Protein AF-0000000074738059 (afdb_homodimer)

pLDDT: mean 91.31, std 8.71, range [57.09, 98.69]

Nearest PDB structures (foldseek):
  7k3u-assembly2_B  TM=8.429E-01  e=7.412E-34  Lactococcus lactis
  6xmr-assembly1_B  TM=8.117E-01  e=9.527E-35  Lactococcus lactis
  2zsg-assembly1_A  TM=8.619E-01  e=1.724E-31  Thermotoga maritima
  1wn1-assembly1_A  TM=8.885E-01  e=2.101E-30  Pyrococcus horikoshii OT3
  4rgz-assembly2_e  TM=8.943E-01  e=1.265E-29  Thermococcus sibiricus MM 739

InterPro domains:
  IPR000587 Creatinase, N-terminal [PF01321] (1-129)
  IPR000994 Peptidase M24 [PF00557] (138-352)
  IPR029149 Creatinase/Aminopeptidase P/Spt16, N-terminal [G3DSA:3.40.350.10] (1-129)
  IPR029149 Creatinase/Aminopeptidase P/Spt16, N-terminal [SSF53092] (1-127)
  IPR036005 Creatinase/aminopeptidase-like [G3DSA:3.90.230.10] (130-367)
  IPR036005 Creatinase/aminopeptidase-like [SSF55920] (129-366)
  IPR050659 Peptidase M24B family [PTHR46112] (1-365)

Radius of gyration: 25.58 Å; Cα contacts (8 Å, |Δi|>4): 1813; chains: 2; bounding box: 56×72×61 Å

Solvent-accessible surface area (backbone atoms only — not comparable to full-atom values): 36799 Å² total; per-residue (Å²): 80,68,92,74,72,41,55,39,34,46,41,59,48,48,49,58,37,25,72,76,39,44,32,83,62,81,55,46,56,59,94,73,48,54,47,37,35,38,43,37,62,88,52,80,46,35,38,37,29,39,53,67,46,40,67,59,45,60,71,48,25,79,58,81,46,68,44,66,17,42,97,67,76,83,44,30,62,66,57,52,48,42,65,75,59,47,93,74,52,79,49,40,25,26,38,58,70,64,38,50,23,57,58,49,50,50,48,52,69,76,39,68,88,46,48,75,41,68,41,48,68,62,53,40,60,64,61,34,52,47,49,73,67,56,48,52,46,43,37,52,26,16,51,21,44,32,39,18,48,51,32,35,47,74,51,36,28,67,65,38,38,39,40,58,26,49,52,39,20,36,53,37,21,18,54,48,37,40,70,78,50,46,69,48,78,74,39,40,76,47,50,33,66,49,40,36,79,51,28,30,26,48,40,61,45,42,45,37,70,75,33,45,26,20,68,43,59,44,45,80,48,24,40,34,38,43,38,33,46,79,27,26,53,37,98,59,28,32,40,33,40,31,44,43,34,17,23,69,43,73,49,70,66,50,45,54,42,30,50,47,13,46,52,14,26,50,41,21,58,71,56,41,27,50,72,38,39,26,23,56,29,22,46,41,18,50,51,44,27,49,76,71,75,45,71,62,91,65,68,34,27,33,13,40,34,58,41,86,74,36,60,59,42,23,24,82,84,32,74,53,63,37,44,56,34,26,33,32,20,42,35,14,54,35,77,40,83,80,61,37,53,9,48,32,32,35,19,34,34,29,30,88,83,20,62,44,73,39,38,67,71,89,90,62,94,39,59,29,81,82,82,68,92,74,72,40,54,38,35,48,42,59,48,50,48,57,39,26,72,76,39,44,31,83,65,79,56,47,56,57,95,75,47,54,47,37,35,39,42,37,64,86,51,80,47,35,37,37,30,40,52,68,45,41,67,58,43,60,71,47,24,80,58,80,47,68,44,66,17,40,97,69,77,83,44,30,63,65,56,53,48,42,64,74,59,47,92,74,51,77,50,41,24,27,39,58,70,64,38,50,24,56,59,48,51,48,49,53,69,75,41,67,87,46,49,77,41,69,41,49,68,63,54,40,59,64,62,35,52,48,50,72,68,55,48,51,47,44,37,52,27,16,53,21,44,32,41,18,51,51,31,35,48,72,51,36,30,66,66,38,39,40,40,58,26,52,51,39,20,38,51,36,21,18,53,50,36,40,72,78,50,46,69,50,78,74,38,39,76,46,49,33,61,53,44,50,76,48,33,26,28,47,40,62,45,42,44,38,69,78,33,49,28,19,67,43,58,43,43,79,48,23,41,35,38,43,36,34,48,82,29,29,52,39,97,60,28,34,42,32,39,31,46,44,34,17,24,68,43,71,50,70,67,52,46,53,43,31,50,47,12,46,51,14,27,48,41,21,58,71,55,41,28,48,72,38,39,26,22,54,28,24,48,41,19,50,50,44,26,50,76,71,74,44,70,63,91,65,66,34,27,33,12,42,34,58,40,85,75,36,59,60,43,22,24,81,84,32,74,52,62,38,44,54,34,26,34,32,21,41,36,14,55,36,76,39,82,79,58,37,51,10,48,33,32,34,19,34,35,30,30,88,83,20,62,44,71,39,38,67,72,90,90,63,94,40,58,28,82,82

Secondary structure (DSSP, 8-state):
-GGGT--EEEE--HHHHHHHH----SSTTGGG---EEEEESSS--EEEEEHHHHHHHHHH---SEEEEE-SSSS--HHHHHHHHH-S--SEEEE-TTT--HHHHHHHHHHSTT-EEEE-HHHHHHHHHS--HHHHHHHHHHHHHHHHHHHHHHHH--TT-BHHHHHHHHHHHHHHHHHTT--SSGGGGG---------EEEEGGGGGSTT----SPBP-TT-EEEEE-TTT-EETTEE---EEEEESS---HHHHHHHHHHHHHHHHHHHH--TT-BHHHHHHHHHHHHHHTT---SS-SEEE-SSSSSEEEEESTT--PBP-TT-EEEEEEEEEETTTEEEEEEEEEEE-SSSEEESS----S-EE---/-GGGT--EEEE--HHHHHHHH----SSTTGGG---EEEEESSS--EEEEEHHHHHHHHHH---SEEEEE-SSSS--HHHHHHHHH-S--SEEEE-TTT--HHHHHHHHHHSTT-EEEE-HHHHHHHHHS--HHHHHHHHHHHHHHHHHHHHHHHH--TT-BHHHHHHHHHHHHHHHHHTT--SSGGGGG------S--EEEEGGGGGSTT-B--SPBP-TT-EEEEE-TTT-EETTEE---EEEEESS---HHHHHHHHHHHHHHHHHHHH--TT-BHHHHHHHHHHHHHHTT---SS-SEEE-SSSSSEEEEESTT--PBP-TT-EEEEEEEEEETTTEEEEEEEEEEE-SSSEEESS----S-EE---

Organism: NCBI:txid2562239

Sequence (740 aa):
MKDNGVQKAVFTDESSIAYLAGFWGYLGIEFGRPTLLVVDADDEPVVITPLMESEMVAEMTWVTDVRVWEDIGQRTWGRALAGALGDKPTRIWIERGTIPASVRNYLDDTYPGVALKDISPLLGKLRMIKTPFEIGVMKEAGQIAGAMMTAAHESLREGAREYESALAVIEAGSRKAAGFLTDEGWDRFVSPMIHNLQILQSGAETSMVHRRAGVRTYRKFDPVYFCFCNMAQFKQYKLGFDRMFHIGEVTDQARHVQEAAIAAQQAAIAAIRPGVLAREIAAAANEVYRERGYQTGYRTGRSIGVAYLEAPELKEGDNTVLKAGMTFAVDGGISVDGVTAGRIGDSVVVTENGCDYITDYPREILLSKHMKDNGVQKAVFTDESSIAYLAGFWGYLGIEFGRPTLLVVDADDEPVVITPLMESEMVAEMTWVTDVRVWEDIGQRTWGRALAGALGDKPTRIWIERGTIPASVRNYLDDTYPGVALKDISPLLGKLRMIKTPFEIGVMKEAGQIAGAMMTAAHESLREGAREYESALAVIEAGSRKAAGFLTDEGWDRFVSPMIHNLQILQSGAETSMVHRRAGVRTYRKFDPVYFCFCNMAQFKQYKLGFDRMFHIGEVTDQARHVQEAAIAAQQAAIAAIRPGVLAREIAAAANEVYRERGYQTGYRTGRSIGVAYLEAPELKEGDNTVLKAGMTFAVDGGISVDGVTAGRIGDSVVVTENGCDYITDYPREILLSKH

Structure (mmCIF, N/CA/C/O backbone):
data_AF-0000000074738059-model_v1
#
loop_
_entity.id
_entity.type
_entity.pdbx_description
1 polymer 'Peptidase M24'
#
loop_
_atom_site.group_PDB
_atom_site.id
_atom_site.type_symbol
_atom_site.label_atom_id
_atom_site.label_alt_id
_atom_site.label_comp_id
_atom_site.label_asym_id
_atom_site.label_entity_id
_atom_site.label_seq_id
_atom_site.pdbx_PDB_ins_code
_atom_site.Cartn_x
_atom_site.Cartn_y
_atom_site.Cartn_z
_atom_site.occupancy
_atom_site.B_iso_or_equiv
_atom_site.auth_seq_id
_atom_site.auth_comp_id
_atom_site.auth_asym_id
_atom_site.auth_atom_id
_atom_site.pdbx_PDB_model_num
ATOM 1 N N . MET A 1 1 ? -25.547 14.367 -9.617 1 91.94 1 MET A N 1
ATOM 2 C CA . MET A 1 1 ? -25.156 14.07 -10.992 1 91.94 1 MET A CA 1
ATOM 3 C C . MET A 1 1 ? -26.109 14.734 -11.977 1 91.94 1 MET A C 1
ATOM 5 O O . MET A 1 1 ? -25.688 15.484 -12.859 1 91.94 1 MET A O 1
ATOM 9 N N . LYS A 1 2 ? -27.375 14.594 -11.727 1 92.06 2 LYS A N 1
ATOM 10 C CA . LYS A 1 2 ? -28.375 15.203 -12.609 1 92.06 2 LYS A CA 1
ATOM 11 C C . LYS A 1 2 ? -28.281 16.734 -12.57 1 92.06 2 LYS A C 1
ATOM 13 O O . LYS A 1 2 ? -28.203 17.375 -13.617 1 92.06 2 LYS A O 1
ATOM 18 N N . ASP A 1 3 ? -28.141 17.219 -11.375 1 92.75 3 ASP A N 1
ATOM 19 C CA . ASP A 1 3 ? -28.047 18.672 -11.195 1 92.75 3 ASP A CA 1
ATOM 20 C C . ASP A 1 3 ? -26.812 19.234 -11.883 1 92.75 3 ASP A C 1
ATOM 22 O O . ASP A 1 3 ? -26.797 20.391 -12.281 1 92.75 3 ASP A O 1
ATOM 26 N N . ASN A 1 4 ? -25.812 18.391 -12.164 1 92.38 4 ASN A N 1
ATOM 27 C CA . ASN A 1 4 ? -24.547 18.875 -12.719 1 92.38 4 ASN A CA 1
ATOM 28 C C . ASN A 1 4 ? -24.344 18.359 -14.148 1 92.38 4 ASN A C 1
ATOM 30 O O . ASN A 1 4 ? -23.25 18.469 -14.695 1 92.38 4 ASN A O 1
ATOM 34 N N . GLY A 1 5 ? -25.344 17.719 -14.703 1 91.62 5 GLY A N 1
ATOM 35 C CA . GLY A 1 5 ? -25.281 17.219 -16.062 1 91.62 5 GLY A CA 1
ATOM 36 C C . GLY A 1 5 ? -24.375 16.016 -16.219 1 91.62 5 GLY A C 1
ATOM 37 O O . GLY A 1 5 ? -23.797 15.781 -17.281 1 91.62 5 GLY A O 1
ATOM 38 N N . VAL A 1 6 ? -24.125 15.305 -15.125 1 92.94 6 VAL A N 1
ATOM 39 C CA . VAL A 1 6 ? -23.312 14.094 -15.148 1 92.94 6 VAL A CA 1
ATOM 40 C C . VAL A 1 6 ? -24.203 12.891 -15.477 1 92.94 6 VAL A C 1
ATOM 42 O O . VAL A 1 6 ? -25.125 12.562 -14.727 1 92.94 6 VAL A O 1
ATOM 45 N N . GLN A 1 7 ? -23.906 12.273 -16.578 1 93.94 7 GLN A N 1
ATOM 46 C CA . GLN A 1 7 ? -24.719 11.125 -16.953 1 93.94 7 GLN A CA 1
ATOM 47 C C . GLN A 1 7 ? -24.078 9.82 -16.5 1 93.94 7 GLN A C 1
ATOM 49 O O . GLN A 1 7 ? -24.75 8.984 -15.883 1 93.94 7 GLN A O 1
ATOM 54 N N . LYS A 1 8 ? -22.797 9.578 -16.844 1 95.56 8 LYS A N 1
ATOM 55 C CA . LYS A 1 8 ? -22.109 8.352 -16.469 1 95.56 8 LYS A CA 1
ATOM 56 C C . LYS A 1 8 ? -20.75 8.664 -15.852 1 95.56 8 LYS A C 1
ATOM 58 O O . LYS A 1 8 ? -19.984 9.469 -16.375 1 95.56 8 LYS A O 1
ATOM 63 N N . ALA A 1 9 ? -20.531 8.008 -14.719 1 97.94 9 ALA A N 1
ATOM 64 C CA . ALA A 1 9 ? -19.266 8.148 -14.016 1 97.94 9 ALA A CA 1
ATOM 65 C C . ALA A 1 9 ? -18.641 6.785 -13.742 1 97.94 9 ALA A C 1
ATOM 67 O O . ALA A 1 9 ? -19.344 5.836 -13.383 1 97.94 9 ALA A O 1
ATOM 68 N N . VAL A 1 10 ? -17.359 6.688 -14 1 97.75 10 VAL A N 1
ATOM 69 C CA . VAL A 1 10 ? -16.594 5.477 -13.711 1 97.75 10 VAL A CA 1
ATOM 70 C C . VAL A 1 10 ? -15.656 5.73 -12.539 1 97.75 10 VAL A C 1
ATOM 72 O O . VAL A 1 10 ? -14.828 6.641 -12.586 1 97.75 10 VAL A O 1
ATOM 75 N N . PHE A 1 11 ? -15.812 4.961 -11.508 1 95.38 11 PHE A N 1
ATOM 76 C CA . PHE A 1 11 ? -14.938 5.039 -10.336 1 95.38 11 PHE A CA 1
ATOM 77 C C . PHE A 1 11 ? -14.008 3.836 -10.273 1 95.38 11 PHE A C 1
ATOM 79 O O . PHE A 1 11 ? -14.445 2.697 -10.453 1 95.38 11 PHE A O 1
ATOM 86 N N . THR A 1 12 ? -12.742 4.176 -10 1 92.44 12 THR A N 1
ATOM 87 C CA . THR A 1 12 ? -11.734 3.123 -9.93 1 92.44 12 THR A CA 1
ATOM 88 C C . THR A 1 12 ? -11.023 3.146 -8.578 1 92.44 12 THR A C 1
ATOM 90 O O . THR A 1 12 ? -10.367 2.178 -8.203 1 92.44 12 THR A O 1
ATOM 93 N N . ASP A 1 13 ? -11.117 4.246 -7.879 1 89.62 13 ASP A N 1
ATOM 94 C CA . ASP A 1 13 ? -10.445 4.395 -6.586 1 89.62 13 ASP A CA 1
ATOM 95 C C . ASP A 1 13 ? -11.141 3.557 -5.512 1 89.62 13 ASP A C 1
ATOM 97 O O . ASP A 1 13 ? -12.359 3.613 -5.367 1 89.62 13 ASP A O 1
ATOM 101 N N . GLU A 1 14 ? -10.328 2.826 -4.785 1 86 14 GLU A N 1
ATOM 102 C CA . GLU A 1 14 ? -10.867 1.914 -3.781 1 86 14 GLU A CA 1
ATOM 103 C C . GLU A 1 14 ? -11.68 2.668 -2.729 1 86 14 GLU A C 1
ATOM 105 O O . GLU A 1 14 ? -12.719 2.188 -2.279 1 86 14 GLU A O 1
ATOM 110 N N . SER A 1 15 ? -11.188 3.818 -2.324 1 87.12 15 SER A N 1
ATOM 111 C CA . SER A 1 15 ? -11.891 4.594 -1.31 1 87.12 15 SER A CA 1
ATOM 112 C C . SER A 1 15 ? -13.227 5.113 -1.84 1 87.12 15 SER A C 1
ATOM 114 O O . SER A 1 15 ? -14.219 5.148 -1.109 1 87.12 15 SER A O 1
ATOM 116 N N . SER A 1 16 ? -13.234 5.508 -3.125 1 91.75 16 SER A N 1
ATOM 117 C CA . SER A 1 16 ? -14.477 5.984 -3.734 1 91.75 16 SER A CA 1
ATOM 118 C C . SER A 1 16 ? -15.492 4.855 -3.867 1 91.75 16 SER A C 1
ATOM 120 O O . SER A 1 16 ? -16.672 5.051 -3.588 1 91.75 16 SER A O 1
ATOM 122 N N . ILE A 1 17 ? -15 3.713 -4.25 1 92.06 17 ILE A N 1
ATOM 123 C CA . ILE A 1 17 ? -15.883 2.564 -4.414 1 92.06 17 ILE A CA 1
ATOM 124 C C . ILE A 1 17 ? -16.438 2.137 -3.055 1 92.06 17 ILE A C 1
ATOM 126 O O . ILE A 1 17 ? -17.625 1.835 -2.926 1 92.06 17 ILE A O 1
ATOM 130 N N . ALA A 1 18 ? -15.578 2.158 -2.066 1 89.5 18 ALA A N 1
ATOM 131 C CA . ALA A 1 18 ? -16.031 1.828 -0.717 1 89.5 18 ALA A CA 1
ATOM 132 C C . ALA A 1 18 ? -17.094 2.812 -0.234 1 89.5 18 ALA A C 1
ATOM 134 O O . ALA A 1 18 ? -18.109 2.41 0.336 1 89.5 18 ALA A O 1
ATOM 135 N N . TYR A 1 19 ? -16.875 4.074 -0.508 1 91.94 19 TYR A N 1
ATOM 136 C CA . TYR A 1 19 ? -17.766 5.141 -0.067 1 91.94 19 TYR A CA 1
ATOM 137 C C . TYR A 1 19 ? -19.109 5.043 -0.762 1 91.94 19 TYR A C 1
ATOM 139 O O . TYR A 1 19 ? -20.156 5.16 -0.118 1 91.94 19 TYR A O 1
ATOM 147 N N . LEU A 1 20 ? -19.125 4.73 -2.039 1 93.88 20 LEU A N 1
ATOM 148 C CA . LEU A 1 20 ? -20.328 4.812 -2.838 1 93.88 20 LEU A CA 1
ATOM 149 C C . LEU A 1 20 ? -21.062 3.471 -2.857 1 93.88 20 LEU A C 1
ATOM 151 O O . LEU A 1 20 ? -22.297 3.43 -2.922 1 93.88 20 LEU A O 1
ATOM 155 N N . ALA A 1 21 ? -20.219 2.377 -2.787 1 93.12 21 ALA A N 1
ATOM 156 C CA . ALA A 1 21 ? -20.828 1.089 -3.104 1 93.12 21 ALA A CA 1
ATOM 157 C C . ALA A 1 21 ? -20.594 0.08 -1.981 1 93.12 21 ALA A C 1
ATOM 159 O O . ALA A 1 21 ? -21.109 -1.044 -2.033 1 93.12 21 ALA A O 1
ATOM 160 N N . GLY A 1 22 ? -19.797 0.385 -0.954 1 86.88 22 GLY A N 1
ATOM 161 C CA . GLY A 1 22 ? -19.641 -0.461 0.219 1 86.88 22 GLY A CA 1
ATOM 162 C C . GLY A 1 22 ? -18.672 -1.602 0.01 1 86.88 22 GLY A C 1
ATOM 163 O O . GLY A 1 22 ? -18.688 -2.594 0.741 1 86.88 22 GLY A O 1
ATOM 164 N N . PHE A 1 23 ? -17.875 -1.557 -0.986 1 80.69 23 PHE A N 1
ATOM 165 C CA . PHE A 1 23 ? -16.875 -2.604 -1.191 1 80.69 23 PHE A CA 1
ATOM 166 C C . PHE A 1 23 ? -15.484 -2.102 -0.834 1 80.69 23 PHE A C 1
ATOM 168 O O . PHE A 1 23 ? -15 -1.131 -1.418 1 80.69 23 PHE A O 1
ATOM 175 N N . TRP A 1 24 ? -15.07 -2.762 0.226 1 73.12 24 TRP A N 1
ATOM 176 C CA . TRP A 1 24 ? -13.695 -2.49 0.617 1 73.12 24 TRP A CA 1
ATOM 177 C C . TRP A 1 24 ? -12.742 -3.521 0.015 1 73.12 24 TRP A C 1
ATOM 179 O O . TRP A 1 24 ? -12.742 -4.684 0.425 1 73.12 24 TRP A O 1
ATOM 189 N N . GLY A 1 25 ? -12.328 -3.277 -1.238 1 63.56 25 GLY A N 1
ATOM 190 C CA . GLY A 1 25 ? -11.422 -4.211 -1.886 1 63.56 25 GLY A CA 1
ATOM 191 C C . GLY A 1 25 ? -9.961 -3.904 -1.618 1 63.56 25 GLY A C 1
ATOM 192 O O . GLY A 1 25 ? -9.609 -2.771 -1.279 1 63.56 25 GLY A O 1
ATOM 193 N N . TYR A 1 26 ? -9.133 -5 -1.396 1 59.72 26 TYR A N 1
ATOM 194 C CA . TYR A 1 26 ? -7.719 -4.836 -1.093 1 59.72 26 TYR A CA 1
ATOM 195 C C . TYR A 1 26 ? -6.879 -4.906 -2.363 1 59.72 26 TYR A C 1
ATOM 197 O O . TYR A 1 26 ? -5.707 -4.52 -2.361 1 59.72 26 TYR A O 1
ATOM 205 N N . LEU A 1 27 ? -7.305 -5.57 -3.422 1 57.81 27 LEU A N 1
ATOM 206 C CA . LEU A 1 27 ? -6.371 -5.777 -4.523 1 57.81 27 LEU A CA 1
ATOM 207 C C . LEU A 1 27 ? -6.422 -4.613 -5.504 1 57.81 27 LEU A C 1
ATOM 209 O O . LEU A 1 27 ? -5.438 -4.328 -6.191 1 57.81 27 LEU A O 1
ATOM 213 N N . GLY A 1 28 ? -7.324 -3.637 -5.215 1 57.09 28 GLY A N 1
ATOM 214 C CA . GLY A 1 28 ? -7.406 -2.57 -6.195 1 57.09 28 GLY A CA 1
ATOM 215 C C . GLY A 1 28 ? -6.996 -3.01 -7.59 1 57.09 28 GLY A C 1
ATOM 216 O O . GLY A 1 28 ? -7.434 -4.059 -8.07 1 57.09 28 GLY A O 1
ATOM 217 N N . ILE A 1 29 ? -6.168 -2.203 -8.359 1 60.25 29 ILE A N 1
ATOM 218 C CA . ILE A 1 29 ? -5.668 -2.412 -9.711 1 60.25 29 ILE A CA 1
ATOM 219 C C . ILE A 1 29 ? -4.328 -3.145 -9.656 1 60.25 29 ILE A C 1
ATOM 221 O O . ILE A 1 29 ? -3.744 -3.463 -10.695 1 60.25 29 ILE A O 1
ATOM 225 N N . GLU A 1 30 ? -4.105 -3.557 -8.312 1 60.5 30 GLU A N 1
ATOM 226 C CA . GLU A 1 30 ? -2.838 -4.266 -8.188 1 60.5 30 GLU A CA 1
ATOM 227 C C . GLU A 1 30 ? -2.859 -5.578 -8.961 1 60.5 30 GLU A C 1
ATOM 229 O O . GLU A 1 30 ? -3.898 -6.238 -9.047 1 60.5 30 GLU A O 1
ATOM 234 N N . PHE A 1 31 ? -2.039 -5.848 -9.812 1 61.53 31 PHE A N 1
ATOM 235 C CA . PHE A 1 31 ? -1.848 -7.031 -10.641 1 61.53 31 PHE A CA 1
ATOM 236 C C . PHE A 1 31 ? -2.637 -6.918 -11.938 1 61.53 31 PHE A C 1
ATOM 238 O O . PHE A 1 31 ? -2.906 -7.926 -12.602 1 61.53 31 PHE A O 1
ATOM 245 N N . GLY A 1 32 ? -3.275 -5.73 -12.078 1 69.62 32 GLY A N 1
ATOM 246 C CA . GLY A 1 32 ? -3.996 -5.5 -13.32 1 69.62 32 GLY A CA 1
ATOM 247 C C . GLY A 1 32 ? -5.441 -5.953 -13.266 1 69.62 32 GLY A C 1
ATOM 248 O O . GLY A 1 32 ? -6.066 -6.188 -14.305 1 69.62 32 GLY A O 1
ATOM 249 N N . ARG A 1 33 ? -5.91 -6.145 -12.133 1 78.38 33 ARG A N 1
ATOM 250 C CA . ARG A 1 33 ? -7.273 -6.629 -11.953 1 78.38 33 ARG A CA 1
ATOM 251 C C . ARG A 1 33 ? -8.164 -5.562 -11.32 1 78.38 33 ARG A C 1
ATOM 253 O O . ARG A 1 33 ? -8.336 -5.535 -10.102 1 78.38 33 ARG A O 1
ATOM 260 N N . PRO A 1 34 ? -8.766 -4.793 -12.18 1 85.62 34 PRO A N 1
ATOM 261 C CA . PRO A 1 34 ? -9.539 -3.678 -11.625 1 85.62 34 PRO A CA 1
ATOM 262 C C . PRO A 1 34 ? -10.922 -4.102 -11.133 1 85.62 34 PRO A C 1
ATOM 264 O O . PRO A 1 34 ? -11.547 -4.988 -11.727 1 85.62 34 PRO A O 1
ATOM 267 N N . THR A 1 35 ? -11.297 -3.6 -10.086 1 90.62 35 THR A N 1
ATOM 268 C CA . THR A 1 35 ? -12.703 -3.463 -9.734 1 90.62 35 THR A CA 1
ATOM 269 C C . THR A 1 35 ? -13.195 -2.043 -10.008 1 90.62 35 THR A C 1
ATOM 271 O O . THR A 1 35 ? -12.539 -1.071 -9.625 1 90.62 35 THR A O 1
ATOM 274 N N . LEU A 1 36 ? -14.281 -1.94 -10.75 1 94.75 36 LEU A N 1
ATOM 275 C CA . LEU A 1 36 ? -14.82 -0.647 -11.164 1 94.75 36 LEU A CA 1
ATOM 276 C C . LEU A 1 36 ? -16.25 -0.471 -10.68 1 94.75 36 LEU A C 1
ATOM 278 O O . LEU A 1 36 ? -16.969 -1.453 -10.484 1 94.75 36 LEU A O 1
ATOM 282 N N . LEU A 1 37 ? -16.625 0.731 -10.484 1 96.31 37 LEU A N 1
ATOM 283 C CA . LEU A 1 37 ? -18.016 1.128 -10.234 1 96.31 37 LEU A CA 1
ATOM 284 C C . LEU A 1 37 ? -18.5 2.113 -11.297 1 96.31 37 LEU A C 1
ATOM 286 O O . LEU A 1 37 ? -17.844 3.133 -11.547 1 96.31 37 LEU A O 1
ATOM 290 N N . VAL A 1 38 ? -19.5 1.75 -11.961 1 97.88 38 VAL A N 1
ATOM 291 C CA . VAL A 1 38 ? -20.141 2.658 -12.906 1 97.88 38 VAL A CA 1
ATOM 292 C C . VAL A 1 38 ? -21.453 3.17 -12.328 1 97.88 38 VAL A C 1
ATOM 294 O O . VAL A 1 38 ? -22.328 2.379 -11.992 1 97.88 38 VAL A O 1
ATOM 297 N N . VAL A 1 39 ? -21.531 4.473 -12.195 1 97.5 39 VAL A N 1
ATOM 298 C CA . VAL A 1 39 ? -22.75 5.105 -11.719 1 97.5 39 VAL A CA 1
ATOM 299 C C . VAL A 1 39 ? -23.422 5.855 -12.867 1 97.5 39 VAL A C 1
ATOM 301 O O . VAL A 1 39 ? -22.781 6.641 -13.562 1 97.5 39 VAL A O 1
ATOM 304 N N . ASP A 1 40 ? -24.625 5.527 -13.047 1 94.75 40 ASP A N 1
ATOM 305 C CA . ASP A 1 40 ? -25.469 6.164 -14.047 1 94.75 40 ASP A CA 1
ATOM 306 C C . ASP A 1 40 ? -26.547 7.027 -13.391 1 94.75 40 ASP A C 1
ATOM 308 O O . ASP A 1 40 ? -27.172 6.609 -12.414 1 94.75 40 ASP A O 1
ATOM 312 N N . ALA A 1 41 ? -26.766 8.281 -13.953 1 94 41 ALA A N 1
ATOM 313 C CA . ALA A 1 41 ? -27.719 9.219 -13.359 1 94 41 ALA A CA 1
ATOM 314 C C . ALA A 1 41 ? -29.141 8.672 -13.422 1 94 41 ALA A C 1
ATOM 316 O O . ALA A 1 41 ? -30 9.039 -12.602 1 94 41 ALA A O 1
ATOM 317 N N . ASP A 1 42 ? -29.406 7.805 -14.375 1 93.25 42 ASP A N 1
ATOM 318 C CA . ASP A 1 42 ? -30.781 7.406 -14.641 1 93.25 42 ASP A CA 1
ATOM 319 C C . ASP A 1 42 ? -31 5.926 -14.328 1 93.25 42 ASP A C 1
ATOM 321 O O . ASP A 1 42 ? -32.125 5.434 -14.359 1 93.25 42 ASP A O 1
ATOM 325 N N . ASP A 1 43 ? -29.938 5.176 -14.023 1 93.69 43 ASP A N 1
ATOM 326 C CA . ASP A 1 43 ? -30.047 3.734 -13.828 1 93.69 43 ASP A CA 1
ATOM 327 C C . ASP A 1 43 ? -29.328 3.297 -12.555 1 93.69 43 ASP A C 1
ATOM 329 O O . ASP A 1 43 ? -28.594 4.082 -11.953 1 93.69 43 ASP A O 1
ATOM 333 N N . GLU A 1 44 ? -29.484 2.01 -12.195 1 95.5 44 GLU A N 1
ATOM 334 C CA . GLU A 1 44 ? -28.781 1.427 -11.055 1 95.5 44 GLU A CA 1
ATOM 335 C C . GLU A 1 44 ? -27.281 1.314 -11.328 1 95.5 44 GLU A C 1
ATOM 337 O O . GLU A 1 44 ? -26.875 1.079 -12.461 1 95.5 44 GLU A O 1
ATOM 342 N N . PRO A 1 45 ? -26.484 1.518 -10.281 1 97.19 45 PRO A N 1
ATOM 343 C CA . PRO A 1 45 ? -25.031 1.378 -10.477 1 97.19 45 PRO A CA 1
ATOM 344 C C . PRO A 1 45 ? -24.625 -0.06 -10.781 1 97.19 45 PRO A C 1
ATOM 346 O O . PRO A 1 45 ? -25.375 -0.997 -10.5 1 97.19 45 PRO A O 1
ATOM 349 N N . VAL A 1 46 ? -23.469 -0.158 -11.391 1 97.5 46 VAL A N 1
ATOM 350 C CA . VAL A 1 46 ? -22.891 -1.45 -11.758 1 97.5 46 VAL A CA 1
ATOM 351 C C . VAL A 1 46 ? -21.5 -1.591 -11.148 1 97.5 46 VAL A C 1
ATOM 353 O O . VAL A 1 46 ? -20.688 -0.669 -11.234 1 97.5 46 VAL A O 1
ATOM 356 N N . VAL A 1 47 ? -21.266 -2.74 -10.531 1 96 47 VAL A N 1
ATOM 357 C CA . VAL A 1 47 ? -19.922 -3.084 -10.117 1 96 47 VAL A CA 1
ATOM 358 C C . VAL A 1 47 ? -19.328 -4.113 -11.078 1 96 47 VAL A C 1
ATOM 360 O O . VAL A 1 47 ? -19.984 -5.098 -11.422 1 96 47 VAL A O 1
ATOM 363 N N . ILE A 1 48 ? -18.141 -3.84 -11.562 1 95.12 48 ILE A N 1
ATOM 364 C CA . ILE A 1 48 ? -17.391 -4.75 -12.422 1 95.12 48 ILE A CA 1
ATOM 365 C C . ILE A 1 48 ? -16.172 -5.273 -11.664 1 95.12 48 ILE A C 1
ATOM 367 O O . ILE A 1 48 ? -15.312 -4.492 -11.234 1 95.12 48 ILE A O 1
ATOM 371 N N . THR A 1 49 ? -16.062 -6.586 -11.492 1 91.69 49 THR A N 1
ATOM 372 C CA . THR A 1 49 ? -14.992 -7.133 -10.672 1 91.69 49 THR A CA 1
ATOM 373 C C . THR A 1 49 ? -14.539 -8.492 -11.203 1 91.69 49 THR A C 1
ATOM 375 O O . THR A 1 49 ? -15.281 -9.156 -11.922 1 91.69 49 THR A O 1
ATOM 378 N N . PRO A 1 50 ? -13.266 -8.836 -10.922 1 86.38 50 PRO A N 1
ATOM 379 C CA . PRO A 1 50 ? -12.82 -10.172 -11.336 1 86.38 50 PRO A CA 1
ATOM 380 C C . PRO A 1 50 ? -13.68 -11.289 -10.75 1 86.38 50 PRO A C 1
ATOM 382 O O . PRO A 1 50 ? -14.117 -11.188 -9.602 1 86.38 50 PRO A O 1
ATOM 385 N N . LEU A 1 51 ? -13.812 -12.328 -11.5 1 82.12 51 LEU A N 1
ATOM 386 C CA . LEU A 1 51 ? -14.57 -13.492 -11.055 1 82.12 51 LEU A CA 1
ATOM 387 C C . LEU A 1 51 ? -14.086 -13.977 -9.695 1 82.12 51 LEU A C 1
ATOM 389 O O . LEU A 1 51 ? -14.898 -14.297 -8.82 1 82.12 51 LEU A O 1
ATOM 393 N N . MET A 1 52 ? -12.844 -13.914 -9.492 1 76.56 52 MET A N 1
ATOM 394 C CA . MET A 1 52 ? -12.242 -14.445 -8.273 1 76.56 52 MET A CA 1
ATOM 395 C C . MET A 1 52 ? -12.633 -13.602 -7.062 1 76.56 52 MET A C 1
ATOM 397 O O . MET A 1 52 ? -12.562 -14.07 -5.926 1 76.56 52 MET A O 1
ATOM 401 N N . GLU A 1 53 ? -13.117 -12.344 -7.285 1 80.44 53 GLU A N 1
ATOM 402 C CA . GLU A 1 53 ? -13.492 -11.445 -6.203 1 80.44 53 GLU A CA 1
ATOM 403 C C . GLU A 1 53 ? -15.008 -11.344 -6.066 1 80.44 53 GLU A C 1
ATOM 405 O O . GLU A 1 53 ? -15.516 -10.703 -5.141 1 80.44 53 GLU A O 1
ATOM 410 N N . SER A 1 54 ? -15.648 -11.953 -6.93 1 84 54 SER A N 1
ATOM 411 C CA . SER A 1 54 ? -17.062 -11.664 -7.109 1 84 54 SER A CA 1
ATOM 412 C C . SER A 1 54 ? -17.875 -12.062 -5.879 1 84 54 SER A C 1
ATOM 414 O O . SER A 1 54 ? -18.828 -11.367 -5.508 1 84 54 SER A O 1
ATOM 416 N N . GLU A 1 55 ? -17.516 -13.141 -5.258 1 81.31 55 GLU A N 1
ATOM 417 C CA . GLU A 1 55 ? -18.25 -13.562 -4.066 1 81.31 55 GLU A CA 1
ATOM 418 C C . GLU A 1 55 ? -18.094 -12.547 -2.936 1 81.31 55 GLU A C 1
ATOM 420 O O . GLU A 1 55 ? -19.078 -12.164 -2.297 1 81.31 55 GLU A O 1
ATOM 425 N N . MET A 1 56 ? -16.938 -12.148 -2.734 1 82.75 56 MET A N 1
ATOM 426 C CA . MET A 1 56 ? -16.656 -11.164 -1.688 1 82.75 56 MET A CA 1
ATOM 427 C C . MET A 1 56 ? -17.359 -9.844 -1.981 1 82.75 56 MET A C 1
ATOM 429 O O . MET A 1 56 ? -17.984 -9.258 -1.095 1 82.75 56 MET A O 1
ATOM 433 N N . VAL A 1 57 ? -17.266 -9.391 -3.203 1 86.94 57 VAL A N 1
ATOM 434 C CA . VAL A 1 57 ? -17.875 -8.133 -3.615 1 86.94 57 VAL A CA 1
ATOM 435 C C . VAL A 1 57 ? -19.391 -8.203 -3.404 1 86.94 57 VAL A C 1
ATOM 437 O O . VAL A 1 57 ? -19.984 -7.289 -2.836 1 86.94 57 VAL A O 1
ATOM 440 N N . ALA A 1 58 ? -19.922 -9.305 -3.777 1 87.56 58 ALA A N 1
ATOM 441 C CA . ALA A 1 58 ? -21.375 -9.461 -3.691 1 87.56 58 ALA A CA 1
ATOM 442 C C . ALA A 1 58 ? -21.844 -9.445 -2.24 1 87.56 58 ALA A C 1
ATOM 444 O O . ALA A 1 58 ? -22.953 -8.984 -1.942 1 87.56 58 ALA A O 1
ATOM 445 N N . GLU A 1 59 ? -21.031 -9.859 -1.397 1 85.88 59 GLU A N 1
ATOM 446 C CA . GLU A 1 59 ? -21.406 -9.906 0.013 1 85.88 59 GLU A CA 1
ATOM 447 C C . GLU A 1 59 ? -21.266 -8.539 0.672 1 85.88 59 GLU A C 1
ATOM 449 O O . GLU A 1 59 ? -21.922 -8.266 1.681 1 85.88 59 GLU A O 1
ATOM 454 N N . MET A 1 60 ? -20.516 -7.75 0.117 1 87.62 60 MET A N 1
ATOM 455 C CA . MET A 1 60 ? -20.203 -6.484 0.779 1 87.62 60 MET A CA 1
ATOM 456 C C . MET A 1 60 ? -21.016 -5.344 0.183 1 87.62 60 MET A C 1
ATOM 458 O O . MET A 1 60 ? -21.5 -4.473 0.911 1 87.62 60 MET A O 1
ATOM 462 N N . THR A 1 61 ? -21.203 -5.352 -1.093 1 92.19 61 THR A N 1
ATOM 463 C CA . THR A 1 61 ? -21.797 -4.203 -1.774 1 92.19 61 THR A CA 1
ATOM 464 C C . THR A 1 61 ? -23.312 -4.258 -1.713 1 92.19 61 THR A C 1
ATOM 466 O O . THR A 1 61 ? -23.906 -5.34 -1.651 1 92.19 61 THR A O 1
ATOM 469 N N . TRP A 1 62 ? -23.938 -3.092 -1.667 1 94.06 62 TRP A N 1
ATOM 470 C CA . TRP A 1 62 ? -25.391 -3.006 -1.777 1 94.06 62 TRP A CA 1
ATOM 471 C C . TRP A 1 62 ? -25.828 -3.002 -3.238 1 94.06 62 TRP A C 1
ATOM 473 O O . TRP A 1 62 ? -27.016 -3.152 -3.539 1 94.06 62 TRP A O 1
ATOM 483 N N . VAL A 1 63 ? -24.828 -2.826 -4.137 1 96.19 63 VAL A N 1
ATOM 484 C CA . VAL A 1 63 ? -25.125 -2.787 -5.562 1 96.19 63 VAL A CA 1
ATOM 485 C C . VAL A 1 63 ? -25.578 -4.168 -6.035 1 96.19 63 VAL A C 1
ATOM 487 O O . VAL A 1 63 ? -24.906 -5.168 -5.781 1 96.19 63 VAL A O 1
ATOM 490 N N . THR A 1 64 ? -26.656 -4.227 -6.77 1 95.75 64 THR A N 1
ATOM 491 C CA . THR A 1 64 ? -27.266 -5.496 -7.156 1 95.75 64 THR A CA 1
ATOM 492 C C . THR A 1 64 ? -26.672 -6 -8.469 1 95.75 64 THR A C 1
ATOM 494 O O . THR A 1 64 ? -26.562 -7.207 -8.688 1 95.75 64 THR A O 1
ATOM 497 N N . ASP A 1 65 ? -26.281 -5.137 -9.328 1 96.81 65 ASP A N 1
ATOM 498 C CA . ASP A 1 65 ? -25.719 -5.527 -10.617 1 96.81 65 ASP A CA 1
ATOM 499 C C . ASP A 1 65 ? -24.203 -5.664 -10.523 1 96.81 65 ASP A C 1
ATOM 501 O O . ASP A 1 65 ? -23.469 -4.691 -10.727 1 96.81 65 ASP A O 1
ATOM 505 N N . VAL A 1 66 ? -23.781 -6.855 -10.273 1 95.25 66 VAL A N 1
ATOM 506 C CA . VAL A 1 66 ? -22.359 -7.176 -10.227 1 95.25 66 VAL A CA 1
ATOM 507 C C . VAL A 1 66 ? -21.984 -7.98 -11.469 1 95.25 66 VAL A C 1
ATOM 509 O O . VAL A 1 66 ? -22.438 -9.109 -11.648 1 95.25 66 VAL A O 1
ATOM 512 N N . ARG A 1 67 ? -21.156 -7.375 -12.266 1 95.56 67 ARG A N 1
ATOM 513 C CA . ARG A 1 67 ? -20.672 -8.016 -13.484 1 95.56 67 ARG A CA 1
ATOM 514 C C . ARG A 1 67 ? -19.25 -8.531 -13.312 1 95.56 67 ARG A C 1
ATOM 516 O O . ARG A 1 67 ? -18.375 -7.816 -12.812 1 95.56 67 ARG A O 1
ATOM 523 N N . VAL A 1 68 ? -19.062 -9.734 -13.781 1 91.94 68 VAL A N 1
ATOM 524 C CA . VAL A 1 68 ? -17.781 -10.391 -13.531 1 91.94 68 VAL A CA 1
ATOM 525 C C . VAL A 1 68 ? -16.984 -10.453 -14.828 1 91.94 68 VAL A C 1
ATOM 527 O O . VAL A 1 68 ? -17.547 -10.422 -15.922 1 91.94 68 VAL A O 1
ATOM 530 N N . TRP A 1 69 ? -15.688 -10.406 -14.609 1 90 69 TRP A N 1
ATOM 531 C CA . TRP A 1 69 ? -14.773 -10.602 -15.734 1 90 69 TRP A CA 1
ATOM 532 C C . TRP A 1 69 ? -13.656 -11.57 -15.367 1 90 69 TRP A C 1
ATOM 534 O O . TRP A 1 69 ? -13.531 -11.984 -14.211 1 90 69 TRP A O 1
ATOM 544 N N . GLU A 1 70 ? -12.977 -12.086 -16.375 1 81.19 70 GLU A N 1
ATOM 545 C CA . GLU A 1 70 ? -11.93 -13.086 -16.188 1 81.19 70 GLU A CA 1
ATOM 546 C C . GLU A 1 70 ? -10.641 -12.688 -16.906 1 81.19 70 GLU A C 1
ATOM 548 O O . GLU A 1 70 ? -10.672 -11.93 -17.875 1 81.19 70 GLU A O 1
ATOM 553 N N . ASP A 1 71 ? -9.523 -13.148 -16.312 1 72.06 71 ASP A N 1
ATOM 554 C CA . ASP A 1 71 ? -8.211 -12.852 -16.875 1 72.06 71 ASP A CA 1
ATOM 555 C C . ASP A 1 71 ? -8.07 -13.453 -18.281 1 72.06 71 ASP A C 1
ATOM 557 O O . ASP A 1 71 ? -7.363 -12.906 -19.125 1 72.06 71 ASP A O 1
ATOM 561 N N . ILE A 1 72 ? -8.648 -14.602 -18.406 1 67.06 72 ILE A N 1
ATOM 562 C CA . ILE A 1 72 ? -8.516 -15.32 -19.672 1 67.06 72 ILE A CA 1
ATOM 563 C C . ILE A 1 72 ? -9.875 -15.43 -20.359 1 67.06 72 ILE A C 1
ATOM 565 O O . ILE A 1 72 ? -10.906 -15.547 -19.688 1 67.06 72 ILE A O 1
ATOM 569 N N . GLY A 1 73 ? -9.891 -15.281 -21.609 1 72.94 73 GLY A N 1
ATOM 570 C CA . GLY A 1 73 ? -11.117 -15.5 -22.359 1 72.94 73 GLY A CA 1
ATOM 571 C C . GLY A 1 73 ? -11.758 -14.219 -22.859 1 72.94 73 GLY A C 1
ATOM 572 O O . GLY A 1 73 ? -11.07 -13.211 -23.062 1 72.94 73 GLY A O 1
ATOM 573 N N . GLN A 1 74 ? -13.008 -14.352 -23.109 1 79.19 74 GLN A N 1
ATOM 574 C CA . GLN A 1 74 ? -13.719 -13.266 -23.766 1 79.19 74 GLN A CA 1
ATOM 575 C C . GLN A 1 74 ? -14.336 -12.312 -22.75 1 79.19 74 GLN A C 1
ATOM 577 O O . GLN A 1 74 ? -14.703 -11.188 -23.109 1 79.19 74 GLN A O 1
ATOM 582 N N . ARG A 1 75 ? -14.492 -12.719 -21.594 1 86.38 75 ARG A N 1
ATOM 583 C CA . ARG A 1 75 ? -15.094 -11.875 -20.578 1 86.38 75 ARG A CA 1
ATOM 584 C C . ARG A 1 75 ? -14.055 -10.977 -19.906 1 86.38 75 ARG A C 1
ATOM 586 O O . ARG A 1 75 ? -13.695 -11.195 -18.75 1 86.38 75 ARG A O 1
ATOM 593 N N . THR A 1 76 ? -13.695 -9.898 -20.578 1 90.88 76 THR A N 1
ATOM 594 C CA . THR A 1 76 ? -12.695 -8.969 -20.062 1 90.88 76 THR A CA 1
ATOM 595 C C . THR A 1 76 ? -13.359 -7.82 -19.312 1 90.88 76 THR A C 1
ATOM 597 O O . THR A 1 76 ? -14.547 -7.551 -19.5 1 90.88 76 THR A O 1
ATOM 600 N N . TRP A 1 77 ? -12.602 -7.172 -18.453 1 92.56 77 TRP A N 1
ATOM 601 C CA . TRP A 1 77 ? -13.164 -6.031 -17.734 1 92.56 77 TRP A CA 1
ATOM 602 C C . TRP A 1 77 ? -13.516 -4.902 -18.688 1 92.56 77 TRP A C 1
ATOM 604 O O . TRP A 1 77 ? -14.469 -4.152 -18.453 1 92.56 77 TRP A O 1
ATOM 614 N N . GLY A 1 78 ? -12.742 -4.809 -19.812 1 93.62 78 GLY A N 1
ATOM 615 C CA . GLY A 1 78 ? -13.039 -3.809 -20.828 1 93.62 78 GLY A CA 1
ATOM 616 C C . GLY A 1 78 ? -14.414 -3.984 -21.453 1 93.62 78 GLY A C 1
ATOM 617 O O . GLY A 1 78 ? -15.156 -3.016 -21.609 1 93.62 78 GLY A O 1
ATOM 618 N N . ARG A 1 79 ? -14.703 -5.164 -21.797 1 94.44 79 ARG A N 1
ATOM 619 C CA . ARG A 1 79 ? -16 -5.449 -22.391 1 94.44 79 ARG A CA 1
ATOM 620 C C . ARG A 1 79 ? -17.125 -5.168 -21.406 1 94.44 79 ARG A C 1
ATOM 622 O O . ARG A 1 79 ? -18.172 -4.629 -21.781 1 94.44 79 ARG A O 1
ATOM 629 N N . ALA A 1 80 ? -16.875 -5.621 -20.156 1 95.62 80 ALA A N 1
ATOM 630 C CA . ALA A 1 80 ? -17.875 -5.344 -19.125 1 95.62 80 ALA A CA 1
ATOM 631 C C . ALA A 1 80 ? -18.094 -3.842 -18.969 1 95.62 80 ALA A C 1
ATOM 633 O O . ALA A 1 80 ? -19.234 -3.381 -18.859 1 95.62 80 ALA A O 1
ATOM 634 N N . LEU A 1 81 ? -17.047 -3.092 -18.953 1 96.5 81 LEU A N 1
ATOM 635 C CA . LEU A 1 81 ? -17.125 -1.643 -18.812 1 96.5 81 LEU A CA 1
ATOM 636 C C . LEU A 1 81 ? -17.844 -1.012 -20 1 96.5 81 LEU A C 1
ATOM 638 O O . LEU A 1 81 ? -18.703 -0.148 -19.812 1 96.5 81 LEU A O 1
ATOM 642 N N . ALA A 1 82 ? -17.484 -1.472 -21.172 1 96 82 ALA A N 1
ATOM 643 C CA . ALA A 1 82 ? -18.141 -0.963 -22.375 1 96 82 ALA A CA 1
ATOM 644 C C . ALA A 1 82 ? -19.641 -1.24 -22.328 1 96 82 ALA A C 1
ATOM 646 O O . ALA A 1 82 ? -20.453 -0.417 -22.781 1 96 82 ALA A O 1
ATOM 647 N N . GLY A 1 83 ? -19.953 -2.41 -21.828 1 95.38 83 GLY A N 1
ATOM 648 C CA . GLY A 1 83 ? -21.359 -2.75 -21.688 1 95.38 83 GLY A CA 1
ATOM 649 C C . GLY A 1 83 ? -22.109 -1.809 -20.75 1 95.38 83 GLY A C 1
ATOM 650 O O . GLY A 1 83 ? -23.266 -1.483 -20.984 1 95.38 83 GLY A O 1
ATOM 651 N N . ALA A 1 84 ? -21.5 -1.376 -19.734 1 96.06 84 ALA A N 1
ATOM 652 C CA . ALA A 1 84 ? -22.109 -0.477 -18.75 1 96.06 84 ALA A CA 1
ATOM 653 C C . ALA A 1 84 ? -22.156 0.954 -19.281 1 96.06 84 ALA A C 1
ATOM 655 O O . ALA A 1 84 ? -23.094 1.697 -18.984 1 96.06 84 ALA A O 1
ATOM 656 N N . LEU A 1 85 ? -21.156 1.358 -20.031 1 96.19 85 LEU A N 1
ATOM 657 C CA . LEU A 1 85 ? -21.031 2.729 -20.516 1 96.19 85 LEU A CA 1
ATOM 658 C C . LEU A 1 85 ? -21.875 2.936 -21.781 1 96.19 85 LEU A C 1
ATOM 660 O O . LEU A 1 85 ? -22.312 4.051 -22.062 1 96.19 85 LEU A O 1
ATOM 664 N N . GLY A 1 86 ? -22.047 1.887 -22.562 1 94.06 86 GLY A N 1
ATOM 665 C CA . GLY A 1 86 ? -22.703 2 -23.844 1 94.06 86 GLY A CA 1
ATOM 666 C C . GLY A 1 86 ? -21.75 2.332 -24.984 1 94.06 86 GLY A C 1
ATOM 667 O O . GLY A 1 86 ? -20.594 2.666 -24.75 1 94.06 86 GLY A O 1
ATOM 668 N N . ASP A 1 87 ? -22.266 2.426 -26.188 1 91.19 87 ASP A N 1
ATOM 669 C CA . ASP A 1 87 ? -21.438 2.514 -27.391 1 91.19 87 ASP A CA 1
ATOM 670 C C . ASP A 1 87 ? -21.016 3.957 -27.672 1 91.19 87 ASP A C 1
ATOM 672 O O . ASP A 1 87 ? -19.938 4.207 -28.188 1 91.19 87 ASP A O 1
ATOM 676 N N . LYS A 1 88 ? -21.922 4.816 -27.312 1 91.81 88 LYS A N 1
ATOM 677 C CA . LYS A 1 88 ? -21.641 6.195 -27.688 1 91.81 88 LYS A CA 1
ATOM 678 C C . LYS A 1 88 ? -21.969 7.156 -26.547 1 91.81 88 LYS A C 1
ATOM 680 O O . LYS A 1 88 ? -22.828 8.031 -26.688 1 91.81 88 LYS A O 1
ATOM 685 N N . PRO A 1 89 ? -21.172 6.98 -25.484 1 93.25 89 PRO A N 1
ATOM 686 C CA . PRO A 1 89 ? -21.391 7.977 -24.438 1 93.25 89 PRO A CA 1
ATOM 687 C C . PRO A 1 89 ? -20.969 9.383 -24.859 1 93.25 89 PRO A C 1
ATOM 689 O O . PRO A 1 89 ? -19.984 9.539 -25.594 1 93.25 89 PRO A O 1
ATOM 692 N N . THR A 1 90 ? -21.719 10.391 -24.547 1 91.44 90 THR A N 1
ATOM 693 C CA . THR A 1 90 ? -21.391 11.766 -24.891 1 91.44 90 THR A CA 1
ATOM 694 C C . THR A 1 90 ? -20.203 12.266 -24.062 1 91.44 90 TH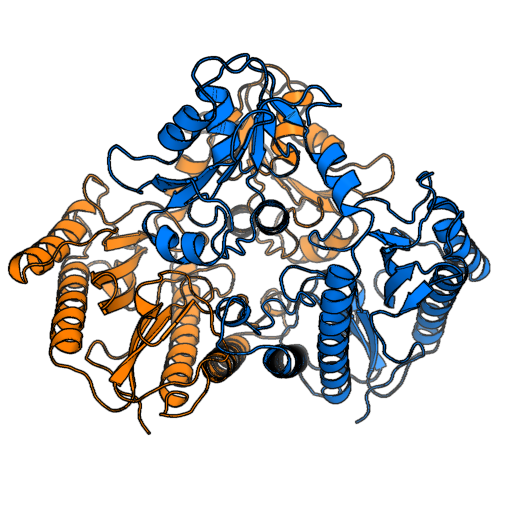R A C 1
ATOM 696 O O . THR A 1 90 ? -19.344 12.992 -24.578 1 91.44 90 THR A O 1
ATOM 699 N N . ARG A 1 91 ? -20.219 11.859 -22.797 1 95.12 91 ARG A N 1
ATOM 700 C CA . ARG A 1 91 ? -19.156 12.172 -21.844 1 95.12 91 ARG A CA 1
ATOM 701 C C . ARG A 1 91 ? -19 11.062 -20.812 1 95.12 91 ARG A C 1
ATOM 703 O O . ARG A 1 91 ? -19.969 10.344 -20.516 1 95.12 91 ARG A O 1
ATOM 710 N N . ILE A 1 92 ? -17.828 10.891 -20.422 1 96.88 92 ILE A N 1
ATOM 711 C CA . ILE A 1 92 ? -17.547 9.953 -19.344 1 96.88 92 ILE A CA 1
ATOM 712 C C . ILE A 1 92 ? -16.859 10.688 -18.188 1 96.88 92 ILE A C 1
ATOM 714 O O . ILE A 1 92 ? -15.844 11.359 -18.406 1 96.88 92 ILE A O 1
ATOM 718 N N . TRP A 1 93 ? -17.453 10.625 -17.047 1 97.81 93 TRP A N 1
ATOM 719 C CA . TRP A 1 93 ? -16.844 11.258 -15.867 1 97.81 93 TRP A CA 1
ATOM 720 C C . TRP A 1 93 ? -15.969 10.258 -15.109 1 97.81 93 TRP A C 1
ATOM 722 O O . TRP A 1 93 ? -16.359 9.102 -14.922 1 97.81 93 TRP A O 1
ATOM 732 N N . ILE A 1 94 ? -14.766 10.641 -14.797 1 97.5 94 ILE A N 1
ATOM 733 C CA . ILE A 1 94 ? -13.789 9.805 -14.102 1 97.5 94 ILE A CA 1
ATOM 734 C C . ILE A 1 94 ? -13.133 10.609 -12.984 1 97.5 94 ILE A C 1
ATOM 736 O O . ILE A 1 94 ? -13.32 11.828 -12.891 1 97.5 94 ILE A O 1
ATOM 740 N N . GLU A 1 95 ? -12.492 9.922 -12.109 1 94.94 95 GLU A N 1
ATOM 741 C CA . GLU A 1 95 ? -11.562 10.602 -11.211 1 94.94 95 GLU A CA 1
ATOM 742 C C . GLU A 1 95 ? -10.211 10.836 -11.875 1 94.94 95 GLU A C 1
ATOM 744 O O . GLU A 1 95 ? -9.281 10.039 -11.711 1 94.94 95 GLU A O 1
ATOM 749 N N . ARG A 1 96 ? -10.141 11.891 -12.5 1 94 96 ARG A N 1
ATOM 750 C CA . ARG A 1 96 ? -9.062 12.18 -13.438 1 94 96 ARG A CA 1
ATOM 751 C C . ARG A 1 96 ? -7.699 12.102 -12.75 1 94 96 ARG A C 1
ATOM 753 O O . ARG A 1 96 ? -6.719 11.672 -13.352 1 94 96 ARG A O 1
ATOM 760 N N . GLY A 1 97 ? -7.617 12.461 -11.516 1 90.06 97 GLY A N 1
ATOM 761 C CA . GLY A 1 97 ? -6.355 12.531 -10.797 1 90.06 97 GLY A CA 1
ATOM 762 C C . GLY A 1 97 ? -5.879 11.188 -10.281 1 90.06 97 GLY A C 1
ATOM 763 O O . GLY A 1 97 ? -4.719 11.039 -9.898 1 90.06 97 GLY A O 1
ATOM 764 N N . THR A 1 98 ? -6.75 10.172 -10.375 1 89.12 98 THR A N 1
ATOM 765 C CA . THR A 1 98 ? -6.383 8.914 -9.734 1 89.12 98 THR A CA 1
ATOM 766 C C . THR A 1 98 ? -6.684 7.73 -10.656 1 89.12 98 THR A C 1
ATOM 768 O O . THR A 1 98 ? -6.371 6.586 -10.32 1 89.12 98 THR A O 1
ATOM 771 N N . ILE A 1 99 ? -7.234 7.953 -11.797 1 92.88 99 ILE A N 1
ATOM 772 C CA . ILE A 1 99 ? -7.598 6.855 -12.688 1 92.88 99 ILE A CA 1
ATOM 773 C C . ILE A 1 99 ? -6.355 6.047 -13.047 1 92.88 99 ILE A C 1
ATOM 775 O O . ILE A 1 99 ? -5.324 6.617 -13.414 1 92.88 99 ILE A O 1
ATOM 779 N N . PRO A 1 100 ? -6.449 4.73 -12.828 1 92 100 PRO A N 1
ATOM 780 C CA . PRO A 1 100 ? -5.305 3.906 -13.227 1 92 100 PRO A CA 1
ATOM 781 C C . PRO A 1 100 ? -4.996 4.004 -14.719 1 92 100 PRO A C 1
ATOM 783 O O . PRO A 1 100 ? -5.91 4.129 -15.531 1 92 100 PRO A O 1
ATOM 786 N N . ALA A 1 101 ? -3.738 3.893 -15.039 1 92.19 101 ALA A N 1
ATOM 787 C CA . ALA A 1 101 ? -3.279 4.004 -16.422 1 92.19 101 ALA A CA 1
ATOM 788 C C . ALA A 1 101 ? -4.023 3.025 -17.328 1 92.19 101 ALA A C 1
ATOM 790 O O . ALA A 1 101 ? -4.445 3.385 -18.422 1 92.19 101 ALA A O 1
ATOM 791 N N . SER A 1 102 ? -4.203 1.817 -16.844 1 91.25 102 SER A N 1
ATOM 792 C CA . SER A 1 102 ? -4.824 0.782 -17.656 1 91.25 102 SER A CA 1
ATOM 793 C C . SER A 1 102 ? -6.258 1.157 -18.031 1 91.25 102 SER A C 1
ATOM 795 O O . SER A 1 102 ? -6.672 0.988 -19.172 1 91.25 102 SER A O 1
ATOM 797 N N . VAL A 1 103 ? -6.945 1.691 -17.109 1 93.94 103 VAL A N 1
ATOM 798 C CA . VAL A 1 103 ? -8.336 2.068 -17.344 1 93.94 103 VAL A CA 1
ATOM 799 C C . VAL A 1 103 ? -8.383 3.311 -18.234 1 93.94 103 VAL A C 1
ATOM 801 O O . VAL A 1 103 ? -9.18 3.379 -19.172 1 93.94 103 VAL A O 1
ATOM 804 N N . ARG A 1 104 ? -7.531 4.223 -17.969 1 94.69 104 ARG A N 1
ATOM 805 C CA . ARG A 1 104 ? -7.449 5.422 -18.781 1 94.69 104 ARG A CA 1
ATOM 806 C C . ARG A 1 104 ? -7.133 5.074 -20.234 1 94.69 104 ARG A C 1
ATOM 808 O O . ARG A 1 104 ? -7.77 5.586 -21.156 1 94.69 104 ARG A O 1
ATOM 815 N N . ASN A 1 105 ? -6.109 4.27 -20.406 1 93.56 105 ASN A N 1
ATOM 816 C CA . ASN A 1 105 ? -5.75 3.828 -21.75 1 93.56 105 ASN A CA 1
ATOM 817 C C . ASN A 1 105 ? -6.93 3.164 -22.453 1 93.56 105 ASN A C 1
ATOM 819 O O . ASN A 1 105 ? -7.195 3.445 -23.625 1 93.56 105 ASN A O 1
ATOM 823 N N . TYR A 1 106 ? -7.598 2.326 -21.781 1 94.56 106 TYR A N 1
ATOM 824 C CA . TYR A 1 106 ? -8.75 1.632 -22.344 1 94.56 106 TYR A CA 1
ATOM 825 C C . TYR A 1 106 ? -9.812 2.623 -22.797 1 94.56 106 TYR A C 1
ATOM 827 O O . TYR A 1 106 ? -10.328 2.516 -23.922 1 94.56 106 TYR A O 1
ATOM 835 N N . LEU A 1 107 ? -10.148 3.58 -21.953 1 95.88 107 LEU A N 1
ATOM 836 C CA . LEU A 1 107 ? -11.164 4.57 -22.297 1 95.88 107 LEU A CA 1
ATOM 837 C C . LEU A 1 107 ? -10.742 5.402 -23.5 1 95.88 107 LEU A C 1
ATOM 839 O O . LEU A 1 107 ? -11.547 5.656 -24.391 1 95.88 107 LEU A O 1
ATOM 843 N N . ASP A 1 108 ? -9.508 5.809 -23.516 1 92.94 108 ASP A N 1
ATOM 844 C CA . ASP A 1 108 ? -9 6.602 -24.625 1 92.94 108 ASP A CA 1
ATOM 845 C C . ASP A 1 108 ? -9.078 5.816 -25.938 1 92.94 108 ASP A C 1
ATOM 847 O O . ASP A 1 108 ? -9.43 6.371 -26.984 1 92.94 108 ASP A O 1
ATOM 851 N N . ASP A 1 109 ? -8.75 4.566 -25.859 1 94.38 109 ASP A N 1
ATOM 852 C CA . ASP A 1 109 ? -8.688 3.725 -27.047 1 94.38 109 ASP A CA 1
ATOM 853 C C . ASP A 1 109 ? -10.094 3.352 -27.531 1 94.38 109 ASP A C 1
ATOM 855 O O . ASP A 1 109 ? -10.344 3.299 -28.734 1 94.38 109 ASP A O 1
ATOM 859 N N . THR A 1 110 ? -10.984 3.059 -26.672 1 95.81 110 THR A N 1
ATOM 860 C CA . THR A 1 110 ? -12.305 2.539 -26.984 1 95.81 110 THR A CA 1
ATOM 861 C C . THR A 1 110 ? -13.25 3.674 -27.375 1 95.81 110 THR A C 1
ATOM 863 O O . THR A 1 110 ? -14.148 3.49 -28.203 1 95.81 110 THR A O 1
ATOM 866 N N . TYR A 1 111 ? -13.062 4.836 -26.766 1 95.94 111 TYR A N 1
ATOM 867 C CA . TYR A 1 111 ? -13.938 5.977 -27 1 95.94 111 TYR A CA 1
ATOM 868 C C . TYR A 1 111 ? -13.141 7.195 -27.438 1 95.94 111 TYR A C 1
ATOM 870 O O . TYR A 1 111 ? -13.188 8.25 -26.797 1 95.94 111 TYR A O 1
ATOM 878 N N . PRO A 1 112 ? -12.539 6.988 -28.594 1 92.06 112 PRO A N 1
ATOM 879 C CA . PRO A 1 112 ? -11.758 8.133 -29.078 1 92.06 112 PRO A CA 1
ATOM 880 C C . PRO A 1 112 ? -12.609 9.383 -29.281 1 92.06 112 PRO A C 1
ATOM 882 O O . PRO A 1 112 ? -13.688 9.305 -29.875 1 92.06 112 PRO A O 1
ATOM 885 N N . GLY A 1 113 ? -12.219 10.469 -28.719 1 90.19 113 GLY A N 1
ATOM 886 C CA . GLY A 1 113 ? -12.898 11.734 -28.938 1 90.19 113 GLY A CA 1
ATOM 887 C C . GLY A 1 113 ? -13.914 12.055 -27.859 1 90.19 113 GLY A C 1
ATOM 888 O O . GLY A 1 113 ? -14.422 13.18 -27.781 1 90.19 113 GLY A O 1
ATOM 889 N N . VAL A 1 114 ? -14.305 11.047 -27.125 1 94 114 VAL A N 1
ATOM 890 C CA . VAL A 1 114 ? -15.227 11.297 -26.016 1 94 114 VAL A CA 1
ATOM 891 C C . VAL A 1 114 ? -14.492 12.008 -24.891 1 94 114 VAL A C 1
ATOM 893 O O . VAL A 1 114 ? -13.406 11.594 -24.484 1 94 114 VAL A O 1
ATOM 896 N N . ALA A 1 115 ? -15.141 13.047 -24.406 1 93 115 ALA A N 1
ATOM 897 C CA . ALA A 1 115 ? -14.523 13.828 -23.328 1 93 115 ALA A CA 1
ATOM 898 C C . ALA A 1 115 ? -14.539 13.062 -22.016 1 93 115 ALA A C 1
ATOM 900 O O . ALA A 1 115 ? -15.586 12.547 -21.609 1 93 115 ALA A O 1
ATOM 901 N N . LEU A 1 116 ? -13.383 12.977 -21.391 1 95.06 116 LEU A N 1
ATOM 902 C CA . LEU A 1 116 ? -13.273 12.5 -20.016 1 95.06 116 LEU A CA 1
ATOM 903 C C . LEU A 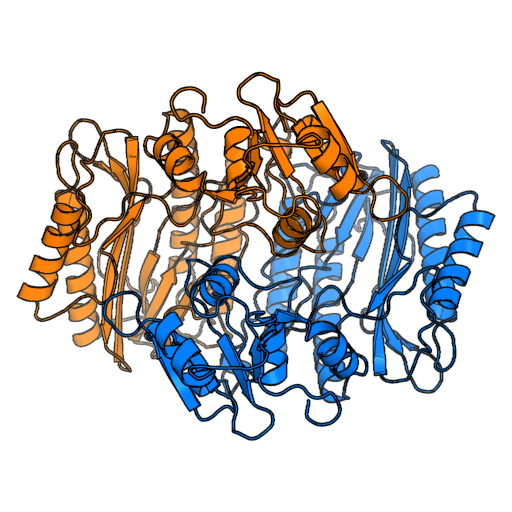1 116 ? -13.266 13.664 -19.031 1 95.06 116 LEU A C 1
ATOM 905 O O . LEU A 1 116 ? -12.312 14.438 -18.984 1 95.06 116 LEU A O 1
ATOM 909 N N . LYS A 1 117 ? -14.367 13.828 -18.297 1 96.38 117 LYS A N 1
ATOM 910 C CA . LYS A 1 117 ? -14.531 14.93 -17.344 1 96.38 117 LYS A CA 1
ATOM 911 C C . LYS A 1 117 ? -14.211 14.484 -15.922 1 96.38 117 LYS A C 1
ATOM 913 O O . LYS A 1 117 ? -14.289 13.289 -15.609 1 96.38 117 LYS A O 1
ATOM 918 N N . ASP A 1 118 ? -13.836 15.398 -15.164 1 96.25 118 ASP A N 1
ATOM 919 C CA . ASP A 1 118 ? -13.422 15.078 -13.797 1 96.25 118 ASP A CA 1
ATOM 920 C C . ASP A 1 118 ? -14.609 15.109 -12.844 1 96.25 118 ASP A C 1
ATOM 922 O O . ASP A 1 118 ? -15.297 16.125 -12.727 1 96.25 118 ASP A O 1
ATOM 926 N N . ILE A 1 119 ? -14.828 14.008 -12.164 1 96.56 119 ILE A N 1
ATOM 927 C CA . ILE A 1 119 ? -15.945 13.883 -11.242 1 96.56 119 ILE A CA 1
ATOM 928 C C . ILE A 1 119 ? -15.492 14.227 -9.828 1 96.56 119 ILE A C 1
ATOM 930 O O . ILE A 1 119 ? -16.312 14.398 -8.922 1 96.56 119 ILE A O 1
ATOM 934 N N . SER A 1 120 ? -14.203 14.391 -9.602 1 93.69 120 SER A N 1
ATOM 935 C CA . SER A 1 120 ? -13.594 14.461 -8.281 1 93.69 120 SER A CA 1
ATOM 936 C C . SER A 1 120 ? -14.148 15.633 -7.48 1 93.69 120 SER A C 1
ATOM 938 O O . SER A 1 120 ? -14.422 15.5 -6.285 1 93.69 120 SER A O 1
ATOM 940 N N . PRO A 1 121 ? -14.352 16.844 -8.062 1 92.56 121 PRO A N 1
ATOM 941 C CA . PRO A 1 121 ? -14.891 17.953 -7.27 1 92.56 121 PRO A CA 1
ATOM 942 C C . PRO A 1 121 ? -16.281 17.641 -6.699 1 92.56 121 PRO A C 1
ATOM 944 O O . PRO A 1 121 ? -16.578 18.016 -5.559 1 92.56 121 PRO A O 1
ATOM 947 N N . LEU A 1 122 ? -17.094 17 -7.461 1 94.19 122 LEU A N 1
ATOM 948 C CA . LEU A 1 122 ? -18.438 16.656 -6.996 1 94.19 122 LEU A CA 1
ATOM 949 C C . LEU A 1 122 ? -18.375 15.656 -5.852 1 94.19 122 LEU A C 1
ATOM 951 O O . LEU A 1 122 ? -19.062 15.805 -4.848 1 94.19 122 LEU A O 1
ATOM 955 N N . LEU A 1 123 ? -17.562 14.648 -6.023 1 93.88 123 LEU A N 1
ATOM 956 C CA . LEU A 1 123 ? -17.375 13.656 -4.969 1 93.88 123 LEU A CA 1
ATOM 957 C C . LEU A 1 123 ? -16.812 14.297 -3.709 1 93.88 123 LEU A C 1
ATOM 959 O O . LEU A 1 123 ? -17.219 13.961 -2.596 1 93.88 123 LEU A O 1
ATOM 963 N N . GLY A 1 124 ? -15.836 15.18 -3.898 1 92.62 124 GLY A N 1
ATOM 964 C CA . GLY A 1 124 ? -15.266 15.898 -2.773 1 92.62 124 GLY A CA 1
ATOM 965 C C . GLY A 1 124 ? -16.297 16.672 -1.967 1 92.62 124 GLY A C 1
ATOM 966 O O . GLY A 1 124 ? -16.25 16.672 -0.735 1 92.62 124 GLY A O 1
ATOM 967 N N . LYS A 1 125 ? -17.219 17.312 -2.627 1 92.25 125 LYS A N 1
ATOM 968 C CA . LYS A 1 125 ? -18.281 18.031 -1.949 1 92.25 125 LYS A CA 1
ATOM 969 C C . LYS A 1 125 ? -19.172 17.094 -1.132 1 92.25 125 LYS A C 1
ATOM 971 O O . LYS A 1 125 ? -19.578 17.438 -0.016 1 92.25 125 LYS A O 1
ATOM 976 N N . LEU A 1 126 ? -19.406 15.977 -1.674 1 92.44 126 LEU A N 1
ATOM 977 C CA . LEU A 1 126 ? -20.234 14.984 -0.996 1 92.44 126 LEU A CA 1
ATOM 978 C C . LEU A 1 126 ? -19.562 14.492 0.279 1 92.44 126 LEU A C 1
ATOM 980 O O . LEU A 1 126 ? -20.219 14.25 1.288 1 92.44 126 LEU A O 1
ATOM 984 N N . ARG A 1 127 ? -18.234 14.406 0.248 1 94 127 ARG A N 1
ATOM 985 C CA . ARG A 1 127 ? -17.484 13.805 1.338 1 94 127 ARG A CA 1
ATOM 986 C C . ARG A 1 127 ? -17.078 14.852 2.375 1 94 127 ARG A C 1
ATOM 988 O O . ARG A 1 127 ? -16.562 14.508 3.439 1 94 127 ARG A O 1
ATOM 995 N N . MET A 1 128 ? -17.406 16.094 2.096 1 95.75 128 MET A N 1
ATOM 996 C CA . MET A 1 128 ? -16.875 17.188 2.9 1 95.75 128 MET A CA 1
ATOM 997 C C . MET A 1 128 ? -17.469 17.172 4.305 1 95.75 128 MET A C 1
ATOM 999 O O . MET A 1 128 ? -16.766 17.422 5.285 1 95.75 128 MET A O 1
ATOM 1003 N N . ILE A 1 129 ? -18.75 16.906 4.395 1 96.94 129 ILE A N 1
ATOM 1004 C CA . ILE A 1 129 ? -19.438 16.844 5.68 1 96.94 129 ILE A CA 1
ATOM 1005 C C . ILE A 1 129 ? -19.672 15.391 6.066 1 96.94 129 ILE A C 1
ATOM 1007 O O . ILE A 1 129 ? -20.422 14.68 5.395 1 96.94 129 ILE A O 1
ATOM 1011 N N . LYS A 1 130 ? -19.031 14.992 7.16 1 96.88 130 LYS A N 1
ATOM 1012 C CA . LYS A 1 130 ? -19.172 13.617 7.613 1 96.88 130 LYS A CA 1
ATOM 1013 C C . LYS A 1 130 ? -20.484 13.414 8.375 1 96.88 130 LYS A C 1
ATOM 1015 O O . LYS A 1 130 ? -20.906 14.289 9.125 1 96.88 130 LYS A O 1
ATOM 1020 N N . THR A 1 131 ? -21.094 12.234 8.211 1 96.19 131 THR A N 1
ATOM 1021 C CA . THR A 1 131 ? -22.25 11.844 9 1 96.19 131 THR A CA 1
ATOM 1022 C C . THR A 1 131 ? -21.844 11.414 10.406 1 96.19 131 THR A C 1
ATOM 1024 O O . THR A 1 131 ? -20.672 11.148 10.656 1 96.19 131 THR A O 1
ATOM 1027 N N . PRO A 1 132 ? -22.844 11.32 11.281 1 97.06 132 PRO A N 1
ATOM 1028 C CA . PRO A 1 132 ? -22.547 10.82 12.617 1 97.06 132 PRO A CA 1
ATOM 1029 C C . PRO A 1 132 ? -21.938 9.414 12.602 1 97.06 132 PRO A C 1
ATOM 1031 O O . PRO A 1 132 ? -21.078 9.094 13.422 1 97.06 132 PRO A O 1
ATOM 1034 N N . PHE A 1 133 ? -22.391 8.617 11.695 1 94.5 133 PHE A N 1
ATOM 1035 C CA . PHE A 1 133 ? -21.828 7.273 11.562 1 94.5 133 PHE A CA 1
ATOM 1036 C C . PHE A 1 133 ? -20.359 7.336 11.219 1 94.5 133 PHE A C 1
ATOM 1038 O O . PHE A 1 133 ? -19.531 6.652 11.836 1 94.5 133 PHE A O 1
ATOM 1045 N N . GLU A 1 134 ? -20 8.133 10.234 1 95.69 134 GLU A N 1
ATOM 1046 C CA . GLU A 1 134 ? -18.609 8.297 9.828 1 95.69 134 GLU A CA 1
ATOM 1047 C C . GLU A 1 134 ? -17.75 8.781 11 1 95.69 134 GLU A C 1
ATOM 1049 O O . GLU A 1 134 ? -16.656 8.266 11.234 1 95.69 134 GLU A O 1
ATOM 1054 N N . ILE A 1 135 ? -18.266 9.727 11.695 1 97.44 135 ILE A N 1
ATOM 1055 C CA . ILE A 1 135 ? -17.547 10.297 12.828 1 97.44 135 ILE A CA 1
ATOM 1056 C C . ILE A 1 135 ? -17.312 9.227 13.891 1 97.44 135 ILE A C 1
ATOM 1058 O O . ILE A 1 135 ? -16.25 9.172 14.508 1 97.44 135 ILE A O 1
ATOM 1062 N N . GLY A 1 136 ? -18.359 8.438 14.125 1 97.19 136 GLY A N 1
ATOM 1063 C CA . GLY A 1 136 ? -18.203 7.328 15.055 1 97.19 136 GLY A CA 1
ATOM 1064 C C . GLY A 1 136 ? -17.062 6.391 14.68 1 97.19 136 GLY A C 1
ATOM 1065 O O . GLY A 1 136 ? -16.25 6.012 15.531 1 97.19 136 GLY A O 1
ATOM 1066 N N . VAL A 1 137 ? -16.969 6.004 13.438 1 95.12 137 VAL A N 1
ATOM 1067 C CA . VAL A 1 137 ? -15.906 5.137 12.938 1 95.12 137 VAL A CA 1
ATOM 1068 C C . VAL A 1 137 ? -14.555 5.832 13.102 1 95.12 137 VAL A C 1
ATOM 1070 O O . VAL A 1 137 ? -13.578 5.211 13.508 1 95.12 137 VAL A O 1
ATOM 1073 N N . MET A 1 138 ? -14.539 7.09 12.805 1 96.25 138 MET A N 1
ATOM 1074 C CA . MET A 1 138 ? -13.305 7.859 12.922 1 96.25 138 MET A CA 1
ATOM 1075 C C . MET A 1 138 ? -12.852 7.93 14.375 1 96.25 138 MET A C 1
ATOM 1077 O O . MET A 1 138 ? -11.648 7.895 14.656 1 96.25 138 MET A O 1
ATOM 1081 N N . LYS A 1 139 ? -13.773 8.031 15.289 1 97.38 139 LYS A N 1
ATOM 1082 C CA . LYS A 1 139 ? -13.43 8.039 16.703 1 97.38 139 LYS A CA 1
ATOM 1083 C C . LYS A 1 139 ? -12.852 6.695 17.141 1 97.38 139 LYS A C 1
ATOM 1085 O O . LYS A 1 139 ? -11.938 6.641 17.953 1 97.38 139 LYS A O 1
ATOM 1090 N N . GLU A 1 140 ? -13.406 5.602 16.609 1 96.69 140 GLU A N 1
ATOM 1091 C CA . GLU A 1 140 ? -12.789 4.301 16.844 1 96.69 140 GLU A CA 1
ATOM 1092 C C . GLU A 1 140 ? -11.352 4.277 16.312 1 96.69 140 GLU A C 1
ATOM 1094 O O . GLU A 1 140 ? -10.445 3.822 17.016 1 96.69 140 GLU A O 1
ATOM 1099 N N . ALA A 1 141 ? -11.164 4.805 15.094 1 95.44 141 ALA A N 1
ATOM 1100 C CA . ALA A 1 141 ? -9.82 4.902 14.516 1 95.44 141 ALA A CA 1
ATOM 1101 C C . ALA A 1 141 ? -8.898 5.715 15.422 1 95.44 141 ALA A C 1
ATOM 1103 O O . ALA A 1 141 ? -7.715 5.398 15.555 1 95.44 141 ALA A O 1
ATOM 1104 N N . GLY A 1 142 ? -9.445 6.75 15.984 1 96.69 142 GLY A N 1
ATOM 1105 C CA . GLY A 1 142 ? -8.68 7.559 16.922 1 96.69 142 GLY A CA 1
ATOM 1106 C C . GLY A 1 142 ? -8.211 6.777 18.141 1 96.69 142 GLY A C 1
ATOM 1107 O O . GLY A 1 142 ? -7.078 6.953 18.594 1 96.69 142 GLY A O 1
ATOM 1108 N N . GLN A 1 143 ? -9.109 5.98 18.688 1 97.5 143 GLN A N 1
ATOM 1109 C CA . GLN A 1 143 ? -8.742 5.145 19.828 1 97.5 143 GLN A CA 1
ATOM 1110 C C . GLN A 1 143 ? -7.66 4.141 19.438 1 97.5 143 GLN A C 1
ATOM 1112 O O . GLN A 1 143 ? -6.746 3.873 20.219 1 97.5 143 GLN A O 1
ATOM 1117 N N . ILE A 1 144 ? -7.75 3.582 18.266 1 96 144 ILE A N 1
ATOM 1118 C CA . ILE A 1 144 ? -6.734 2.676 17.734 1 96 144 ILE A CA 1
ATOM 1119 C C . ILE A 1 144 ? -5.395 3.402 17.641 1 96 144 ILE A C 1
ATOM 1121 O O . ILE A 1 144 ? -4.375 2.904 18.125 1 96 144 ILE A O 1
ATOM 1125 N N . ALA A 1 145 ? -5.41 4.586 17.094 1 95.75 145 ALA A N 1
ATOM 1126 C CA . ALA A 1 145 ? -4.203 5.398 16.984 1 95.75 145 ALA A CA 1
ATOM 1127 C C . ALA A 1 145 ? -3.619 5.719 18.359 1 95.75 145 ALA A C 1
ATOM 1129 O O . ALA A 1 145 ? -2.398 5.762 18.516 1 95.75 145 ALA A O 1
ATOM 1130 N N . GLY A 1 146 ? -4.5 5.996 19.281 1 96.56 146 GLY A N 1
ATOM 1131 C CA . GLY A 1 146 ? -4.039 6.223 20.641 1 96.56 146 GLY A CA 1
ATOM 1132 C C . GLY A 1 146 ? -3.301 5.031 21.234 1 96.56 146 GLY A C 1
ATOM 1133 O O . GLY A 1 146 ? -2.264 5.195 21.875 1 96.56 146 GLY A O 1
ATOM 1134 N N . ALA A 1 147 ? -3.861 3.885 21.016 1 97 147 ALA A N 1
ATOM 1135 C CA . ALA A 1 147 ? -3.197 2.666 21.469 1 97 147 ALA A CA 1
ATOM 1136 C C . ALA A 1 147 ? -1.841 2.496 20.797 1 97 147 ALA A C 1
ATOM 1138 O O . ALA A 1 147 ? -0.868 2.088 21.438 1 97 147 ALA A O 1
ATOM 1139 N N . MET A 1 148 ? -1.796 2.791 19.531 1 95.56 148 MET A N 1
ATOM 1140 C CA . MET A 1 148 ? -0.542 2.75 18.781 1 95.56 148 MET A CA 1
ATOM 1141 C C . MET A 1 148 ? 0.485 3.699 19.391 1 95.56 148 MET A C 1
ATOM 1143 O O . MET A 1 148 ? 1.633 3.314 19.625 1 95.56 148 MET A O 1
ATOM 1147 N N . MET A 1 149 ? 0.06 4.898 19.672 1 96.44 149 MET A N 1
ATOM 1148 C CA . MET A 1 149 ? 0.971 5.918 20.188 1 96.44 149 MET A CA 1
ATOM 1149 C C . MET A 1 149 ? 1.479 5.543 21.578 1 96.44 149 MET A C 1
ATOM 1151 O O . MET A 1 149 ? 2.652 5.754 21.891 1 96.44 149 MET A O 1
ATOM 1155 N N . THR A 1 150 ? 0.588 5.039 22.375 1 97.56 150 THR A N 1
ATOM 1156 C CA . THR A 1 150 ? 0.984 4.57 23.703 1 97.56 150 THR A CA 1
ATOM 1157 C C . THR A 1 150 ? 2.059 3.492 23.594 1 97.56 150 THR A C 1
ATOM 1159 O O . THR A 1 150 ? 3.072 3.545 24.297 1 97.56 150 THR A O 1
ATOM 1162 N N . ALA A 1 151 ? 1.854 2.551 22.719 1 96.81 151 ALA A N 1
ATOM 1163 C CA . ALA A 1 151 ? 2.832 1.486 22.516 1 96.81 151 ALA A CA 1
ATOM 1164 C C . ALA A 1 151 ? 4.156 2.051 22 1 96.81 151 ALA A C 1
ATOM 1166 O O . ALA A 1 151 ? 5.227 1.594 22.406 1 96.81 151 ALA A O 1
ATOM 1167 N N . ALA A 1 152 ? 4.051 2.967 21.078 1 96.19 152 ALA A N 1
ATOM 1168 C CA . ALA A 1 152 ? 5.254 3.648 20.609 1 96.19 152 ALA A CA 1
ATOM 1169 C C . ALA A 1 152 ? 6.039 4.25 21.766 1 96.19 152 ALA A C 1
ATOM 1171 O O . ALA A 1 152 ? 7.234 3.982 21.922 1 96.19 152 ALA A O 1
ATOM 1172 N N . HIS A 1 153 ? 5.375 4.992 22.562 1 97.56 153 HIS A N 1
ATOM 1173 C CA . HIS A 1 153 ? 5.984 5.676 23.703 1 97.56 153 HIS A CA 1
ATOM 1174 C C . HIS A 1 153 ? 6.629 4.68 24.656 1 97.56 153 HIS A C 1
ATOM 1176 O O . HIS A 1 153 ? 7.762 4.883 25.109 1 97.56 153 HIS A O 1
ATOM 1182 N N . GLU A 1 154 ? 5.945 3.627 24.969 1 97.81 154 GLU A N 1
ATOM 1183 C CA . GLU A 1 154 ? 6.398 2.629 25.938 1 97.81 154 GLU A CA 1
ATOM 1184 C C . GLU A 1 154 ? 7.594 1.847 25.391 1 97.81 154 GLU A C 1
ATOM 1186 O O . GLU A 1 154 ? 8.359 1.269 26.172 1 97.81 154 GLU A O 1
ATOM 1191 N N . SER A 1 155 ? 7.723 1.814 24.094 1 97 155 SER A N 1
ATOM 1192 C CA . SER A 1 155 ? 8.797 1.046 23.469 1 97 155 SER A CA 1
ATOM 1193 C C . SER A 1 155 ? 10.109 1.824 23.484 1 97 155 SER A C 1
ATOM 1195 O O . SER A 1 155 ? 11.172 1.257 23.219 1 97 155 SER A O 1
ATOM 1197 N N . LEU A 1 156 ? 10.094 3.098 23.734 1 97.56 156 LEU A N 1
ATOM 1198 C CA . LEU A 1 156 ? 11.25 3.973 23.594 1 97.56 156 LEU A CA 1
ATOM 1199 C C . LEU A 1 156 ? 12.18 3.848 24.797 1 97.56 156 LEU A C 1
ATOM 1201 O O . LEU A 1 156 ? 11.766 4.086 25.938 1 97.56 156 LEU A O 1
ATOM 1205 N N . ARG A 1 157 ? 13.391 3.537 24.562 1 97.19 157 ARG A N 1
ATOM 1206 C CA . ARG A 1 157 ? 14.477 3.529 25.531 1 97.19 157 ARG A CA 1
ATOM 1207 C C . ARG A 1 157 ? 15.836 3.527 24.828 1 97.19 157 ARG A C 1
ATOM 1209 O O . ARG A 1 157 ? 15.961 3.029 23.719 1 97.19 157 ARG A O 1
ATOM 1216 N N . GLU A 1 158 ? 16.781 4.051 25.594 1 97.06 158 GLU A N 1
ATOM 1217 C CA . GLU A 1 158 ? 18.141 4.016 25.047 1 97.06 158 GLU A CA 1
ATOM 1218 C C . GLU A 1 158 ? 18.562 2.586 24.719 1 97.06 158 GLU A C 1
ATOM 1220 O O . GLU A 1 158 ? 18.359 1.671 25.516 1 97.06 158 GLU A O 1
ATOM 1225 N N . GLY A 1 159 ? 19.047 2.395 23.5 1 97.06 159 GLY A N 1
ATOM 1226 C CA . GLY A 1 159 ? 19.562 1.088 23.109 1 97.06 159 GLY A CA 1
ATOM 1227 C C . GLY A 1 159 ? 18.531 0.261 22.344 1 97.06 159 GLY A C 1
ATOM 1228 O O . GLY A 1 159 ? 18.891 -0.706 21.672 1 97.06 159 GLY A O 1
ATOM 1229 N N . ALA A 1 160 ? 17.297 0.554 22.453 1 96.94 160 ALA A N 1
ATOM 1230 C CA . ALA A 1 160 ? 16.266 -0.154 21.688 1 96.94 160 ALA A CA 1
ATOM 1231 C C . ALA A 1 160 ? 16.359 0.192 20.203 1 96.94 160 ALA A C 1
ATOM 1233 O O . ALA A 1 160 ? 16.906 1.228 19.828 1 96.94 160 ALA A O 1
ATOM 1234 N N . ARG A 1 161 ? 15.852 -0.668 19.391 1 96.12 161 ARG A N 1
ATOM 1235 C CA . ARG A 1 161 ? 15.914 -0.479 17.953 1 96.12 161 ARG A CA 1
ATOM 1236 C C . ARG A 1 161 ? 14.609 0.101 17.406 1 96.12 161 ARG A C 1
ATOM 1238 O O . ARG A 1 161 ? 13.531 -0.247 17.891 1 96.12 161 ARG A O 1
ATOM 1245 N N . GLU A 1 162 ? 14.664 0.894 16.359 1 95.56 162 GLU A N 1
ATOM 1246 C CA . GLU A 1 162 ? 13.508 1.542 15.758 1 95.56 162 GLU A CA 1
ATOM 1247 C C . GLU A 1 162 ? 12.438 0.52 15.383 1 95.56 162 GLU A C 1
ATOM 1249 O O . GLU A 1 162 ? 11.258 0.703 15.688 1 95.56 162 GLU A O 1
ATOM 1254 N N . TYR A 1 163 ? 12.836 -0.614 14.719 1 94.62 163 TYR A N 1
ATOM 1255 C CA . TYR A 1 163 ? 11.844 -1.54 14.18 1 94.62 163 TYR A CA 1
ATOM 1256 C C . TYR A 1 163 ? 11.086 -2.246 15.297 1 94.62 163 TYR A C 1
ATOM 1258 O O . TYR A 1 163 ? 9.961 -2.701 15.102 1 94.62 163 TYR A O 1
ATOM 1266 N N . GLU A 1 164 ? 11.656 -2.312 16.469 1 96.06 164 GLU A N 1
ATOM 1267 C CA . GLU A 1 164 ? 10.953 -2.887 17.609 1 96.06 164 GLU A CA 1
ATOM 1268 C C . GLU A 1 164 ? 9.781 -2.008 18.031 1 96.06 164 GLU A C 1
ATOM 1270 O O . GLU A 1 164 ? 8.742 -2.516 18.453 1 96.06 164 GLU A O 1
ATOM 1275 N N . SER A 1 165 ? 10.047 -0.709 17.953 1 95.94 165 SER A N 1
ATOM 1276 C CA . SER A 1 165 ? 8.953 0.212 18.234 1 95.94 165 SER A CA 1
ATOM 1277 C C . SER A 1 165 ? 7.836 0.071 17.203 1 95.94 165 SER A C 1
ATOM 1279 O O . SER A 1 165 ? 6.652 0.1 17.547 1 95.94 165 SER A O 1
ATOM 1281 N N . ALA A 1 166 ? 8.242 -0.081 15.969 1 93.44 166 ALA A N 1
ATOM 1282 C CA . ALA A 1 166 ? 7.254 -0.25 14.906 1 93.44 166 ALA A CA 1
ATOM 1283 C C . ALA A 1 166 ? 6.422 -1.511 15.133 1 93.44 166 ALA A C 1
ATOM 1285 O O . ALA A 1 166 ? 5.203 -1.5 14.938 1 93.44 166 ALA A O 1
ATOM 1286 N N . LEU A 1 167 ? 7.059 -2.6 15.539 1 94.31 167 LEU A N 1
ATOM 1287 C CA . LEU A 1 167 ? 6.352 -3.842 15.828 1 94.31 167 LEU A CA 1
ATOM 1288 C C . LEU A 1 167 ? 5.363 -3.648 16.969 1 94.31 167 LEU A C 1
ATOM 1290 O O . LEU A 1 167 ? 4.23 -4.133 16.922 1 94.31 167 LEU A O 1
ATOM 1294 N N . ALA A 1 168 ? 5.82 -2.932 18 1 95.88 168 ALA A N 1
ATOM 1295 C CA . ALA A 1 168 ? 4.949 -2.662 19.141 1 95.88 168 ALA A CA 1
ATOM 1296 C C . ALA A 1 168 ? 3.717 -1.868 18.719 1 95.88 168 ALA A C 1
ATOM 1298 O O . ALA A 1 168 ? 2.604 -2.145 19.172 1 95.88 168 ALA A O 1
ATOM 1299 N N . VAL A 1 169 ? 3.896 -0.927 17.891 1 94.69 169 VAL A N 1
ATOM 1300 C CA . VAL A 1 169 ? 2.83 -0.065 17.391 1 94.69 169 VAL A CA 1
ATOM 1301 C C . VAL A 1 169 ? 1.828 -0.895 16.594 1 94.69 169 VAL A C 1
ATOM 1303 O O . VAL A 1 169 ? 0.619 -0.799 16.812 1 94.69 169 VAL A O 1
ATOM 1306 N N . ILE A 1 170 ? 2.283 -1.746 15.688 1 92.81 170 ILE A N 1
ATOM 1307 C CA . ILE A 1 170 ? 1.435 -2.578 14.844 1 92.81 170 ILE A CA 1
ATOM 1308 C C . ILE A 1 170 ? 0.615 -3.529 15.711 1 92.81 170 ILE A C 1
ATOM 1310 O O . ILE A 1 170 ? -0.591 -3.686 15.508 1 92.81 170 ILE A O 1
ATOM 1314 N N . GLU A 1 171 ? 1.294 -4.109 16.656 1 94.56 171 GLU A N 1
ATOM 1315 C CA . GLU A 1 171 ? 0.616 -5.055 17.547 1 94.56 171 GLU A CA 1
ATOM 1316 C C . GLU A 1 171 ? -0.49 -4.371 18.344 1 94.56 171 GLU A C 1
ATOM 1318 O O . GLU A 1 171 ? -1.629 -4.84 18.359 1 94.56 171 GLU A O 1
ATOM 1323 N N . ALA A 1 172 ? -0.171 -3.252 18.922 1 96.12 172 ALA A N 1
ATOM 1324 C CA . ALA A 1 172 ? -1.132 -2.545 19.766 1 96.12 172 ALA A CA 1
ATOM 1325 C C . ALA A 1 172 ? -2.322 -2.055 18.953 1 96.12 172 ALA A C 1
ATOM 1327 O O . ALA A 1 172 ? -3.475 -2.215 19.359 1 96.12 172 ALA A O 1
ATOM 1328 N N . GLY A 1 173 ? -2.041 -1.478 17.828 1 94.75 173 GLY A N 1
ATOM 1329 C CA . GLY A 1 173 ? -3.109 -0.99 16.969 1 94.75 173 GLY A CA 1
ATOM 1330 C C . GLY A 1 173 ? -4.02 -2.094 16.469 1 94.75 173 GLY A C 1
ATOM 1331 O O . GLY A 1 173 ? -5.246 -1.955 16.5 1 94.75 173 GLY A O 1
ATOM 1332 N N . SER A 1 174 ? -3.428 -3.18 16.016 1 94.38 174 SER A N 1
ATOM 1333 C CA . SER A 1 174 ? -4.199 -4.297 15.477 1 94.38 174 SER A CA 1
ATOM 1334 C C . SER A 1 174 ? -5.105 -4.902 16.547 1 94.38 174 SER A C 1
ATOM 1336 O O . SER A 1 174 ? -6.273 -5.191 16.281 1 94.38 174 SER A O 1
ATOM 1338 N N . ARG A 1 175 ? -4.551 -5.066 17.734 1 96.81 175 ARG A N 1
ATOM 1339 C CA . ARG A 1 175 ? -5.336 -5.645 18.828 1 96.81 175 ARG A CA 1
ATOM 1340 C C . ARG A 1 175 ? -6.473 -4.715 19.234 1 96.81 175 ARG A C 1
ATOM 1342 O O . ARG A 1 175 ? -7.586 -5.168 19.5 1 96.81 175 ARG A O 1
ATOM 1349 N N . LYS A 1 176 ? -6.168 -3.424 19.312 1 96.94 176 LYS A N 1
ATOM 1350 C CA . LYS A 1 176 ? -7.234 -2.475 19.625 1 96.94 176 LYS A CA 1
ATOM 1351 C C . LYS A 1 176 ? -8.32 -2.492 18.547 1 96.94 176 LYS A C 1
ATOM 1353 O O . LYS A 1 176 ? -9.508 -2.492 18.859 1 96.94 176 LYS A O 1
ATOM 1358 N N . ALA A 1 177 ? -7.934 -2.48 17.297 1 95.44 177 ALA A N 1
ATOM 1359 C CA . ALA A 1 177 ? -8.883 -2.539 16.188 1 95.44 177 ALA A CA 1
ATOM 1360 C C . ALA A 1 177 ? -9.734 -3.801 16.266 1 95.44 177 ALA A C 1
ATOM 1362 O O . ALA A 1 177 ? -10.945 -3.752 16.031 1 95.44 177 ALA A O 1
ATOM 1363 N N . ALA A 1 178 ? -9.078 -4.914 16.578 1 96.56 178 ALA A N 1
ATOM 1364 C CA . ALA A 1 178 ? -9.797 -6.18 16.703 1 96.56 178 ALA A CA 1
ATOM 1365 C C . ALA A 1 178 ? -10.914 -6.078 17.75 1 96.56 178 ALA A C 1
ATOM 1367 O O . ALA A 1 178 ? -11.969 -6.703 17.594 1 96.56 178 ALA A O 1
ATOM 1368 N N . GLY A 1 179 ? -10.68 -5.293 18.734 1 97.44 179 GLY A N 1
ATOM 1369 C CA . GLY A 1 179 ? -11.664 -5.125 19.797 1 97.44 179 GLY A CA 1
ATOM 1370 C C . GLY A 1 179 ? -12.945 -4.469 19.312 1 97.44 179 GLY A C 1
ATOM 1371 O O . GLY A 1 179 ? -13.977 -4.555 19.984 1 97.44 179 GLY A O 1
ATOM 1372 N N . PHE A 1 180 ? -12.93 -3.816 18.188 1 96.94 180 PHE A N 1
ATOM 1373 C CA . PHE A 1 180 ? -14.102 -3.117 17.656 1 96.94 180 PHE A CA 1
ATOM 1374 C C . PHE A 1 180 ? -14.812 -3.965 16.609 1 96.94 180 PHE A C 1
ATOM 1376 O O . PHE A 1 180 ? -15.797 -3.523 16.016 1 96.94 180 PHE A O 1
ATOM 1383 N N . LEU A 1 181 ? -14.312 -5.148 16.375 1 96.38 181 LEU A N 1
ATOM 1384 C CA . LEU A 1 181 ? -14.836 -5.949 15.273 1 96.38 181 LEU A CA 1
ATOM 1385 C C . LEU A 1 181 ? -15.453 -7.242 15.789 1 96.38 181 LEU A C 1
ATOM 1387 O O . LEU A 1 181 ? -15.109 -7.711 16.875 1 96.38 181 LEU A O 1
ATOM 1391 N N . THR A 1 182 ? -16.375 -7.777 15.023 1 95.56 182 THR A N 1
ATOM 1392 C CA . THR A 1 182 ? -16.953 -9.094 15.242 1 95.56 182 THR A CA 1
ATOM 1393 C C . THR A 1 182 ? -16.828 -9.961 13.992 1 95.56 182 THR A C 1
ATOM 1395 O O . THR A 1 182 ? -16.438 -9.469 12.93 1 95.56 182 THR A O 1
ATOM 1398 N N . ASP A 1 183 ? -17.047 -11.211 14.141 1 93.75 183 ASP A N 1
ATOM 1399 C CA . ASP A 1 183 ? -17 -12.125 13.008 1 93.75 183 ASP A CA 1
ATOM 1400 C C . ASP A 1 183 ? -18.359 -12.234 12.328 1 93.75 183 ASP A C 1
ATOM 1402 O O . ASP A 1 183 ? -18.688 -13.266 11.734 1 93.75 183 ASP A O 1
ATOM 1406 N N . GLU A 1 184 ? -19.141 -11.227 12.422 1 92.94 184 GLU A N 1
ATOM 1407 C CA . GLU A 1 184 ? -20.5 -11.242 11.883 1 92.94 184 GLU A CA 1
ATOM 1408 C C . GLU A 1 184 ? -20.719 -10.07 10.93 1 92.94 184 GLU A C 1
ATOM 1410 O O . GLU A 1 184 ? -20.062 -9.031 11.047 1 92.94 184 GLU A O 1
ATOM 1415 N N . GLY A 1 185 ? -21.578 -10.359 10.016 1 87.19 185 GLY A N 1
ATOM 1416 C CA . GLY A 1 185 ? -21.984 -9.289 9.117 1 87.19 185 GLY A CA 1
ATOM 1417 C C . GLY A 1 185 ? -20.828 -8.688 8.352 1 87.19 185 GLY A C 1
ATOM 1418 O O . GLY A 1 185 ? -19.906 -9.398 7.941 1 87.19 185 GLY A O 1
ATOM 1419 N N . TRP A 1 186 ? -20.906 -7.391 8.18 1 82.69 186 TRP A N 1
ATOM 1420 C CA . TRP A 1 186 ? -19.891 -6.691 7.383 1 82.69 186 TRP A CA 1
ATOM 1421 C C . TRP A 1 186 ? -18.578 -6.598 8.133 1 82.69 186 TRP A C 1
ATOM 1423 O O . TRP A 1 186 ? -17.516 -6.461 7.516 1 82.69 186 TRP A O 1
ATOM 1433 N N . ASP A 1 187 ? -18.641 -6.719 9.406 1 88.56 187 ASP A N 1
ATOM 1434 C CA . ASP A 1 187 ? -17.438 -6.625 10.234 1 88.56 187 ASP A CA 1
ATOM 1435 C C . ASP A 1 187 ? -16.469 -7.758 9.922 1 88.56 187 ASP A C 1
ATOM 1437 O O . ASP A 1 187 ? -15.25 -7.586 10.031 1 88.56 187 ASP A O 1
ATOM 1441 N N . ARG A 1 188 ? -17.047 -8.836 9.438 1 88.94 188 ARG A N 1
ATOM 1442 C CA . ARG A 1 188 ? -16.203 -10.008 9.227 1 88.94 188 ARG A CA 1
ATOM 1443 C C . ARG A 1 188 ? -15.234 -9.789 8.07 1 88.94 188 ARG A C 1
ATOM 1445 O O . ARG A 1 188 ? -14.242 -10.508 7.938 1 88.94 188 ARG A O 1
ATOM 1452 N N . PHE A 1 189 ? -15.516 -8.781 7.246 1 86.25 189 PHE A N 1
ATOM 1453 C CA . PHE A 1 189 ? -14.68 -8.523 6.086 1 86.25 189 PHE A CA 1
ATOM 1454 C C . PHE A 1 189 ? -13.617 -7.473 6.406 1 86.25 189 PHE A C 1
ATOM 1456 O O . PHE A 1 189 ? -12.711 -7.234 5.605 1 86.25 189 PHE A O 1
ATOM 1463 N N . VAL A 1 190 ? -13.734 -6.879 7.605 1 87.81 190 VAL A N 1
ATOM 1464 C CA . VAL A 1 190 ? -12.781 -5.848 7.996 1 87.81 190 VAL A CA 1
ATOM 1465 C C . VAL A 1 190 ? -11.586 -6.488 8.703 1 87.81 190 VAL A C 1
ATOM 1467 O O . VAL A 1 190 ? -11.758 -7.191 9.703 1 87.81 190 VAL A O 1
ATOM 1470 N N . SER A 1 191 ? -10.414 -6.277 8.141 1 89.81 191 SER A N 1
ATOM 1471 C CA . SER A 1 191 ? -9.203 -6.73 8.82 1 89.81 191 SER A CA 1
ATOM 1472 C C . SER A 1 191 ? -8.766 -5.738 9.891 1 89.81 191 SER A C 1
ATOM 1474 O O . SER A 1 191 ? -8.68 -4.539 9.633 1 89.81 191 SER A O 1
ATOM 1476 N N . PRO A 1 192 ? -8.461 -6.215 11.078 1 92.31 192 PRO A N 1
ATOM 1477 C CA . PRO A 1 192 ? -8 -5.305 12.133 1 92.31 192 PRO A CA 1
ATOM 1478 C C . PRO A 1 192 ? -6.523 -4.945 11.984 1 92.31 192 PRO A C 1
ATOM 1480 O O . PRO A 1 192 ? -6.008 -4.113 12.742 1 92.31 192 PRO A O 1
ATOM 1483 N N . MET A 1 193 ? -5.844 -5.531 11.016 1 90.12 193 MET A N 1
ATOM 1484 C CA . MET A 1 193 ? -4.395 -5.387 10.922 1 90.12 193 MET A CA 1
ATOM 1485 C C . MET A 1 193 ? -4.012 -3.949 10.586 1 90.12 193 MET A C 1
ATOM 1487 O O . MET A 1 193 ? -4.598 -3.338 9.695 1 90.12 193 MET A O 1
ATOM 1491 N N . ILE A 1 194 ? -2.99 -3.506 11.305 1 87.25 194 ILE A N 1
ATOM 1492 C CA . ILE A 1 194 ? -2.336 -2.256 10.938 1 87.25 194 ILE A CA 1
ATOM 1493 C C . ILE A 1 194 ? -1.308 -2.516 9.844 1 87.25 194 ILE A C 1
ATOM 1495 O O . ILE A 1 194 ? -0.396 -3.328 10.016 1 87.25 194 ILE A O 1
ATOM 1499 N N . HIS A 1 195 ? -1.453 -2.078 8.625 1 68.12 195 HIS A N 1
ATOM 1500 C CA . HIS A 1 195 ? -0.713 -2.502 7.445 1 68.12 195 HIS A CA 1
ATOM 1501 C C . HIS A 1 195 ? 0.511 -1.621 7.215 1 68.12 195 HIS A C 1
ATOM 1503 O O . HIS A 1 195 ? 1.457 -2.029 6.539 1 68.12 195 HIS A O 1
ATOM 1509 N N . ASN A 1 196 ? 0.745 -0.501 7.766 1 60 196 ASN A N 1
ATOM 1510 C CA . ASN A 1 196 ? 1.814 0.358 7.266 1 60 196 ASN A CA 1
ATOM 1511 C C . ASN A 1 196 ? 2.398 1.226 8.375 1 60 196 ASN A C 1
ATOM 1513 O O . ASN A 1 196 ? 1.658 1.871 9.125 1 60 196 ASN A O 1
ATOM 1517 N N . LEU A 1 197 ? 3.316 0.625 9.242 1 59.84 197 LEU A N 1
ATOM 1518 C CA . LEU A 1 197 ? 3.91 1.695 10.031 1 59.84 197 LEU A CA 1
ATOM 1519 C C . LEU A 1 197 ? 4.816 2.572 9.18 1 59.84 197 LEU A C 1
ATOM 1521 O O . LEU A 1 197 ? 5.984 2.24 8.961 1 59.84 197 LEU A O 1
ATOM 1525 N N . GLN A 1 198 ? 4.316 3.674 8.57 1 61.94 198 GLN A N 1
ATOM 1526 C CA . GLN A 1 198 ? 5.012 4.383 7.504 1 61.94 198 GLN A CA 1
ATOM 1527 C C . GLN A 1 198 ? 6.113 5.281 8.062 1 61.94 198 GLN A C 1
ATOM 1529 O O . GLN A 1 198 ? 7.215 5.336 7.512 1 61.94 198 GLN A O 1
ATOM 1534 N N . ILE A 1 199 ? 5.91 5.938 9.133 1 81.31 199 ILE A N 1
ATOM 1535 C CA . ILE A 1 199 ? 6.969 6.926 9.328 1 81.31 199 ILE A CA 1
ATOM 1536 C C . ILE A 1 199 ? 7.5 6.832 10.758 1 81.31 199 ILE A C 1
ATOM 1538 O O . ILE A 1 199 ? 6.746 6.98 11.719 1 81.31 199 ILE A O 1
ATOM 1542 N N . LEU A 1 200 ? 8.586 6.371 10.961 1 89.56 200 LEU A N 1
ATOM 1543 C CA . LEU A 1 200 ? 9.383 6.402 12.18 1 89.56 200 LEU A CA 1
ATOM 1544 C C . LEU A 1 200 ? 10.805 6.875 11.891 1 89.56 200 LEU A C 1
ATOM 1546 O O . LEU A 1 200 ? 11.508 6.281 11.07 1 89.56 200 LEU A O 1
ATOM 1550 N N . GLN A 1 201 ? 11.148 7.918 12.555 1 88.12 201 GLN A N 1
ATOM 1551 C CA . GLN A 1 201 ? 12.461 8.531 12.383 1 88.12 201 GLN A CA 1
ATOM 1552 C C . GLN A 1 201 ? 13.102 8.836 13.734 1 88.12 201 GLN A C 1
ATOM 1554 O O . GLN A 1 201 ? 12.414 9.188 14.695 1 88.12 201 GLN A O 1
ATOM 1559 N N . SER A 1 202 ? 14.359 8.695 13.75 1 91.62 202 SER A N 1
ATOM 1560 C CA . SER A 1 202 ? 15.039 9.07 14.992 1 91.62 202 SER A CA 1
ATOM 1561 C C . SER A 1 202 ? 16.391 9.719 14.703 1 91.62 202 SER A C 1
ATOM 1563 O O . SER A 1 202 ? 16.922 9.609 13.594 1 91.62 202 SER A O 1
ATOM 1565 N N . GLY A 1 203 ? 16.875 10.453 15.656 1 88.75 203 GLY A N 1
ATOM 1566 C CA . GLY A 1 203 ? 18.156 11.125 15.523 1 88.75 203 GLY A CA 1
ATOM 1567 C C . GLY A 1 203 ? 18.188 12.164 14.422 1 88.75 203 GLY A C 1
ATOM 1568 O O . GLY A 1 203 ? 17.203 12.875 14.211 1 88.75 203 GLY A O 1
ATOM 1569 N N . ALA A 1 204 ? 19.328 12.297 13.766 1 80.88 204 ALA A N 1
ATOM 1570 C CA . ALA A 1 204 ? 19.516 13.32 12.742 1 80.88 204 ALA A CA 1
ATOM 1571 C C . ALA A 1 204 ? 18.594 13.07 11.539 1 80.88 204 ALA A C 1
ATOM 1573 O O . ALA A 1 204 ? 18.344 13.977 10.75 1 80.88 204 ALA A O 1
ATOM 1574 N N . GLU A 1 205 ? 18.078 11.859 11.453 1 81.06 205 GLU A N 1
ATOM 1575 C CA . GLU A 1 205 ? 17.25 11.508 10.297 1 81.06 205 GLU A CA 1
ATOM 1576 C C . GLU A 1 205 ? 15.812 12 10.477 1 81.06 205 GLU A C 1
ATOM 1578 O O . GLU A 1 205 ? 15 11.875 9.562 1 81.06 205 GLU A O 1
ATOM 1583 N N . THR A 1 206 ? 15.523 12.586 11.594 1 83.62 206 THR A N 1
ATOM 1584 C CA . THR A 1 206 ? 14.211 13.195 11.797 1 83.62 206 THR A CA 1
ATOM 1585 C C . THR A 1 206 ? 13.992 14.336 10.805 1 83.62 206 THR A C 1
ATOM 1587 O O . THR A 1 206 ? 12.859 14.781 10.609 1 83.62 206 THR A O 1
ATOM 1590 N N . SER A 1 207 ? 15.07 14.773 10.242 1 75.06 207 SER A N 1
ATOM 1591 C CA . SER A 1 207 ? 14.93 15.797 9.211 1 75.06 207 SER A CA 1
ATOM 1592 C C . SER A 1 207 ? 14.5 15.18 7.883 1 75.06 207 SER A C 1
ATOM 1594 O O . SER A 1 207 ? 14.07 15.898 6.973 1 75.06 207 SER A O 1
ATOM 1596 N N . MET A 1 208 ? 14.633 13.828 7.762 1 75.12 208 MET A N 1
ATOM 1597 C CA . MET A 1 208 ? 14.219 13.117 6.555 1 75.12 208 MET A CA 1
ATOM 1598 C C . MET A 1 208 ? 12.766 12.664 6.66 1 75.12 208 MET A C 1
ATOM 1600 O O . MET A 1 208 ? 12.469 11.656 7.305 1 75.12 208 MET A O 1
ATOM 1604 N N . VAL A 1 209 ? 11.836 13.32 6.117 1 68 209 VAL A N 1
ATOM 1605 C CA . VAL A 1 209 ? 10.398 13.367 6.379 1 68 209 VAL A CA 1
ATOM 1606 C C . VAL A 1 209 ? 9.805 11.961 6.242 1 68 209 VAL A C 1
ATOM 1608 O O . VAL A 1 209 ? 8.922 11.578 7.012 1 68 209 VAL A O 1
ATOM 1611 N N . HIS A 1 210 ? 10.102 11.062 5.277 1 77.38 210 HIS A N 1
ATOM 1612 C CA . HIS A 1 210 ? 9.359 9.828 5.051 1 77.38 210 HIS A CA 1
ATOM 1613 C C . HIS A 1 210 ? 10.234 8.602 5.281 1 77.38 210 HIS A C 1
ATOM 1615 O O . HIS A 1 210 ? 10.086 7.594 4.59 1 77.38 210 HIS A O 1
ATOM 1621 N N . ARG A 1 211 ? 10.992 8.734 6.387 1 80.75 211 ARG A N 1
ATOM 1622 C CA . ARG A 1 211 ? 11.781 7.574 6.773 1 80.75 211 ARG A CA 1
ATOM 1623 C C . ARG A 1 211 ? 10.906 6.516 7.438 1 80.75 211 ARG A C 1
ATOM 1625 O O . ARG A 1 211 ? 9.93 6.844 8.117 1 80.75 211 ARG A O 1
ATOM 1632 N N . ARG A 1 212 ? 11.281 5.289 7.234 1 85.5 212 ARG A N 1
ATOM 1633 C CA . ARG A 1 212 ? 10.648 4.16 7.91 1 85.5 212 ARG A CA 1
ATOM 1634 C C . ARG A 1 212 ? 11.57 3.576 8.977 1 85.5 212 ARG A C 1
ATOM 1636 O O . ARG A 1 212 ? 12.773 3.84 8.977 1 85.5 212 ARG A O 1
ATOM 1643 N N . ALA A 1 213 ? 11.008 2.771 9.82 1 90.56 213 ALA A N 1
ATOM 1644 C CA . ALA A 1 213 ? 11.773 2.168 10.906 1 90.56 213 ALA A CA 1
ATOM 1645 C C . ALA A 1 213 ? 12.922 1.323 10.375 1 90.56 213 ALA A C 1
ATOM 1647 O O . ALA A 1 213 ? 12.734 0.516 9.461 1 90.56 213 ALA A O 1
ATOM 1648 N N . GLY A 1 214 ? 14.109 1.551 10.852 1 91.62 214 GLY A N 1
ATOM 1649 C CA . GLY A 1 214 ? 15.281 0.747 10.531 1 91.62 214 GLY A CA 1
ATOM 1650 C C . GLY A 1 214 ? 15.805 -0.039 11.719 1 91.62 214 GLY A C 1
ATOM 1651 O O . GLY A 1 214 ? 15.078 -0.289 12.68 1 91.62 214 GLY A O 1
ATOM 1652 N N . VAL A 1 215 ? 17.062 -0.446 11.594 1 95.12 215 VAL A N 1
ATOM 1653 C CA . VAL A 1 215 ? 17.656 -1.237 12.664 1 95.12 215 VAL A CA 1
ATOM 1654 C C . VAL A 1 215 ? 18.5 -0.334 13.57 1 95.12 215 VAL A C 1
ATOM 1656 O O . VAL A 1 215 ? 19.203 -0.816 14.461 1 95.12 215 VAL A O 1
ATOM 1659 N N . ARG A 1 216 ? 18.375 0.94 13.359 1 95.44 216 ARG A N 1
ATOM 1660 C CA . ARG A 1 216 ? 19.094 1.907 14.172 1 95.44 216 ARG A CA 1
ATOM 1661 C C . ARG A 1 216 ? 18.672 1.818 15.633 1 95.44 216 ARG A C 1
ATOM 1663 O O . ARG A 1 216 ? 17.484 1.668 15.938 1 95.44 216 ARG A O 1
ATOM 1670 N N . THR A 1 217 ? 19.688 1.987 16.531 1 96.69 217 THR A N 1
ATOM 1671 C CA . THR A 1 217 ? 19.422 2.035 17.969 1 96.69 217 THR A CA 1
ATOM 1672 C C . THR A 1 217 ? 19.219 3.475 18.438 1 96.69 217 THR A C 1
ATOM 1674 O O . THR A 1 217 ? 19.922 4.383 17.969 1 96.69 217 THR A O 1
ATOM 1677 N N . TYR A 1 218 ? 18.25 3.605 19.312 1 96.81 218 TYR A N 1
ATOM 1678 C CA . TYR A 1 218 ? 18.047 4.922 19.906 1 96.81 218 TYR A CA 1
ATOM 1679 C C . TYR A 1 218 ? 19.219 5.305 20.797 1 96.81 218 TYR A C 1
ATOM 1681 O O . TYR A 1 218 ? 19.766 4.465 21.516 1 96.81 218 TYR A O 1
ATOM 1689 N N . ARG A 1 219 ? 19.625 6.594 20.766 1 96.44 219 ARG A N 1
ATOM 1690 C CA . ARG A 1 219 ? 20.656 7.16 21.641 1 96.44 219 ARG A CA 1
ATOM 1691 C C . ARG A 1 219 ? 20.078 8.266 22.516 1 96.44 219 ARG A C 1
ATOM 1693 O O . ARG A 1 219 ? 19.078 8.906 22.141 1 96.44 219 ARG A O 1
ATOM 1700 N N . LYS A 1 220 ? 20.75 8.445 23.594 1 96.44 220 LYS A N 1
ATOM 1701 C CA . LYS A 1 220 ? 20.328 9.531 24.469 1 96.44 220 LYS A CA 1
ATOM 1702 C C . LYS A 1 220 ? 20.234 10.844 23.688 1 96.44 220 LYS A C 1
ATOM 1704 O O . LYS A 1 220 ? 21.094 11.164 22.875 1 96.44 220 LYS A O 1
ATOM 1709 N N . PHE A 1 221 ? 19.109 11.586 23.906 1 94.94 221 PHE A N 1
ATOM 1710 C CA . PHE A 1 221 ? 18.812 12.898 23.344 1 94.94 221 PHE A CA 1
ATOM 1711 C C . PHE A 1 221 ? 18.25 12.766 21.938 1 94.94 221 PHE A C 1
ATOM 1713 O O . PHE A 1 221 ? 17.859 13.766 21.328 1 94.94 221 PHE A O 1
ATOM 1720 N N . ASP A 1 222 ? 18.188 11.531 21.375 1 94.69 222 ASP A N 1
ATOM 1721 C CA . ASP A 1 222 ? 17.609 11.367 20.047 1 94.69 222 ASP A CA 1
ATOM 1722 C C . ASP A 1 222 ? 16.172 11.875 20.016 1 94.69 222 ASP A C 1
ATOM 1724 O O . ASP A 1 222 ? 15.344 11.484 20.859 1 94.69 222 ASP A O 1
ATOM 1728 N N . PRO A 1 223 ? 15.875 12.836 19.125 1 94.88 223 PRO A N 1
ATOM 1729 C CA . PRO A 1 223 ? 14.461 12.977 18.766 1 94.88 223 PRO A CA 1
ATOM 1730 C C . PRO A 1 223 ? 13.906 11.758 18.031 1 94.88 223 PRO A C 1
ATOM 1732 O O . PRO A 1 223 ? 14.617 11.133 17.234 1 94.88 223 PRO A O 1
ATOM 1735 N N . VAL A 1 224 ? 12.711 11.359 18.312 1 94.69 224 VAL A N 1
ATOM 1736 C CA . VAL A 1 224 ? 12.031 10.25 17.672 1 94.69 224 VAL A CA 1
ATOM 1737 C C . VAL A 1 224 ? 10.641 10.68 17.219 1 94.69 224 VAL A C 1
ATOM 1739 O O . VAL A 1 224 ? 9.844 11.156 18.016 1 94.69 224 VAL A O 1
ATOM 1742 N N . TYR A 1 225 ? 10.375 10.531 15.945 1 93.75 225 TYR A N 1
ATOM 1743 C CA . TYR A 1 225 ? 9.109 10.961 15.359 1 93.75 225 TYR A CA 1
ATOM 1744 C C . TYR A 1 225 ? 8.297 9.758 14.891 1 93.75 225 TYR A C 1
ATOM 1746 O O . TYR A 1 225 ? 8.805 8.898 14.172 1 93.75 225 TYR A O 1
ATOM 1754 N N . PHE A 1 226 ? 7.039 9.688 15.344 1 93.44 226 PHE A N 1
ATOM 1755 C CA . PHE A 1 226 ? 6.055 8.727 14.844 1 93.44 226 PHE A CA 1
ATOM 1756 C C . PHE A 1 226 ? 4.93 9.445 14.109 1 93.44 226 PHE A C 1
ATOM 1758 O O . PHE A 1 226 ? 4.352 10.398 14.625 1 93.44 226 PHE A O 1
ATOM 1765 N N . CYS A 1 227 ? 4.637 8.961 12.938 1 91.31 227 CYS A N 1
ATOM 1766 C CA . CYS A 1 227 ? 3.479 9.445 12.195 1 91.31 227 CYS A CA 1
ATOM 1767 C C . CYS A 1 227 ? 2.594 8.289 11.75 1 91.31 227 CYS A C 1
ATOM 1769 O O . CYS A 1 227 ? 3.059 7.375 11.07 1 91.31 227 CYS A O 1
ATOM 1771 N N . PHE A 1 228 ? 1.369 8.344 12.117 1 86.94 228 PHE A N 1
ATOM 1772 C CA . PHE A 1 228 ? 0.433 7.273 11.805 1 86.94 228 PHE A CA 1
ATOM 1773 C C . PHE A 1 228 ? -0.539 7.699 10.711 1 86.94 228 PHE A C 1
ATOM 1775 O O . PHE A 1 228 ? -1.642 7.16 10.609 1 86.94 228 PHE A O 1
ATOM 1782 N N . CYS A 1 229 ? -0.209 8.633 9.93 1 76.06 229 CYS A N 1
ATOM 1783 C CA . CYS A 1 229 ? -1.092 9.148 8.891 1 76.06 229 CYS A CA 1
ATOM 1784 C C . CYS A 1 229 ? -1.501 8.047 7.922 1 76.06 229 CYS A C 1
ATOM 1786 O O . CYS A 1 229 ? -2.654 7.988 7.496 1 76.06 229 CYS A O 1
ATOM 1788 N N . ASN A 1 230 ? -0.652 7.082 7.613 1 66.38 230 ASN A N 1
ATOM 1789 C CA . ASN A 1 230 ? -1 6.023 6.672 1 66.38 230 ASN A CA 1
ATOM 1790 C C . ASN A 1 230 ? -1.51 4.781 7.395 1 66.38 230 ASN A C 1
ATOM 1792 O O . ASN A 1 230 ? -1.99 3.84 6.758 1 66.38 230 ASN A O 1
ATOM 1796 N N . MET A 1 231 ? -1.441 4.805 8.625 1 62.06 231 MET A N 1
ATOM 1797 C CA . MET A 1 231 ? -1.692 3.59 9.391 1 62.06 231 MET A CA 1
ATOM 1798 C C . MET A 1 231 ? -2.996 3.703 10.18 1 62.06 231 MET A C 1
ATOM 1800 O O . MET A 1 231 ? -3.664 2.699 10.43 1 62.06 231 MET A O 1
ATOM 1804 N N . ALA A 1 232 ? -3.246 4.863 10.383 1 61.12 232 ALA A N 1
ATOM 1805 C CA . ALA A 1 232 ? -4.441 5.043 11.203 1 61.12 232 ALA A CA 1
ATOM 1806 C C . ALA A 1 232 ? -5.703 5.043 10.344 1 61.12 232 ALA A C 1
ATOM 1808 O O . ALA A 1 232 ? -6.23 6.105 10.008 1 61.12 232 ALA A O 1
ATOM 1809 N N . GLN A 1 233 ? -5.887 3.891 9.812 1 71.75 233 GLN A N 1
ATOM 1810 C CA . GLN A 1 233 ? -7.102 3.678 9.031 1 71.75 233 GLN A CA 1
ATOM 1811 C C . GLN A 1 233 ? -7.926 2.525 9.602 1 71.75 233 GLN A C 1
ATOM 1813 O O . GLN A 1 233 ? -7.367 1.526 10.062 1 71.75 233 GLN A O 1
ATOM 1818 N N . PHE A 1 234 ? -9.125 2.779 9.773 1 83.06 234 PHE A N 1
ATOM 1819 C CA . PHE A 1 234 ? -10.102 1.789 10.211 1 83.06 234 PHE A CA 1
ATOM 1820 C C . PHE A 1 234 ? -11.383 1.892 9.391 1 83.06 234 PHE A C 1
ATOM 1822 O O . PHE A 1 234 ? -11.938 2.98 9.227 1 83.06 234 PHE A O 1
ATOM 1829 N N . LYS A 1 235 ? -11.734 0.822 8.797 1 86.88 235 LYS A N 1
ATOM 1830 C CA . LYS A 1 235 ? -12.93 0.777 7.965 1 86.88 235 LYS A CA 1
ATOM 1831 C C . LYS A 1 235 ? -12.891 1.859 6.891 1 86.88 235 LYS A C 1
ATOM 1833 O O . LYS A 1 235 ? -13.883 2.564 6.676 1 86.88 235 LYS A O 1
ATOM 1838 N N . GLN A 1 236 ? -11.688 2.141 6.355 1 86.31 236 GLN A N 1
ATOM 1839 C CA . GLN A 1 236 ? -11.406 3.002 5.211 1 86.31 236 GLN A CA 1
ATOM 1840 C C . GLN A 1 236 ? -11.203 4.449 5.648 1 86.31 236 GLN A C 1
ATOM 1842 O O . GLN A 1 236 ? -10.789 5.293 4.848 1 86.31 236 GLN A O 1
ATOM 1847 N N . TYR A 1 237 ? -11.523 4.703 6.848 1 90.62 237 TYR A N 1
ATOM 1848 C CA . TYR A 1 237 ? -11.32 6.074 7.297 1 90.62 237 TYR A CA 1
ATOM 1849 C C . TYR A 1 237 ? -9.898 6.281 7.801 1 90.62 237 TYR A C 1
ATOM 1851 O O . TYR A 1 237 ? -9.375 5.465 8.562 1 90.62 237 TYR A O 1
ATOM 1859 N N . LYS A 1 238 ? -9.336 7.371 7.371 1 89.62 238 LYS A N 1
ATOM 1860 C CA . LYS A 1 238 ? -7.941 7.711 7.633 1 89.62 238 LYS A CA 1
ATOM 1861 C C . LYS A 1 238 ? -7.832 8.953 8.508 1 89.62 238 LYS A C 1
ATOM 1863 O O . LYS A 1 238 ? -8.609 9.898 8.352 1 89.62 238 LYS A O 1
ATOM 1868 N N . LEU A 1 239 ? -6.871 8.898 9.359 1 92.69 239 LEU A N 1
ATOM 1869 C CA . LEU A 1 239 ? -6.629 10.016 10.266 1 92.69 239 LEU A CA 1
ATOM 1870 C C . LEU A 1 239 ? -5.223 10.57 10.094 1 92.69 239 LEU A C 1
ATOM 1872 O O . LEU A 1 239 ? -4.398 9.977 9.391 1 92.69 239 LEU A O 1
ATOM 1876 N N . GLY A 1 240 ? -5.043 11.742 10.539 1 92.75 240 GLY A N 1
ATOM 1877 C CA . GLY A 1 240 ? -3.713 12.258 10.82 1 92.75 240 GLY A CA 1
ATOM 1878 C C . GLY A 1 240 ? -3.371 12.258 12.297 1 92.75 240 GLY A C 1
ATOM 1879 O O . GLY A 1 240 ? -4.16 12.719 13.125 1 92.75 240 GLY A O 1
ATOM 1880 N N . PHE A 1 241 ? -2.258 11.648 12.656 1 94.69 241 PHE A N 1
ATOM 1881 C CA . PHE A 1 241 ? -1.861 11.562 14.062 1 94.69 241 PHE A CA 1
ATOM 1882 C C . PHE A 1 241 ? -0.362 11.32 14.18 1 94.69 241 PHE A C 1
ATOM 1884 O O . PHE A 1 241 ? 0.152 10.312 13.695 1 94.69 241 PHE A O 1
ATOM 1891 N N . ASP A 1 242 ? 0.315 12.258 14.797 1 95 242 ASP A N 1
ATOM 1892 C CA . ASP A 1 242 ? 1.76 12.094 14.938 1 95 242 ASP A CA 1
ATOM 1893 C C . ASP A 1 242 ? 2.27 12.773 16.203 1 95 242 ASP A C 1
ATOM 1895 O O . ASP A 1 242 ? 1.599 13.641 16.766 1 95 242 ASP A O 1
ATOM 1899 N N . ARG A 1 243 ? 3.377 12.32 16.703 1 96.12 243 ARG A N 1
ATOM 1900 C CA . ARG A 1 243 ? 4.055 12.898 17.859 1 96.12 243 ARG A CA 1
ATOM 1901 C C . ARG A 1 243 ? 5.57 12.812 17.703 1 96.12 243 ARG A C 1
ATOM 1903 O O . ARG A 1 243 ? 6.078 11.922 17.016 1 96.12 243 ARG A O 1
ATOM 1910 N N . MET A 1 244 ? 6.195 13.758 18.375 1 95.19 244 MET A N 1
ATOM 1911 C CA . MET A 1 244 ? 7.645 13.766 18.562 1 95.19 244 MET A CA 1
ATOM 1912 C C . MET A 1 244 ? 8.016 13.391 19.984 1 95.19 244 MET A C 1
ATOM 1914 O O . MET A 1 244 ? 7.395 13.875 20.938 1 95.19 244 MET A O 1
ATOM 1918 N N . PHE A 1 245 ? 8.992 12.539 20.125 1 96.81 245 PHE A N 1
ATOM 1919 C CA . PHE A 1 245 ? 9.539 12.133 21.406 1 96.81 245 PHE A CA 1
ATOM 1920 C C . PHE A 1 245 ? 11.023 12.438 21.484 1 96.81 245 PHE A C 1
ATOM 1922 O O . PHE A 1 245 ? 11.656 12.75 20.469 1 96.81 245 PHE A O 1
ATOM 1929 N N . HIS A 1 246 ? 11.586 12.359 22.734 1 97.31 246 HIS A N 1
ATOM 1930 C CA . HIS A 1 246 ? 13.016 12.477 22.953 1 97.31 246 HIS A CA 1
ATOM 1931 C C . HIS A 1 246 ? 13.508 11.398 23.922 1 97.31 246 HIS A C 1
ATOM 1933 O O . HIS A 1 246 ? 12.891 11.156 24.953 1 97.31 246 HIS A O 1
ATOM 1939 N N . ILE A 1 247 ? 14.617 10.773 23.562 1 97.69 247 ILE A N 1
ATOM 1940 C CA . ILE A 1 247 ? 15.133 9.664 24.359 1 97.69 247 ILE A CA 1
ATOM 1941 C C . ILE A 1 247 ? 15.867 10.211 25.578 1 97.69 247 ILE A C 1
ATOM 1943 O O . ILE A 1 247 ? 16.922 10.836 25.453 1 97.69 247 ILE A O 1
ATOM 1947 N N . GLY A 1 248 ? 15.352 9.977 26.781 1 96.81 248 GLY A N 1
ATOM 1948 C CA . GLY A 1 248 ? 15.969 10.344 28.047 1 96.81 248 GLY A CA 1
ATOM 1949 C C . GLY A 1 248 ? 15.781 11.812 28.406 1 96.81 248 GLY A C 1
ATOM 1950 O O . GLY A 1 248 ? 15.148 12.141 29.406 1 96.81 248 GLY A O 1
ATOM 1951 N N . GLU A 1 249 ? 16.375 12.68 27.562 1 96.25 249 GLU A N 1
ATOM 1952 C CA . GLU A 1 249 ? 16.344 14.125 27.75 1 96.25 249 GLU A CA 1
ATOM 1953 C C . GLU A 1 249 ? 16.172 14.867 26.438 1 96.25 249 GLU A C 1
ATOM 1955 O O . GLU A 1 249 ? 16.266 14.258 25.359 1 96.25 249 GLU A O 1
ATOM 1960 N N . VAL A 1 250 ? 15.797 16.078 26.578 1 96.38 250 VAL A N 1
ATOM 1961 C CA . VAL A 1 250 ? 15.625 16.922 25.406 1 96.38 250 VAL A CA 1
ATOM 1962 C C . VAL A 1 250 ? 16.641 18.062 25.438 1 96.38 250 VAL A C 1
ATOM 1964 O O . VAL A 1 250 ? 16.906 18.641 26.5 1 96.38 250 VAL A O 1
ATOM 1967 N N . THR A 1 251 ? 17.281 18.375 24.344 1 94.31 251 THR A N 1
ATOM 1968 C CA . THR A 1 251 ? 18.172 19.516 24.266 1 94.31 251 THR A CA 1
ATOM 1969 C C . THR A 1 251 ? 17.391 20.828 24.25 1 94.31 251 THR A C 1
ATOM 1971 O O . THR A 1 251 ? 16.203 20.828 23.906 1 94.31 251 THR A O 1
ATOM 1974 N N . ASP A 1 252 ? 18.047 21.875 24.5 1 95.38 252 ASP A N 1
ATOM 1975 C CA . ASP A 1 252 ? 17.375 23.172 24.5 1 95.38 252 ASP A CA 1
ATOM 1976 C C . ASP A 1 252 ? 16.859 23.531 23.109 1 95.38 252 ASP A C 1
ATOM 1978 O O . ASP A 1 252 ? 15.727 24 22.969 1 95.38 252 ASP A O 1
ATOM 1982 N N . GLN A 1 253 ? 17.641 23.281 22.188 1 92.56 253 GLN A N 1
ATOM 1983 C CA . GLN A 1 253 ? 17.234 23.594 20.828 1 92.56 253 GLN A CA 1
ATOM 1984 C C . GLN A 1 253 ? 16.016 22.781 20.406 1 92.56 253 GLN A C 1
ATOM 1986 O O . GLN A 1 253 ? 15.062 23.328 19.859 1 92.56 253 GLN A O 1
ATOM 1991 N N . ALA A 1 254 ? 16.094 21.5 20.656 1 93.5 254 ALA A N 1
ATOM 1992 C CA . ALA A 1 254 ? 14.969 20.641 20.312 1 93.5 254 ALA A CA 1
ATOM 1993 C C . ALA A 1 254 ? 13.711 21.047 21.062 1 93.5 254 ALA A C 1
ATOM 1995 O O . ALA A 1 254 ? 12.609 21.016 20.516 1 93.5 254 ALA A O 1
ATOM 1996 N N . ARG A 1 255 ? 13.891 21.422 22.234 1 96.31 255 ARG A N 1
ATOM 1997 C CA . ARG A 1 255 ? 12.773 21.875 23.062 1 96.31 255 ARG A CA 1
ATOM 1998 C C . ARG A 1 255 ? 12.109 23.109 22.438 1 96.31 255 ARG A C 1
ATOM 2000 O O . ARG A 1 255 ? 10.891 23.156 22.297 1 96.31 255 ARG A O 1
ATOM 2007 N N . HIS A 1 256 ? 12.914 24.031 22.094 1 95.88 256 HIS A N 1
ATOM 2008 C CA . HIS A 1 256 ? 12.406 25.281 21.547 1 95.88 256 HIS A CA 1
ATOM 2009 C C . HIS A 1 256 ? 11.648 25.031 20.25 1 95.88 256 HIS A C 1
ATOM 2011 O O . HIS A 1 256 ? 10.562 25.594 20.031 1 95.88 256 HIS A O 1
ATOM 2017 N N . VAL A 1 257 ? 12.18 24.234 19.422 1 93.44 257 VAL A N 1
ATOM 2018 C CA . VAL A 1 257 ? 11.57 23.938 18.125 1 93.44 257 VAL A CA 1
ATOM 2019 C C . VAL A 1 257 ? 10.25 23.188 18.328 1 93.44 257 VAL A C 1
ATOM 2021 O O . VAL A 1 257 ? 9.234 23.531 17.734 1 93.44 257 VAL A O 1
ATOM 2024 N N . GLN A 1 258 ? 10.266 22.203 19.188 1 96 258 GLN A N 1
ATOM 2025 C CA . GLN A 1 258 ? 9.078 21.391 19.438 1 96 258 GLN A CA 1
ATOM 2026 C C . GLN A 1 258 ? 7.969 22.219 20.094 1 96 258 GLN A C 1
ATOM 2028 O O . GLN A 1 258 ? 6.801 22.109 19.703 1 96 258 GLN A O 1
ATOM 2033 N N . GLU A 1 259 ? 8.32 23.031 21 1 97.56 259 GLU A N 1
ATOM 2034 C CA . GLU A 1 259 ? 7.328 23.875 21.656 1 97.56 259 GLU A CA 1
ATOM 2035 C C . GLU A 1 259 ? 6.695 24.859 20.688 1 97.56 259 GLU A C 1
ATOM 2037 O O . GLU A 1 259 ? 5.504 25.172 20.781 1 97.56 259 GLU A O 1
ATOM 2042 N N . ALA A 1 260 ? 7.484 25.344 19.781 1 96.88 260 ALA A N 1
ATOM 2043 C CA . ALA A 1 260 ? 6.949 26.219 18.75 1 96.88 260 ALA A CA 1
ATOM 2044 C C . ALA A 1 260 ? 5.934 25.5 17.875 1 96.88 260 ALA A C 1
ATOM 2046 O O . ALA A 1 260 ? 4.871 26.047 17.562 1 96.88 260 ALA A O 1
ATOM 2047 N N . ALA A 1 261 ? 6.242 24.297 17.516 1 96.19 261 ALA A N 1
ATOM 2048 C CA . ALA A 1 261 ? 5.332 23.5 16.688 1 96.19 261 ALA A CA 1
ATOM 2049 C C . ALA A 1 261 ? 4.031 23.219 17.438 1 96.19 261 ALA A C 1
ATOM 2051 O O . ALA A 1 261 ? 2.943 23.328 16.875 1 96.19 261 ALA A O 1
ATOM 2052 N N . ILE A 1 262 ? 4.141 22.875 18.672 1 97.94 262 ILE A N 1
ATOM 2053 C CA . ILE A 1 262 ? 2.973 22.578 19.5 1 97.94 262 ILE A CA 1
ATOM 2054 C C . ILE A 1 262 ? 2.104 23.828 19.625 1 97.94 262 ILE A C 1
ATOM 2056 O O . ILE A 1 262 ? 0.886 23.766 19.438 1 97.94 262 ILE A O 1
ATOM 2060 N N . ALA A 1 263 ? 2.773 24.922 19.906 1 98.12 263 ALA A N 1
ATOM 2061 C CA . ALA A 1 263 ? 2.041 26.188 20.062 1 98.12 263 ALA A CA 1
ATOM 2062 C C . ALA A 1 263 ? 1.305 26.562 18.781 1 98.12 263 ALA A C 1
ATOM 2064 O O . ALA A 1 263 ? 0.158 27.016 18.828 1 98.12 263 ALA A O 1
ATOM 2065 N N . ALA A 1 264 ? 1.947 26.391 17.703 1 97.81 264 ALA A N 1
ATOM 2066 C CA . ALA A 1 264 ? 1.338 26.719 16.422 1 97.81 264 ALA A CA 1
ATOM 2067 C C . ALA A 1 264 ? 0.122 25.828 16.141 1 97.81 264 ALA A C 1
ATOM 2069 O O . ALA A 1 264 ? -0.926 26.328 15.719 1 97.81 264 ALA A O 1
ATOM 2070 N N . GLN A 1 265 ? 0.24 24.562 16.375 1 97.81 265 GLN A N 1
ATOM 2071 C CA . GLN A 1 265 ? -0.882 23.641 16.172 1 97.81 265 GLN A CA 1
ATOM 2072 C C . GLN A 1 265 ? -2.059 24.016 17.062 1 97.81 265 GLN A C 1
ATOM 2074 O O . GLN A 1 265 ? -3.209 24.016 16.625 1 97.81 265 GLN A O 1
ATOM 2079 N N . GLN A 1 266 ? -1.735 24.312 18.297 1 98.25 266 GLN A N 1
ATOM 2080 C CA . GLN A 1 266 ? -2.787 24.641 19.25 1 98.25 266 GLN A CA 1
ATOM 2081 C C . GLN A 1 266 ? -3.51 25.922 18.875 1 98.25 266 GLN A C 1
ATOM 2083 O O . GLN A 1 266 ? -4.719 26.047 19.078 1 98.25 266 GLN A O 1
ATOM 2088 N N . ALA A 1 267 ? -2.799 26.859 18.375 1 98.31 267 ALA A N 1
ATOM 2089 C CA . ALA A 1 267 ? -3.424 28.094 17.875 1 98.31 267 ALA A CA 1
ATOM 2090 C C . ALA A 1 267 ? -4.387 27.781 16.734 1 98.31 267 ALA A C 1
ATOM 2092 O O . ALA A 1 267 ? -5.484 28.344 16.672 1 98.31 267 ALA A O 1
ATOM 2093 N N . ALA A 1 268 ? -3.959 26.938 15.859 1 98.31 268 ALA A N 1
ATOM 2094 C CA . ALA A 1 268 ? -4.812 26.531 14.742 1 98.31 268 ALA A CA 1
ATOM 2095 C C . ALA A 1 268 ? -6.078 25.844 15.242 1 98.31 268 ALA A C 1
ATOM 2097 O O . ALA A 1 268 ? -7.188 26.203 14.844 1 98.31 268 ALA A O 1
ATOM 2098 N N . ILE A 1 269 ? -5.906 24.891 16.125 1 98.44 269 ILE A N 1
ATOM 2099 C CA . ILE A 1 269 ? -7.035 24.109 16.625 1 98.44 269 ILE A CA 1
ATOM 2100 C C . ILE A 1 269 ? -8 25.031 17.375 1 98.44 269 ILE A C 1
ATOM 2102 O O . ILE A 1 269 ? -9.219 24.906 17.219 1 98.44 269 ILE A O 1
ATOM 2106 N N . ALA A 1 270 ? -7.496 25.953 18.109 1 98.12 270 ALA A N 1
ATOM 2107 C CA . ALA A 1 270 ? -8.328 26.875 18.875 1 98.12 270 ALA A CA 1
ATOM 2108 C C . ALA A 1 270 ? -9.172 27.75 17.953 1 98.12 270 ALA A C 1
ATOM 2110 O O . ALA A 1 270 ? -10.242 28.219 18.344 1 98.12 270 ALA A O 1
ATOM 2111 N N . ALA A 1 271 ? -8.742 27.922 16.766 1 98.12 271 ALA A N 1
ATOM 2112 C CA . ALA A 1 271 ? -9.422 28.797 15.805 1 98.12 271 ALA A CA 1
ATOM 2113 C C . ALA A 1 271 ? -10.531 28.047 15.07 1 98.12 271 ALA A C 1
ATOM 2115 O O . ALA A 1 271 ? -11.367 28.656 14.406 1 98.12 271 ALA A O 1
ATOM 2116 N N . ILE A 1 272 ? -10.555 26.766 15.156 1 98.5 272 ILE A N 1
ATOM 2117 C CA . ILE A 1 272 ? -11.469 25.953 14.375 1 98.5 272 ILE A CA 1
ATOM 2118 C C . ILE A 1 272 ? -12.875 26.047 14.969 1 98.5 272 ILE A C 1
ATOM 2120 O O . ILE A 1 272 ? -13.109 25.641 16.109 1 98.5 272 ILE A O 1
ATOM 2124 N N . ARG A 1 273 ? -13.789 26.531 14.172 1 98.12 273 ARG A N 1
ATOM 2125 C CA . ARG A 1 273 ? -15.219 26.594 14.453 1 98.12 273 ARG A CA 1
ATOM 2126 C C . ARG A 1 273 ? -16.016 26.875 13.195 1 98.12 273 ARG A C 1
ATOM 2128 O O . ARG A 1 273 ? -15.477 27.391 12.211 1 98.12 273 ARG A O 1
ATOM 2135 N N . PRO A 1 274 ? -17.344 26.516 13.234 1 98.19 274 PRO A N 1
ATOM 2136 C CA . PRO A 1 274 ? -18.156 26.828 12.055 1 98.19 274 PRO A CA 1
ATOM 2137 C C . PRO A 1 274 ? -18.156 28.312 11.711 1 98.19 274 PRO A C 1
ATOM 2139 O O . PRO A 1 274 ? -18.188 29.172 12.609 1 98.19 274 PRO A O 1
ATOM 2142 N N . GLY A 1 275 ? -18.109 28.578 10.414 1 98.19 275 GLY A N 1
ATOM 2143 C CA . GLY A 1 275 ? -18.203 29.953 9.961 1 98.19 275 GLY A CA 1
ATOM 2144 C C . GLY A 1 275 ? -16.859 30.578 9.664 1 98.19 275 GLY A C 1
ATOM 2145 O O . GLY A 1 275 ? -16.781 31.609 8.977 1 98.19 275 GLY A O 1
ATOM 2146 N N . VAL A 1 276 ? -15.828 30.031 10.172 1 98 276 VAL A N 1
ATOM 2147 C CA . VAL A 1 276 ? -14.484 30.547 9.93 1 98 276 VAL A CA 1
ATOM 2148 C C . VAL A 1 276 ? -13.961 30.016 8.602 1 98 276 VAL A C 1
ATOM 2150 O O . VAL A 1 276 ? -14.344 28.938 8.156 1 98 276 VAL A O 1
ATOM 2153 N N . LEU A 1 277 ? -13.18 30.781 7.977 1 98.19 277 LEU A N 1
ATOM 2154 C CA . LEU A 1 277 ? -12.578 30.359 6.715 1 98.19 277 LEU A CA 1
ATOM 2155 C C . LEU A 1 277 ? -11.367 29.469 6.961 1 98.19 277 LEU A C 1
ATOM 2157 O O . LEU A 1 277 ? -10.594 29.703 7.891 1 98.19 277 LEU A O 1
ATOM 2161 N N . ALA A 1 278 ? -11.141 28.531 6.07 1 97.62 278 ALA A N 1
ATOM 2162 C CA . ALA A 1 278 ? -10.016 27.609 6.188 1 97.62 278 ALA A CA 1
ATOM 2163 C C . ALA A 1 278 ? -8.688 28.359 6.266 1 97.62 278 ALA A C 1
ATOM 2165 O O . ALA A 1 278 ? -7.82 28.016 7.07 1 97.62 278 ALA A O 1
ATOM 2166 N N . ARG A 1 279 ? -8.516 29.359 5.484 1 96.31 279 ARG A N 1
ATOM 2167 C CA . ARG A 1 279 ? -7.266 30.109 5.441 1 96.31 279 ARG A CA 1
ATOM 2168 C C . ARG A 1 279 ? -6.984 30.797 6.781 1 96.31 279 ARG A C 1
ATOM 2170 O O . ARG A 1 279 ? -5.832 31.062 7.117 1 96.31 279 ARG A O 1
ATOM 2177 N N . GLU A 1 280 ? -8.031 31.078 7.543 1 97.62 280 GLU A N 1
ATOM 2178 C CA . GLU A 1 280 ? -7.867 31.75 8.828 1 97.62 280 GLU A CA 1
ATOM 2179 C C . GLU A 1 280 ? -7.25 30.828 9.859 1 97.62 280 GLU A C 1
ATOM 2181 O O . GLU A 1 280 ? -6.57 31.281 10.789 1 97.62 280 GLU A O 1
ATOM 2186 N N . ILE A 1 281 ? -7.535 29.578 9.695 1 97.69 281 ILE A N 1
ATOM 2187 C CA . ILE A 1 281 ? -6.926 28.578 10.578 1 97.69 281 ILE A CA 1
ATOM 2188 C C . ILE A 1 281 ? -5.418 28.531 10.336 1 97.69 281 ILE A C 1
ATOM 2190 O O . ILE A 1 281 ? -4.629 28.516 11.281 1 97.69 281 ILE A O 1
ATOM 2194 N N . ALA A 1 282 ? -5.078 28.531 9.109 1 95.81 282 ALA A N 1
ATOM 2195 C CA . ALA A 1 282 ? -3.664 28.547 8.742 1 95.81 282 ALA A CA 1
ATOM 2196 C C . ALA A 1 282 ? -2.996 29.828 9.242 1 95.81 282 ALA A C 1
ATOM 2198 O O . ALA A 1 282 ? -1.855 29.797 9.711 1 95.81 282 ALA A O 1
ATOM 2199 N N . ALA A 1 283 ? -3.697 30.891 9.125 1 96.38 283 ALA A N 1
ATOM 2200 C CA . ALA A 1 283 ? -3.162 32.156 9.57 1 96.38 283 ALA A CA 1
ATOM 2201 C C . ALA A 1 283 ? -2.863 32.156 11.062 1 96.38 283 ALA A C 1
ATOM 2203 O O . ALA A 1 283 ? -1.865 32.719 11.508 1 96.38 283 ALA A O 1
ATOM 2204 N N . ALA A 1 284 ? -3.717 31.531 11.812 1 97.62 284 ALA A N 1
ATOM 2205 C CA . ALA A 1 284 ? -3.527 31.438 13.258 1 97.62 284 ALA A CA 1
ATOM 2206 C C . ALA A 1 284 ? -2.236 30.703 13.602 1 97.62 284 ALA A C 1
ATOM 2208 O O . ALA A 1 284 ? -1.481 31.125 14.477 1 97.62 284 ALA A O 1
ATOM 2209 N N . ALA A 1 285 ? -1.955 29.641 12.961 1 97.25 285 ALA A N 1
ATOM 2210 C CA . ALA A 1 285 ? -0.721 28.891 13.172 1 97.25 285 ALA A CA 1
ATOM 2211 C C . ALA A 1 285 ? 0.494 29.688 12.703 1 97.25 285 ALA A C 1
ATOM 2213 O O . ALA A 1 285 ? 1.504 29.766 13.414 1 97.25 285 ALA A O 1
ATOM 2214 N N . ASN A 1 286 ? 0.381 30.266 11.523 1 95.5 286 ASN A N 1
ATOM 2215 C CA . ASN A 1 286 ? 1.489 31 10.922 1 95.5 286 ASN A CA 1
ATOM 2216 C C . ASN A 1 286 ? 1.907 32.188 11.781 1 95.5 286 ASN A C 1
ATOM 2218 O O . ASN A 1 286 ? 3.086 32.562 11.828 1 95.5 286 ASN A O 1
ATOM 2222 N N . GLU A 1 287 ? 0.975 32.812 12.375 1 96.81 287 GLU A N 1
ATOM 2223 C CA . GLU A 1 287 ? 1.283 33.906 13.281 1 96.81 287 GLU A CA 1
ATOM 2224 C C . GLU A 1 287 ? 2.172 33.438 14.43 1 96.81 287 GLU A C 1
ATOM 2226 O O . GLU A 1 287 ? 3.141 34.125 14.789 1 96.81 287 GLU A O 1
ATOM 2231 N N . VAL A 1 288 ? 1.892 32.312 14.969 1 97.06 288 VAL A N 1
ATOM 2232 C CA . VAL A 1 288 ? 2.688 31.766 16.062 1 97.06 288 VAL A CA 1
ATOM 2233 C C . VAL A 1 288 ? 4.09 31.438 15.562 1 97.06 288 VAL A C 1
ATOM 2235 O O . VAL A 1 288 ? 5.082 31.719 16.234 1 97.06 288 VAL A O 1
ATOM 2238 N N . TYR A 1 289 ? 4.18 30.797 14.391 1 95.25 289 TYR A N 1
ATOM 2239 C CA . TYR A 1 289 ? 5.488 30.516 13.812 1 95.25 289 TYR A CA 1
ATOM 2240 C C . TYR A 1 289 ? 6.32 31.781 13.688 1 95.25 289 TYR A C 1
ATOM 2242 O O . TYR A 1 289 ? 7.469 31.828 14.141 1 95.25 289 TYR A O 1
ATOM 2250 N N . ARG A 1 290 ? 5.727 32.781 13.148 1 95.06 290 ARG A N 1
ATOM 2251 C CA . ARG A 1 290 ? 6.422 34.062 12.93 1 95.06 290 ARG A CA 1
ATOM 2252 C C . ARG A 1 290 ? 6.891 34.656 14.242 1 95.06 290 ARG A C 1
ATOM 2254 O O . ARG A 1 290 ? 8.031 35.125 14.359 1 95.06 290 ARG A O 1
ATOM 2261 N N . GLU A 1 291 ? 6.062 34.656 15.172 1 96.5 291 GLU A N 1
ATOM 2262 C CA . GLU A 1 291 ? 6.387 35.219 16.484 1 96.5 291 GLU A CA 1
ATOM 2263 C C . GLU A 1 291 ? 7.559 34.5 17.125 1 96.5 291 GLU A C 1
ATOM 2265 O O . GLU A 1 291 ? 8.32 35.094 17.891 1 96.5 291 GLU A O 1
ATOM 2270 N N . ARG A 1 292 ? 7.695 33.25 16.766 1 94.69 292 ARG A N 1
ATOM 2271 C CA . ARG A 1 292 ? 8.742 32.438 17.375 1 94.69 292 ARG A CA 1
ATOM 2272 C C . ARG A 1 292 ? 9.969 32.375 16.469 1 94.69 292 ARG A C 1
ATOM 2274 O O . ARG A 1 292 ? 10.922 31.656 16.766 1 94.69 292 ARG A O 1
ATOM 2281 N N . GLY A 1 293 ? 9.922 33.031 15.336 1 93.44 293 GLY A N 1
ATOM 2282 C CA . GLY A 1 293 ? 11.07 33.125 14.445 1 93.44 293 GLY A CA 1
ATOM 2283 C C . GLY A 1 293 ? 11.156 31.984 13.461 1 93.44 293 GLY A C 1
ATOM 2284 O O . GLY A 1 293 ? 12.242 31.656 12.969 1 93.44 293 GLY A O 1
ATOM 2285 N N . TYR A 1 294 ? 10.039 31.297 13.281 1 91.31 294 TYR A N 1
ATOM 2286 C CA . TYR A 1 294 ? 10.016 30.172 12.352 1 91.31 294 TYR A CA 1
ATOM 2287 C C . TYR A 1 294 ? 9.047 30.438 11.203 1 91.31 294 TYR A C 1
ATOM 2289 O O . TYR A 1 294 ? 8.289 31.406 11.227 1 91.31 294 TYR A O 1
ATOM 2297 N N . GLN A 1 295 ? 9.234 29.688 10.18 1 82.94 295 GLN A N 1
ATOM 2298 C CA . GLN A 1 295 ? 8.281 29.562 9.086 1 82.94 295 GLN A CA 1
ATOM 2299 C C . GLN A 1 295 ? 7.965 28.094 8.797 1 82.94 295 GLN A C 1
ATOM 2301 O O . GLN A 1 295 ? 8.812 27.219 8.992 1 82.94 295 GLN A O 1
ATOM 2306 N N . THR A 1 296 ? 6.668 27.906 8.477 1 75.44 296 THR A N 1
ATOM 2307 C CA . THR A 1 296 ? 6.336 26.531 8.133 1 75.44 296 THR A CA 1
ATOM 2308 C C . THR A 1 296 ? 6.402 26.328 6.625 1 75.44 296 THR A C 1
ATOM 2310 O O . THR A 1 296 ? 6.129 27.25 5.852 1 75.44 296 THR A O 1
ATOM 2313 N N . GLY A 1 297 ? 6.922 25.172 6.285 1 65.81 297 GLY A N 1
ATOM 2314 C CA . GLY A 1 297 ? 6.98 24.812 4.875 1 65.81 297 GLY A CA 1
ATOM 2315 C C . GLY A 1 297 ? 5.793 24 4.414 1 65.81 297 GLY A C 1
ATOM 2316 O O . GLY A 1 297 ? 5.711 23.609 3.244 1 65.81 297 GLY A O 1
ATOM 2317 N N . TYR A 1 298 ? 4.891 23.766 5.277 1 72.69 298 TYR A N 1
ATOM 2318 C CA . TYR A 1 298 ? 3.814 22.859 4.891 1 72.69 298 TYR A CA 1
ATOM 2319 C C . TYR A 1 298 ? 2.463 23.391 5.355 1 72.69 298 TYR A C 1
ATOM 2321 O O . TYR A 1 298 ? 2.395 24.406 6.066 1 72.69 298 TYR A O 1
ATOM 2329 N N . ARG A 1 299 ? 1.417 22.703 4.863 1 80.12 299 ARG A N 1
ATOM 2330 C CA . ARG A 1 299 ? 0.056 23.094 5.219 1 80.12 299 ARG A CA 1
ATOM 2331 C C . ARG A 1 299 ? -0.223 22.828 6.695 1 80.12 299 ARG A C 1
ATOM 2333 O O . ARG A 1 299 ? 0.347 21.906 7.281 1 80.12 299 ARG A O 1
ATOM 2340 N N . THR A 1 300 ? -1.054 23.625 7.195 1 92.31 300 THR A N 1
ATOM 2341 C CA . THR A 1 300 ? -1.467 23.5 8.594 1 92.31 300 THR A CA 1
ATOM 2342 C C . THR A 1 300 ? -2.352 22.281 8.781 1 92.31 300 THR A C 1
ATOM 2344 O O . THR A 1 300 ? -2.359 21.672 9.859 1 92.31 300 THR A O 1
ATOM 2347 N N . GLY A 1 301 ? -3.031 21.969 7.707 1 93.75 301 GLY A N 1
ATOM 2348 C CA . GLY A 1 301 ? -3.893 20.797 7.836 1 93.75 301 GLY A CA 1
ATOM 2349 C C . GLY A 1 301 ? -4.648 20.469 6.566 1 93.75 301 GLY A C 1
ATOM 2350 O O . GLY A 1 301 ? -4.539 21.188 5.566 1 93.75 301 GLY A O 1
ATOM 2351 N N . ARG A 1 302 ? -5.324 19.359 6.676 1 92.75 302 ARG A N 1
ATOM 2352 C CA . ARG A 1 302 ? -6.129 18.891 5.559 1 92.75 302 ARG A CA 1
ATOM 2353 C C . ARG A 1 302 ? -7.355 18.125 6.051 1 92.75 302 ARG A C 1
ATOM 2355 O O . ARG A 1 302 ? -7.316 17.484 7.102 1 92.75 302 ARG A O 1
ATOM 2362 N N . SER A 1 303 ? -8.359 18.234 5.203 1 94.62 303 SER A N 1
ATOM 2363 C CA . SER A 1 303 ? -9.523 17.391 5.492 1 94.62 303 SER A CA 1
ATOM 2364 C C . SER A 1 303 ? -9.195 15.914 5.359 1 94.62 303 SER A C 1
ATOM 2366 O O . SER A 1 303 ? -8.352 15.531 4.539 1 94.62 303 SER A O 1
ATOM 2368 N N . ILE A 1 304 ? -9.844 15.133 6.242 1 93.62 304 ILE A N 1
ATOM 2369 C CA . ILE A 1 304 ? -9.586 13.695 6.262 1 93.62 304 ILE A CA 1
ATOM 2370 C C . ILE A 1 304 ? -10.914 12.938 6.238 1 93.62 304 ILE A C 1
ATOM 2372 O O . ILE A 1 304 ? -11.953 13.484 6.609 1 93.62 304 ILE A O 1
ATOM 2376 N N . GLY A 1 305 ? -10.906 11.758 5.832 1 92.31 305 GLY A N 1
ATOM 2377 C CA . GLY A 1 305 ? -12.008 10.812 5.703 1 92.31 305 GLY A CA 1
ATOM 2378 C C . GLY A 1 305 ? -11.609 9.523 5 1 92.31 305 GLY A C 1
ATOM 2379 O O . GLY A 1 305 ? -10.648 8.867 5.395 1 92.31 305 GLY A O 1
ATOM 2380 N N . VAL A 1 306 ? -12.258 9.266 3.9 1 88.88 306 VAL A N 1
ATOM 2381 C CA . VAL A 1 306 ? -11.969 8.023 3.201 1 88.88 306 VAL A CA 1
ATOM 2382 C C . VAL A 1 306 ? -10.75 8.203 2.301 1 88.88 306 VAL A C 1
ATOM 2384 O O . VAL A 1 306 ? -10.156 7.223 1.841 1 88.88 306 VAL A O 1
ATOM 2387 N N . ALA A 1 307 ? -10.391 9.445 2.121 1 83.62 307 ALA A N 1
ATOM 2388 C CA . ALA A 1 307 ? -9.164 9.734 1.377 1 83.62 307 ALA A CA 1
ATOM 2389 C C . ALA A 1 307 ? -8.148 10.453 2.258 1 83.62 307 ALA A C 1
ATOM 2391 O O . ALA A 1 307 ? -8.508 11.094 3.246 1 83.62 307 ALA A O 1
ATOM 2392 N N . TYR A 1 308 ? -6.879 10.297 1.876 1 74.44 308 TYR A N 1
ATOM 2393 C CA . TYR A 1 308 ? -5.809 10.922 2.646 1 74.44 308 TYR A CA 1
ATOM 2394 C C . TYR A 1 308 ? -5.82 12.438 2.461 1 74.44 308 TYR A C 1
ATOM 2396 O O . TYR A 1 308 ? -5.371 13.18 3.336 1 74.44 308 TYR A O 1
ATOM 2404 N N . LEU A 1 309 ? -6.223 12.805 1.354 1 75.88 309 LEU A N 1
ATOM 2405 C CA . LEU A 1 309 ? -6.32 14.227 1.046 1 75.88 309 LEU A CA 1
ATOM 2406 C C . LEU A 1 309 ? -7.711 14.578 0.525 1 75.88 309 LEU A C 1
ATOM 2408 O O . LEU A 1 309 ? -8.133 14.078 -0.521 1 75.88 309 LEU A O 1
ATOM 2412 N N . GLU A 1 310 ? -8.359 15.312 1.329 1 86.62 310 GLU A N 1
ATOM 2413 C CA . GLU A 1 310 ? -9.688 15.789 0.958 1 86.62 310 GLU A CA 1
ATOM 2414 C C . GLU A 1 310 ? -9.781 17.312 1.095 1 86.62 310 GLU A C 1
ATOM 2416 O O . GLU A 1 310 ? -8.953 17.938 1.759 1 86.62 310 GLU A O 1
ATOM 2421 N N . ALA A 1 311 ? -10.664 17.828 0.359 1 89.38 311 ALA A N 1
ATOM 2422 C CA . ALA A 1 311 ? -10.992 19.234 0.548 1 89.38 311 ALA A CA 1
ATOM 2423 C C . ALA A 1 311 ? -11.898 19.422 1.756 1 89.38 311 ALA A C 1
ATOM 2425 O O . ALA A 1 311 ? -12.68 18.531 2.107 1 89.38 311 ALA A O 1
ATOM 2426 N N . PRO A 1 312 ? -11.688 20.578 2.377 1 93.88 312 PRO A N 1
ATOM 2427 C CA . PRO A 1 312 ? -10.75 21.688 2.143 1 93.88 312 PRO A CA 1
ATOM 2428 C C . PRO A 1 312 ? -9.398 21.469 2.818 1 93.88 312 PRO A C 1
ATOM 2430 O O . PRO A 1 312 ? -9.188 20.438 3.465 1 93.88 312 PRO A O 1
ATOM 2433 N N . GLU A 1 313 ? -8.547 22.312 2.541 1 93.56 313 GLU A N 1
ATOM 2434 C CA . GLU A 1 313 ? -7.25 22.344 3.211 1 93.56 313 GLU A CA 1
ATOM 2435 C C . GLU A 1 313 ? -7.098 23.594 4.078 1 93.56 313 GLU A C 1
ATOM 2437 O O . GLU A 1 313 ? -7.566 24.672 3.711 1 93.56 313 GLU A O 1
ATOM 2442 N N . LEU A 1 314 ? -6.465 23.406 5.199 1 96.06 314 LEU A N 1
ATOM 2443 C CA . LEU A 1 314 ? -6.156 24.531 6.066 1 96.06 314 LEU A CA 1
ATOM 2444 C C . LEU A 1 314 ? -4.863 25.219 5.633 1 96.06 314 LEU A C 1
ATOM 2446 O O . LEU A 1 314 ? -3.828 25.062 6.281 1 96.06 314 LEU A O 1
ATOM 2450 N N . LYS A 1 315 ? -5.031 26 4.648 1 92.25 315 LYS A N 1
ATOM 2451 C CA . LYS A 1 315 ? -3.873 26.672 4.078 1 92.25 315 LYS A CA 1
ATOM 2452 C C . LYS A 1 315 ? -4.254 28.062 3.541 1 92.25 315 LYS A C 1
ATOM 2454 O O . LYS A 1 315 ? -5.438 28.359 3.377 1 92.25 315 LYS A O 1
ATOM 2459 N N . GLU A 1 316 ? -3.211 28.766 3.213 1 89.06 316 GLU A N 1
ATOM 2460 C CA . GLU A 1 316 ? -3.436 30.094 2.631 1 89.06 316 GLU A CA 1
ATOM 2461 C C . GLU A 1 316 ? -4.195 29.984 1.31 1 89.06 316 GLU A C 1
ATOM 2463 O O . GLU A 1 316 ? -3.938 29.094 0.509 1 89.06 316 GLU A O 1
ATOM 2468 N N . GLY A 1 317 ? -5.121 30.766 1.142 1 90.75 317 GLY A N 1
ATOM 2469 C CA . GLY A 1 317 ? -5.82 30.859 -0.13 1 90.75 317 GLY A CA 1
ATOM 2470 C C . GLY A 1 317 ? -7.105 30.047 -0.163 1 90.75 317 GLY A C 1
ATOM 2471 O O . GLY A 1 317 ? -7.938 30.219 -1.054 1 90.75 317 GLY A O 1
ATOM 2472 N N . ASP A 1 318 ? -7.266 29.125 0.792 1 94 318 ASP A N 1
ATOM 2473 C CA . ASP A 1 318 ? -8.508 28.359 0.81 1 94 318 ASP A CA 1
ATOM 2474 C C . ASP A 1 318 ? -9.617 29.125 1.524 1 94 318 ASP A C 1
ATOM 2476 O O . ASP A 1 318 ? -9.547 29.344 2.734 1 94 318 ASP A O 1
ATOM 2480 N N . ASN A 1 319 ? -10.68 29.438 0.8 1 97.06 319 ASN A N 1
ATOM 2481 C CA . ASN A 1 319 ? -11.75 30.297 1.313 1 97.06 319 ASN A CA 1
ATOM 2482 C C . ASN A 1 319 ? -12.969 29.484 1.728 1 97.06 319 ASN A C 1
ATOM 2484 O O . ASN A 1 319 ? -14.047 30.031 1.94 1 97.06 319 ASN A O 1
ATOM 2488 N N . THR A 1 320 ? -12.797 28.219 1.861 1 96.88 320 THR A N 1
ATOM 2489 C CA . THR A 1 320 ? -13.922 27.391 2.268 1 96.88 320 THR A CA 1
ATOM 2490 C C . THR A 1 320 ? -14.383 27.75 3.678 1 96.88 320 THR A C 1
ATOM 2492 O O . THR A 1 320 ? -13.555 27.906 4.582 1 96.88 320 THR A O 1
ATOM 2495 N N . VAL A 1 321 ? -15.648 27.906 3.844 1 98.06 321 VAL A N 1
ATOM 2496 C CA . VAL A 1 321 ? -16.219 28.172 5.16 1 98.06 321 VAL A CA 1
ATOM 2497 C C . VAL A 1 321 ? -16.391 26.859 5.926 1 98.06 321 VAL A C 1
ATOM 2499 O O . VAL A 1 321 ? -17.016 25.922 5.438 1 98.06 321 VAL A O 1
ATOM 2502 N N . LEU A 1 322 ? -15.789 26.781 7.082 1 98.38 322 LEU A N 1
ATOM 2503 C CA . LEU A 1 322 ? -15.883 25.578 7.891 1 98.38 322 LEU A CA 1
ATOM 2504 C C . LEU A 1 322 ? -17.312 25.344 8.352 1 98.38 322 LEU A C 1
ATOM 2506 O O . LEU A 1 322 ? -18.031 26.297 8.688 1 98.38 322 LEU A O 1
ATOM 2510 N N . LYS A 1 323 ? -17.703 24.141 8.383 1 98.25 323 LYS A N 1
ATOM 2511 C CA . LYS A 1 323 ? -19.016 23.719 8.836 1 98.25 323 LYS A CA 1
ATOM 2512 C C . LYS A 1 323 ? -18.922 22.531 9.789 1 98.25 323 LYS A C 1
ATOM 2514 O O . LYS A 1 323 ? -17.969 21.75 9.711 1 98.25 323 LYS A O 1
ATOM 2519 N N . ALA A 1 324 ? -19.984 22.453 10.672 1 98.38 324 ALA A N 1
ATOM 2520 C CA . ALA A 1 324 ? -20.047 21.266 11.531 1 98.38 324 ALA A CA 1
ATOM 2521 C C . ALA A 1 324 ? -20.031 19.984 10.711 1 98.38 324 ALA A C 1
ATOM 2523 O O . ALA A 1 324 ? -20.672 19.906 9.656 1 98.38 324 ALA A O 1
ATOM 2524 N N . GLY A 1 325 ? -19.25 19.031 11.203 1 98.06 325 GLY A N 1
ATOM 2525 C CA . GLY A 1 325 ? -19.156 17.75 10.523 1 98.06 325 GLY A CA 1
ATOM 2526 C C . GLY A 1 325 ? -17.922 17.609 9.664 1 98.06 325 GLY A C 1
ATOM 2527 O O . GLY A 1 325 ? -17.578 16.516 9.234 1 98.06 325 GLY A O 1
ATOM 2528 N N . MET A 1 326 ? -17.234 18.75 9.422 1 98.25 326 MET A N 1
ATOM 2529 C CA . MET A 1 326 ? -15.938 18.672 8.75 1 98.25 326 MET A CA 1
ATOM 2530 C C . MET A 1 326 ? -14.875 18.094 9.672 1 98.25 326 MET A C 1
ATOM 2532 O O . MET A 1 326 ? -14.898 18.328 10.883 1 98.25 326 MET A O 1
ATOM 2536 N N . THR A 1 327 ? -14.031 17.266 9.141 1 97.62 327 THR A N 1
ATOM 2537 C CA . THR A 1 327 ? -12.93 16.688 9.906 1 97.62 327 THR A CA 1
ATOM 2538 C C . THR A 1 327 ? -11.586 17.094 9.32 1 97.62 327 THR A C 1
ATOM 2540 O O . THR A 1 327 ? -11.445 17.234 8.102 1 97.62 327 THR A O 1
ATOM 2543 N N . PHE A 1 328 ? -10.586 17.266 10.227 1 97.25 328 PHE A N 1
ATOM 2544 C CA . PHE A 1 328 ? -9.281 17.75 9.781 1 97.25 328 PHE A CA 1
ATOM 2545 C C . PHE A 1 328 ? -8.164 17.031 10.523 1 97.25 328 PHE A C 1
ATOM 2547 O O . PHE A 1 328 ? -8.297 16.734 11.719 1 97.25 328 PHE A O 1
ATOM 2554 N N . ALA A 1 329 ? -7.129 16.703 9.836 1 96.38 329 ALA A N 1
ATOM 2555 C CA . ALA A 1 329 ? -5.816 16.547 10.461 1 96.38 329 ALA A CA 1
ATOM 2556 C C . ALA A 1 329 ? -5.102 17.891 10.586 1 96.38 329 ALA A C 1
ATOM 2558 O O . ALA A 1 329 ? -4.895 18.578 9.586 1 96.38 329 ALA A O 1
ATOM 2559 N N . VAL A 1 330 ? -4.758 18.266 11.75 1 97.06 330 VAL A N 1
ATOM 2560 C CA . VAL A 1 330 ? -4.109 19.547 12.023 1 97.06 330 VAL A CA 1
ATOM 2561 C C . VAL A 1 330 ? -2.684 19.312 12.516 1 97.06 330 VAL A C 1
ATOM 2563 O O . VAL A 1 330 ? -2.469 18.578 13.492 1 97.06 330 VAL A O 1
ATOM 2566 N N . ASP A 1 331 ? -1.841 20 11.836 1 95.56 331 ASP A N 1
ATOM 2567 C CA . ASP A 1 331 ? -0.435 19.688 12.078 1 95.56 331 ASP A CA 1
ATOM 2568 C C . ASP A 1 331 ? 0.329 20.922 12.539 1 95.56 331 ASP A C 1
ATOM 2570 O O . ASP A 1 331 ? -0.049 22.062 12.211 1 95.56 331 ASP A O 1
ATOM 2574 N N . GLY A 1 332 ? 1.284 20.719 13.32 1 94.5 332 GLY A N 1
ATOM 2575 C CA . GLY A 1 332 ? 2.4 21.609 13.57 1 94.5 332 GLY A CA 1
ATOM 2576 C C . GLY A 1 332 ? 3.738 21.031 13.164 1 94.5 332 GLY A C 1
ATOM 2577 O O . GLY A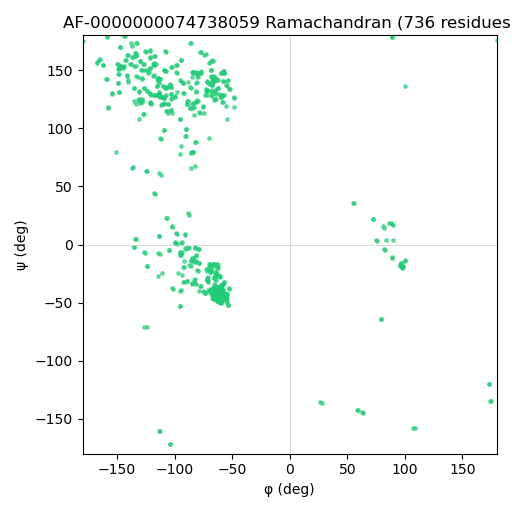 1 332 ? 4.035 19.875 13.461 1 94.5 332 GLY A O 1
ATOM 2578 N N . GLY A 1 333 ? 4.43 21.781 12.422 1 91.12 333 GLY A N 1
ATOM 2579 C CA . GLY A 1 333 ? 5.676 21.203 11.945 1 91.12 333 GLY A CA 1
ATOM 2580 C C . GLY A 1 333 ? 6.73 22.234 11.617 1 91.12 333 GLY A C 1
ATOM 2581 O O . GLY A 1 333 ? 6.434 23.25 10.969 1 91.12 333 GLY A O 1
ATOM 2582 N N . ILE A 1 334 ? 7.938 22.094 12.125 1 87.5 334 ILE A N 1
ATOM 2583 C CA . ILE A 1 334 ? 9.141 22.875 11.836 1 87.5 334 ILE A CA 1
ATOM 2584 C C . ILE A 1 334 ? 10.305 21.922 11.555 1 87.5 334 ILE A C 1
ATOM 2586 O O . ILE A 1 334 ? 10.5 20.938 12.266 1 87.5 334 ILE A O 1
ATOM 2590 N N . SER A 1 335 ? 10.914 22.078 10.453 1 81.56 335 SER A N 1
ATOM 2591 C CA . SER A 1 335 ? 12.141 21.328 10.188 1 81.56 335 SER A CA 1
ATOM 2592 C C . SER A 1 335 ? 13.359 22.234 10.234 1 81.56 335 SER A C 1
ATOM 2594 O O . SER A 1 335 ? 13.344 23.344 9.688 1 81.56 335 SER A O 1
ATOM 2596 N N . VAL A 1 336 ? 14.281 21.828 10.984 1 79.75 336 VAL A N 1
ATOM 2597 C CA . VAL A 1 336 ? 15.586 22.484 10.992 1 79.75 336 VAL A CA 1
ATOM 2598 C C . VAL A 1 336 ? 16.625 21.562 10.344 1 79.75 336 VAL A C 1
ATOM 2600 O O . VAL A 1 336 ? 17.109 20.625 10.977 1 79.75 336 VAL A O 1
ATOM 2603 N N . ASP A 1 337 ? 16.875 21.828 9.117 1 73.44 337 ASP A N 1
ATOM 2604 C CA . ASP A 1 337 ? 17.672 20.953 8.266 1 73.44 337 ASP A CA 1
ATOM 2605 C C . ASP A 1 337 ? 18.969 20.531 8.961 1 73.44 337 ASP A C 1
ATOM 2607 O O . ASP A 1 337 ? 19.719 21.375 9.438 1 73.44 337 ASP A O 1
ATOM 2611 N N . GLY A 1 338 ? 19.188 19.297 9.039 1 72.94 338 GLY A N 1
ATOM 2612 C CA . GLY A 1 338 ? 20.406 18.703 9.555 1 72.94 338 GLY A CA 1
ATOM 2613 C C . GLY A 1 338 ? 20.5 18.75 11.062 1 72.94 338 GLY A C 1
ATOM 2614 O O . GLY A 1 338 ? 21.516 18.344 11.641 1 72.94 338 GLY A O 1
ATOM 2615 N N . VAL A 1 339 ? 19.5 19.234 11.688 1 77.56 339 VAL A N 1
ATOM 2616 C CA . VAL A 1 339 ? 19.625 19.438 13.125 1 77.56 339 VAL A CA 1
ATOM 2617 C C . VAL A 1 339 ? 18.5 18.703 13.852 1 77.56 339 VAL A C 1
ATOM 2619 O O . VAL A 1 339 ? 18.734 17.719 14.555 1 77.56 339 VAL A O 1
ATOM 2622 N N . THR A 1 340 ? 17.328 19.219 13.703 1 83.19 340 THR A N 1
ATOM 2623 C CA . THR A 1 340 ? 16.188 18.656 14.406 1 83.19 340 THR A CA 1
ATOM 2624 C C . THR A 1 340 ? 14.875 19.047 13.727 1 83.19 340 THR A C 1
ATOM 2626 O O . THR A 1 340 ? 14.883 19.656 12.656 1 83.19 340 THR A O 1
ATOM 2629 N N . ALA A 1 341 ? 13.758 18.516 14.344 1 87 341 ALA A N 1
ATOM 2630 C CA . ALA A 1 341 ? 12.422 18.906 13.898 1 87 341 ALA A CA 1
ATOM 2631 C C . ALA A 1 341 ? 11.453 18.969 15.07 1 87 341 ALA A C 1
ATOM 2633 O O . ALA A 1 341 ? 11.75 18.469 16.156 1 87 341 ALA A O 1
ATOM 2634 N N . GLY A 1 342 ? 10.516 19.766 14.93 1 90.44 342 GLY A N 1
ATOM 2635 C CA . GLY A 1 342 ? 9.336 19.734 15.773 1 90.44 342 GLY A CA 1
ATOM 2636 C C . GLY A 1 342 ? 8.07 19.344 15.031 1 90.44 342 GLY A C 1
ATOM 2637 O O . GLY A 1 342 ? 7.789 19.891 13.961 1 90.44 342 GLY A O 1
ATOM 2638 N N . ARG A 1 343 ? 7.383 18.344 15.578 1 93.19 343 ARG A N 1
ATOM 2639 C CA . ARG A 1 343 ? 6.191 17.844 14.891 1 93.19 343 ARG A CA 1
ATOM 2640 C C . ARG A 1 343 ? 5.09 17.5 15.891 1 93.19 343 ARG A C 1
ATOM 2642 O O . ARG A 1 343 ? 5.375 17.016 16.984 1 93.19 343 ARG A O 1
ATOM 2649 N N . ILE A 1 344 ? 3.9 17.734 15.477 1 95.94 344 ILE A N 1
ATOM 2650 C CA . ILE A 1 344 ? 2.715 17.281 16.203 1 95.94 344 ILE A CA 1
ATOM 2651 C C . ILE A 1 344 ? 1.52 17.234 15.25 1 95.94 344 ILE A C 1
ATOM 2653 O O . ILE A 1 344 ? 1.409 18.062 14.336 1 95.94 344 ILE A O 1
ATOM 2657 N N . GLY A 1 345 ? 0.698 16.281 15.406 1 96.31 345 GLY A N 1
ATOM 2658 C CA . GLY A 1 345 ? -0.499 16.172 14.586 1 96.31 345 GLY A CA 1
ATOM 2659 C C . GLY A 1 345 ? -1.66 15.516 15.312 1 96.31 345 GLY A C 1
ATOM 2660 O O . GLY A 1 345 ? -1.471 14.547 16.047 1 96.31 345 GLY A O 1
ATOM 2661 N N . ASP A 1 346 ? -2.844 16.047 15.117 1 97.5 346 ASP A N 1
ATOM 2662 C CA . ASP A 1 346 ? -4.086 15.508 15.656 1 97.5 346 ASP A CA 1
ATOM 2663 C C . ASP A 1 346 ? -5.207 15.562 14.625 1 97.5 346 ASP A C 1
ATOM 2665 O O . ASP A 1 346 ? -5.156 16.359 13.688 1 97.5 346 ASP A O 1
ATOM 2669 N N . SER A 1 347 ? -6.121 14.703 14.812 1 97.25 347 SER A N 1
ATOM 2670 C CA . SER A 1 347 ? -7.355 14.75 14.039 1 97.25 347 SER A CA 1
ATOM 2671 C C . SER A 1 347 ? -8.508 15.305 14.867 1 97.25 347 SER A C 1
ATOM 2673 O O . SER A 1 347 ? -8.641 14.984 16.047 1 97.25 347 SER A O 1
ATOM 2675 N N . VAL A 1 348 ? -9.32 16.188 14.219 1 98.44 348 VAL A N 1
ATOM 2676 C CA . VAL A 1 348 ? -10.43 16.812 14.922 1 98.44 348 VAL A CA 1
ATOM 2677 C C . VAL A 1 348 ? -11.68 16.797 14.039 1 98.44 348 VAL A C 1
ATOM 2679 O O . VAL A 1 348 ? -11.586 16.547 12.836 1 98.44 348 VAL A O 1
ATOM 2682 N N . VAL A 1 349 ? -12.828 16.969 14.68 1 98.56 349 VAL A N 1
ATOM 2683 C CA . VAL A 1 349 ? -14.109 17.172 14 1 98.56 349 VAL A CA 1
ATOM 2684 C C . VAL A 1 349 ? -14.711 18.516 14.406 1 98.56 349 VAL A C 1
ATOM 2686 O O . VAL A 1 349 ? -14.727 18.859 15.594 1 98.56 349 VAL A O 1
ATOM 2689 N N . VAL A 1 350 ? -15.086 19.297 13.422 1 98.69 350 VAL A N 1
ATOM 2690 C CA . VAL A 1 350 ? -15.758 20.562 13.688 1 98.69 350 VAL A CA 1
ATOM 2691 C C . VAL A 1 350 ? -17.141 20.297 14.273 1 98.69 350 VAL A C 1
ATOM 2693 O O . VAL A 1 350 ? -17.906 19.484 13.742 1 98.69 350 VAL A O 1
ATOM 2696 N N . THR A 1 351 ? -17.391 20.922 15.391 1 98.12 351 THR A N 1
ATOM 2697 C CA . THR A 1 351 ? -18.703 20.812 16.031 1 98.12 351 THR A CA 1
ATOM 2698 C C . THR A 1 351 ? -19.516 22.094 15.797 1 98.12 351 THR A C 1
ATOM 2700 O O . THR A 1 351 ? -19.125 22.953 15 1 98.12 351 THR A O 1
ATOM 2703 N N . GLU A 1 352 ? -20.641 22.188 16.469 1 97.5 352 GLU A N 1
ATOM 2704 C CA . GLU A 1 352 ? -21.516 23.328 16.266 1 97.5 352 GLU A CA 1
ATOM 2705 C C . GLU A 1 352 ? -20.906 24.609 16.844 1 97.5 352 GLU A C 1
ATOM 2707 O O . GLU A 1 352 ? -21.266 25.703 16.422 1 97.5 352 GLU A O 1
ATOM 2712 N N . ASN A 1 353 ? -19.984 24.469 17.75 1 96.25 353 ASN A N 1
ATOM 2713 C CA . ASN A 1 353 ? -19.469 25.656 18.422 1 96.25 353 ASN A CA 1
ATOM 2714 C C . ASN A 1 353 ? -17.938 25.641 18.5 1 96.25 353 ASN A C 1
ATOM 2716 O O . ASN A 1 353 ? -17.344 26.484 19.172 1 96.25 353 ASN A O 1
ATOM 2720 N N . GLY A 1 354 ? -17.312 24.75 17.953 1 97.56 354 GLY A N 1
ATOM 2721 C CA . GLY A 1 354 ? -15.875 24.562 18 1 97.56 354 GLY A CA 1
ATOM 2722 C C . GLY A 1 354 ? -15.414 23.281 17.328 1 97.56 354 GLY A C 1
ATOM 2723 O O . GLY A 1 354 ? -15.789 23.016 16.188 1 97.56 354 GLY A O 1
ATOM 2724 N N . CYS A 1 355 ? -14.531 22.578 18.016 1 97.75 355 CYS A N 1
ATOM 2725 C CA . CYS A 1 355 ? -14.102 21.297 17.484 1 97.75 355 CYS A CA 1
ATOM 2726 C C . CYS A 1 355 ? -13.766 20.328 18.609 1 97.75 355 CYS A C 1
ATOM 2728 O O . CYS A 1 355 ? -13.516 20.75 19.75 1 97.75 355 CYS A O 1
ATOM 2730 N N . ASP A 1 356 ? -13.922 19.094 18.328 1 98.19 356 ASP A N 1
ATOM 2731 C CA . ASP A 1 356 ? -13.547 18.016 19.25 1 98.19 356 ASP A CA 1
ATOM 2732 C C . ASP A 1 356 ? -12.398 17.188 18.672 1 98.19 356 ASP A C 1
ATOM 2734 O O . ASP A 1 356 ? -12.344 16.938 17.469 1 98.19 356 ASP A O 1
ATOM 2738 N N . TYR A 1 357 ? -11.531 16.781 19.594 1 98.38 357 TYR A N 1
ATOM 2739 C CA . TYR A 1 357 ? -10.461 15.875 19.188 1 98.38 357 TYR A CA 1
ATOM 2740 C C . TYR A 1 357 ? -11.008 14.492 18.859 1 98.38 357 TYR A C 1
ATOM 2742 O O . TYR A 1 357 ? -11.883 13.984 19.562 1 98.38 357 TYR A O 1
ATOM 2750 N N . ILE A 1 358 ? -10.484 13.93 17.812 1 97.75 358 ILE A N 1
ATOM 2751 C CA . ILE A 1 358 ? -10.711 12.531 17.469 1 97.75 358 ILE A CA 1
ATOM 2752 C C . ILE A 1 358 ? -9.57 11.672 18.016 1 97.75 358 ILE A C 1
ATOM 2754 O O . ILE A 1 358 ? -9.789 10.539 18.438 1 97.75 358 ILE A O 1
ATOM 2758 N N . THR A 1 359 ? -8.383 12.203 17.906 1 97.31 359 THR A N 1
ATOM 2759 C CA . THR A 1 359 ? -7.199 11.57 18.469 1 97.31 359 THR A CA 1
ATOM 2760 C C . THR A 1 359 ? -6.789 12.266 19.766 1 97.31 359 THR A C 1
ATOM 2762 O O . THR A 1 359 ? -7.086 13.445 19.969 1 97.31 359 THR A O 1
ATOM 2765 N N . ASP A 1 360 ? -6.148 11.469 20.594 1 95.94 360 ASP A N 1
ATOM 2766 C CA . ASP A 1 360 ? -5.766 12.062 21.859 1 95.94 360 ASP A CA 1
ATOM 2767 C C . ASP A 1 360 ? -4.469 11.445 22.391 1 95.94 360 ASP A C 1
ATOM 2769 O O . ASP A 1 360 ? -4.34 10.227 22.453 1 95.94 360 ASP A O 1
ATOM 2773 N N . TYR A 1 361 ? -3.627 12.258 22.75 1 97.5 361 TYR A N 1
ATOM 2774 C CA . TYR A 1 361 ? -2.352 11.992 23.406 1 97.5 361 TYR A CA 1
ATOM 2775 C C . TYR A 1 361 ? -1.742 13.281 23.953 1 97.5 361 TYR A C 1
ATOM 2777 O O . TYR A 1 361 ? -2.078 14.375 23.484 1 97.5 361 TYR A O 1
ATOM 2785 N N . PRO A 1 362 ? -0.886 13.25 24.922 1 97.62 362 PRO A N 1
ATOM 2786 C CA . PRO A 1 362 ? -0.342 14.492 25.484 1 97.62 362 PRO A CA 1
ATOM 2787 C C . PRO A 1 362 ? 0.29 15.391 24.422 1 97.62 362 PRO A C 1
ATOM 2789 O O . PRO A 1 362 ? 0.912 14.891 23.469 1 97.62 362 PRO A O 1
ATOM 2792 N N . ARG A 1 363 ? 0.107 16.688 24.531 1 97.69 363 ARG A N 1
ATOM 2793 C CA . ARG A 1 363 ? 0.621 17.719 23.641 1 97.69 363 ARG A CA 1
ATOM 2794 C C . ARG A 1 363 ? 1.664 18.578 24.328 1 97.69 363 ARG A C 1
ATOM 2796 O O . ARG A 1 363 ? 1.457 19.781 24.516 1 97.69 363 ARG A O 1
ATOM 2803 N N . GLU A 1 364 ? 2.654 17.969 24.734 1 97.69 364 GLU A N 1
ATOM 2804 C CA . GLU A 1 364 ? 3.807 18.531 25.438 1 97.69 364 GLU A CA 1
ATOM 2805 C C . GLU A 1 364 ? 5.098 17.828 25 1 97.69 364 GLU A C 1
ATOM 2807 O O . GLU A 1 364 ? 5.09 17 24.109 1 97.69 364 GLU A O 1
ATOM 2812 N N . ILE A 1 365 ? 6.188 18.328 25.609 1 97.69 365 ILE A N 1
ATOM 2813 C CA . ILE A 1 365 ? 7.441 17.609 25.375 1 97.69 365 ILE A CA 1
ATOM 2814 C C . ILE A 1 365 ? 7.34 16.203 25.953 1 97.69 365 ILE A C 1
ATOM 2816 O O . ILE A 1 365 ? 7.004 16.016 27.125 1 97.69 365 ILE A O 1
ATOM 2820 N N . LEU A 1 366 ? 7.594 15.203 25.125 1 98.12 366 LEU A N 1
ATOM 2821 C CA . LEU A 1 366 ? 7.477 13.812 25.531 1 98.12 366 LEU A CA 1
ATOM 2822 C C . LEU A 1 366 ? 8.844 13.148 25.594 1 98.12 366 LEU A C 1
ATOM 2824 O O . LEU A 1 366 ? 9.617 13.211 24.641 1 98.12 366 LEU A O 1
ATOM 2828 N N . LEU A 1 367 ? 9.125 12.57 26.703 1 97.81 367 LEU A N 1
ATOM 2829 C CA . LEU A 1 367 ? 10.383 11.852 26.906 1 97.81 367 LEU A CA 1
ATOM 2830 C C . LEU A 1 367 ? 10.133 10.352 26.984 1 97.81 367 LEU A C 1
ATOM 2832 O O . LEU A 1 367 ? 9.047 9.914 27.375 1 97.81 367 LEU A O 1
ATOM 2836 N N . SER A 1 368 ? 11.172 9.625 26.547 1 96.75 368 SER A N 1
ATOM 2837 C CA . SER A 1 368 ? 11.078 8.188 26.766 1 96.75 368 SER A CA 1
ATOM 2838 C C . SER A 1 368 ? 10.891 7.867 28.25 1 96.75 368 SER A C 1
ATOM 2840 O O . SER A 1 368 ? 11.383 8.602 29.109 1 96.75 368 SER A O 1
ATOM 2842 N N . LYS A 1 369 ? 10.227 6.809 28.609 1 88.06 369 LYS A N 1
ATOM 2843 C CA . LYS A 1 369 ? 9.898 6.461 29.984 1 88.06 369 LYS A CA 1
ATOM 2844 C C . LYS A 1 369 ? 11.023 5.66 30.625 1 88.06 369 LYS A C 1
ATOM 2846 O O . LYS A 1 369 ? 11.062 5.496 31.844 1 88.06 369 LYS A O 1
ATOM 2851 N N . HIS A 1 370 ? 11.922 5.086 29.922 1 81.5 370 HIS A N 1
ATOM 2852 C CA . HIS A 1 370 ? 13.023 4.293 30.453 1 81.5 370 HIS A CA 1
ATOM 2853 C C . HIS A 1 370 ? 14.359 4.738 29.859 1 81.5 370 HIS A C 1
ATOM 2855 O O . HIS A 1 370 ? 14.398 5.285 28.766 1 81.5 370 HIS A O 1
ATOM 2861 N N . MET B 1 1 ? 18.469 1.733 -25.219 1 92.38 1 MET B N 1
ATOM 2862 C CA . MET B 1 1 ? 17.672 2.883 -25.656 1 92.38 1 MET B CA 1
ATOM 2863 C C . MET B 1 1 ? 18.109 3.344 -27.047 1 92.38 1 MET B C 1
ATOM 2865 O O . MET B 1 1 ? 17.281 3.443 -27.953 1 92.38 1 MET B O 1
ATOM 2869 N N . LYS B 1 2 ? 19.406 3.469 -27.234 1 92.44 2 LYS B N 1
ATOM 2870 C CA . LYS B 1 2 ? 19.906 3.891 -28.531 1 92.44 2 LYS B CA 1
ATOM 2871 C C . LYS B 1 2 ? 19.578 2.857 -29.609 1 92.44 2 LYS B C 1
ATOM 2873 O O . LYS B 1 2 ? 19.047 3.201 -30.672 1 92.44 2 LYS B O 1
ATOM 2878 N N . ASP B 1 3 ? 19.781 1.624 -29.266 1 93 3 ASP B N 1
ATOM 2879 C CA . ASP B 1 3 ? 19.531 0.54 -30.203 1 93 3 ASP B CA 1
ATOM 2880 C C . ASP B 1 3 ? 18.062 0.481 -30.594 1 93 3 ASP B C 1
ATOM 2882 O O . ASP B 1 3 ? 17.719 0.016 -31.672 1 93 3 ASP B O 1
ATOM 2886 N N . ASN B 1 4 ? 17.172 1.071 -29.781 1 92.5 4 ASN B N 1
ATOM 2887 C CA . ASN B 1 4 ? 15.727 0.978 -30.031 1 92.5 4 ASN B CA 1
ATOM 2888 C C . ASN B 1 4 ? 15.133 2.334 -30.391 1 92.5 4 ASN B C 1
ATOM 2890 O O . ASN B 1 4 ? 13.914 2.494 -30.422 1 92.5 4 ASN B O 1
ATOM 2894 N N . GLY B 1 5 ? 15.984 3.324 -30.578 1 91.75 5 GLY B N 1
ATOM 2895 C CA . GLY B 1 5 ? 15.539 4.652 -30.969 1 91.75 5 GLY B CA 1
ATOM 2896 C C . GLY B 1 5 ? 14.844 5.402 -29.844 1 91.75 5 GLY B C 1
ATOM 2897 O O . GLY B 1 5 ? 14 6.266 -30.094 1 91.75 5 GLY B O 1
ATOM 2898 N N . VAL B 1 6 ? 15.109 5.008 -28.625 1 92.94 6 VAL B N 1
ATOM 2899 C CA . VAL B 1 6 ? 14.555 5.684 -27.453 1 92.94 6 VAL B CA 1
ATOM 2900 C C . VAL B 1 6 ? 15.453 6.848 -27.047 1 92.94 6 VAL B C 1
ATOM 2902 O O . VAL B 1 6 ? 16.625 6.645 -26.703 1 92.94 6 VAL B O 1
ATOM 2905 N N . GLN B 1 7 ? 14.906 8.008 -27.109 1 94 7 GLN B N 1
ATOM 2906 C CA . GLN B 1 7 ? 15.719 9.172 -26.766 1 94 7 GLN B CA 1
ATOM 2907 C C . GLN B 1 7 ? 15.508 9.57 -25.297 1 94 7 GLN B C 1
ATOM 2909 O O . GLN B 1 7 ? 16.469 9.758 -24.562 1 94 7 GLN B O 1
ATOM 2914 N N . LYS B 1 8 ? 14.25 9.766 -24.875 1 95.56 8 LYS B N 1
ATOM 2915 C CA . LYS B 1 8 ? 13.938 10.172 -23.5 1 95.56 8 LYS B CA 1
ATOM 2916 C C . LYS B 1 8 ? 12.836 9.289 -22.906 1 95.56 8 LYS B C 1
ATOM 2918 O O . LYS B 1 8 ? 11.82 9.039 -23.562 1 95.56 8 LYS B O 1
ATOM 2923 N N . ALA B 1 9 ? 13.141 8.844 -21.719 1 97.94 9 ALA B N 1
ATOM 2924 C CA . ALA B 1 9 ? 12.18 8.023 -20.969 1 97.94 9 ALA B CA 1
ATOM 2925 C C . ALA B 1 9 ? 11.922 8.594 -19.578 1 97.94 9 ALA B C 1
ATOM 2927 O O . ALA B 1 9 ? 12.852 9.055 -18.922 1 97.94 9 ALA B O 1
ATOM 2928 N N . VAL B 1 10 ? 10.672 8.641 -19.219 1 97.75 10 VAL B N 1
ATOM 2929 C CA . VAL B 1 10 ? 10.266 9.086 -17.891 1 97.75 10 VAL B CA 1
ATOM 2930 C C . VAL B 1 10 ? 9.758 7.895 -17.094 1 97.75 10 VAL B C 1
ATOM 2932 O O . VAL B 1 10 ? 8.828 7.203 -17.5 1 97.75 10 VAL B O 1
ATOM 2935 N N . PHE B 1 11 ? 10.383 7.656 -15.969 1 95.44 11 PHE B N 1
ATOM 2936 C CA . PHE B 1 11 ? 9.961 6.594 -15.062 1 95.44 11 PHE B CA 1
ATOM 2937 C C . PHE B 1 11 ? 9.32 7.172 -13.805 1 95.44 11 PHE B C 1
ATOM 2939 O O . PHE B 1 11 ? 9.852 8.117 -13.219 1 95.44 11 PHE B O 1
ATOM 2946 N N . THR B 1 12 ? 8.195 6.547 -13.461 1 92.56 12 THR B N 1
ATOM 2947 C CA . THR B 1 12 ? 7.461 7.012 -12.289 1 92.56 12 THR B CA 1
ATOM 2948 C C . THR B 1 12 ? 7.266 5.875 -11.289 1 92.56 12 THR B C 1
ATOM 2950 O O . THR B 1 12 ? 6.941 6.117 -10.125 1 92.56 12 THR B O 1
ATOM 2953 N N . ASP B 1 13 ? 7.41 4.648 -11.734 1 89.62 13 ASP B N 1
ATOM 2954 C CA . ASP B 1 13 ? 7.215 3.486 -10.875 1 89.62 13 ASP B CA 1
ATOM 2955 C C . ASP B 1 13 ? 8.359 3.342 -9.883 1 89.62 13 ASP B C 1
ATOM 2957 O O . ASP B 1 13 ? 9.531 3.393 -10.266 1 89.62 13 ASP B O 1
ATOM 2961 N N . GLU B 1 14 ? 7.984 3.141 -8.633 1 86.12 14 GLU B N 1
ATOM 2962 C CA . GLU B 1 14 ? 8.977 3.074 -7.57 1 86.12 14 GLU B CA 1
ATOM 2963 C C . GLU B 1 14 ? 9.969 1.936 -7.809 1 86.12 14 GLU B C 1
ATOM 2965 O O . GLU B 1 14 ? 11.164 2.08 -7.551 1 86.12 14 GLU B O 1
ATOM 2970 N N . SER B 1 15 ? 9.461 0.812 -8.258 1 87.25 15 SER B N 1
ATOM 2971 C CA . SER B 1 15 ? 10.336 -0.33 -8.508 1 87.25 15 SER B CA 1
ATOM 2972 C C . SER B 1 15 ? 11.297 -0.054 -9.656 1 87.25 15 SER B C 1
ATOM 2974 O O . SER B 1 15 ? 12.461 -0.46 -9.609 1 87.25 15 SER B O 1
ATOM 2976 N N . SER B 1 16 ? 10.797 0.642 -10.688 1 91.75 16 SER B N 1
ATOM 2977 C CA . SER B 1 16 ? 11.648 0.992 -11.82 1 91.75 16 SER B CA 1
ATOM 2978 C C . SER B 1 16 ? 12.734 1.983 -11.406 1 91.75 16 SER B C 1
ATOM 2980 O O . SER B 1 16 ? 13.898 1.842 -11.797 1 91.75 16 SER B O 1
ATOM 2982 N N . ILE B 1 17 ? 12.328 2.93 -10.609 1 92.12 17 ILE B N 1
ATOM 2983 C CA . ILE B 1 17 ? 13.281 3.939 -10.156 1 92.12 17 ILE B CA 1
ATOM 2984 C C . ILE B 1 17 ? 14.328 3.295 -9.25 1 92.12 17 ILE B C 1
ATOM 2986 O O . ILE B 1 17 ? 15.516 3.588 -9.359 1 92.12 17 ILE B O 1
ATOM 2990 N N . ALA B 1 18 ? 13.875 2.412 -8.398 1 89.5 18 ALA B N 1
ATOM 2991 C CA . ALA B 1 18 ? 14.805 1.693 -7.539 1 89.5 18 ALA B CA 1
ATOM 2992 C C . ALA B 1 18 ? 15.789 0.869 -8.359 1 89.5 18 ALA B C 1
ATOM 2994 O O . ALA B 1 18 ? 17 0.87 -8.086 1 89.5 18 ALA B O 1
ATOM 2995 N N . TYR B 1 19 ? 15.289 0.227 -9.375 1 91.94 19 TYR B N 1
ATOM 2996 C CA . TYR B 1 19 ? 16.094 -0.646 -10.227 1 91.94 19 TYR B CA 1
ATOM 2997 C C . TYR B 1 19 ? 17.109 0.155 -11.016 1 91.94 19 TYR B C 1
ATOM 2999 O O . TYR B 1 19 ? 18.281 -0.233 -11.102 1 91.94 19 TYR B O 1
ATOM 3007 N N . LEU B 1 20 ? 16.719 1.291 -11.523 1 94 20 LEU B N 1
ATOM 3008 C CA . LEU B 1 20 ? 17.562 2.031 -12.461 1 94 20 LEU B CA 1
ATOM 3009 C C . LEU B 1 20 ? 18.438 3.035 -11.727 1 94 20 LEU B C 1
ATOM 3011 O O . LEU B 1 20 ? 19.562 3.311 -12.156 1 94 20 LEU B O 1
ATOM 3015 N N . ALA B 1 21 ? 17.875 3.574 -10.586 1 93.19 21 ALA B N 1
ATOM 3016 C CA . ALA B 1 21 ? 18.531 4.742 -10.016 1 93.19 21 ALA B CA 1
ATOM 3017 C C . ALA B 1 21 ? 18.875 4.52 -8.547 1 93.19 21 ALA B C 1
ATOM 3019 O O . ALA B 1 21 ? 19.516 5.367 -7.918 1 93.19 21 ALA B O 1
ATOM 3020 N N . GLY B 1 22 ? 18.438 3.432 -7.93 1 87.31 22 GLY B N 1
ATOM 3021 C CA . GLY B 1 22 ? 18.844 3.07 -6.582 1 87.31 22 GLY B CA 1
ATOM 3022 C C . GLY B 1 22 ? 18.078 3.797 -5.5 1 87.31 22 GLY B C 1
ATOM 3023 O O . GLY B 1 22 ? 18.516 3.871 -4.355 1 87.31 22 GLY B O 1
ATOM 3024 N N . PHE B 1 23 ? 17 4.418 -5.844 1 81.5 23 PHE B N 1
ATOM 3025 C CA . PHE B 1 23 ? 16.188 5.082 -4.828 1 81.5 23 PHE B CA 1
ATOM 3026 C C . PHE B 1 23 ? 14.961 4.25 -4.484 1 81.5 23 PHE B C 1
ATOM 3028 O O . PHE B 1 23 ? 14.133 3.971 -5.352 1 81.5 23 PHE B O 1
ATOM 3035 N N . TRP B 1 24 ? 15.055 3.828 -3.248 1 74 24 TRP B N 1
ATOM 3036 C CA . TRP B 1 24 ? 13.914 3.09 -2.727 1 74 24 TRP B CA 1
ATOM 3037 C C . TRP B 1 24 ? 12.977 4.012 -1.951 1 74 24 TRP B C 1
ATOM 3039 O O . TRP B 1 24 ? 13.234 4.328 -0.787 1 74 24 TRP B O 1
ATOM 3049 N N . GLY B 1 25 ? 12.172 4.793 -2.713 1 63.69 25 GLY B N 1
ATOM 3050 C CA . GLY B 1 25 ? 11.258 5.719 -2.059 1 63.69 25 GLY B CA 1
ATOM 3051 C C . GLY B 1 25 ? 9.945 5.078 -1.652 1 63.69 25 GLY B C 1
ATOM 3052 O O . GLY B 1 25 ? 9.578 4.023 -2.168 1 63.69 25 GLY B O 1
ATOM 3053 N N . TYR B 1 26 ? 9.406 5.527 -0.464 1 59.94 26 TYR B N 1
ATOM 3054 C CA . TYR B 1 26 ? 8.18 4.953 0.074 1 59.94 26 TYR B CA 1
ATOM 3055 C C . TYR B 1 26 ? 6.969 5.801 -0.302 1 59.94 26 TYR B C 1
ATOM 3057 O O . TYR B 1 26 ? 5.828 5.352 -0.185 1 59.94 26 TYR B O 1
ATOM 3065 N N . LEU B 1 27 ? 7.098 7.09 -0.585 1 57.75 27 LEU B N 1
ATOM 3066 C CA . LEU B 1 27 ? 5.887 7.887 -0.729 1 57.75 27 LEU B CA 1
ATOM 3067 C C . LEU B 1 27 ? 5.363 7.828 -2.16 1 57.75 27 LEU B C 1
ATOM 3069 O O . LEU B 1 27 ? 4.164 8.008 -2.395 1 57.75 27 LEU B O 1
ATOM 3073 N N . GLY B 1 28 ? 6.156 7.102 -3.043 1 57.56 28 GLY B N 1
ATOM 3074 C CA . GLY B 1 28 ? 5.699 7.145 -4.426 1 57.56 28 GLY B CA 1
ATOM 3075 C C . GLY B 1 28 ? 4.945 8.414 -4.766 1 57.56 28 GLY B C 1
ATOM 3076 O O . GLY B 1 28 ? 5.414 9.516 -4.473 1 57.56 28 GLY B O 1
ATOM 3077 N N . ILE B 1 29 ? 3.771 8.328 -5.516 1 59.84 29 ILE B N 1
ATOM 3078 C CA . ILE B 1 29 ? 2.895 9.414 -5.949 1 59.84 29 ILE B CA 1
ATOM 3079 C C . ILE B 1 29 ? 1.803 9.641 -4.906 1 59.84 29 ILE B C 1
ATOM 3081 O O . ILE B 1 29 ? 0.938 10.5 -5.078 1 59.84 29 ILE B O 1
ATOM 3085 N N . GLU B 1 30 ? 2.104 8.875 -3.768 1 61.12 30 GLU B N 1
ATOM 3086 C CA . GLU B 1 30 ? 1.104 9.047 -2.719 1 61.12 30 GLU B CA 1
ATOM 3087 C C . GLU B 1 30 ? 1.083 10.492 -2.215 1 61.12 30 GLU B C 1
ATOM 3089 O O . GLU B 1 30 ? 2.119 11.156 -2.188 1 61.12 30 GLU B O 1
ATOM 3094 N N . PHE B 1 31 ? 0.025 11.125 -2.139 1 62.03 31 PHE B N 1
ATOM 3095 C CA . PHE B 1 31 ? -0.237 12.477 -1.667 1 62.03 31 PHE B CA 1
ATOM 3096 C C . PHE B 1 31 ? 0.017 13.5 -2.773 1 62.03 31 PHE B C 1
ATOM 3098 O O . PHE B 1 31 ? 0.193 14.688 -2.502 1 62.03 31 PHE B O 1
ATOM 3105 N N . GLY B 1 32 ? 0.337 12.93 -3.969 1 69.75 32 GLY B N 1
ATOM 3106 C CA . GLY B 1 32 ? 0.529 13.812 -5.109 1 69.75 32 GLY B CA 1
ATOM 3107 C C . GLY B 1 32 ? 1.958 14.305 -5.254 1 69.75 32 GLY B C 1
ATOM 3108 O O . GLY B 1 32 ? 2.209 15.328 -5.887 1 69.75 32 GLY B O 1
ATOM 3109 N N . ARG B 1 33 ? 2.814 13.648 -4.633 1 78.38 33 ARG B N 1
ATOM 3110 C CA . ARG B 1 33 ? 4.215 14.055 -4.648 1 78.38 33 ARG B CA 1
ATOM 3111 C C . ARG B 1 33 ? 5.074 13.047 -5.391 1 78.38 33 ARG B C 1
ATOM 3113 O O . ARG B 1 33 ? 5.648 12.141 -4.781 1 78.38 33 ARG B O 1
ATOM 3120 N N . PRO B 1 34 ? 5.234 13.289 -6.652 1 85.94 34 PRO B N 1
ATOM 3121 C CA . PRO B 1 34 ? 5.961 12.297 -7.441 1 85.94 34 PRO B CA 1
ATOM 3122 C C . PRO B 1 34 ? 7.477 12.43 -7.312 1 85.94 34 PRO B C 1
ATOM 3124 O O . PRO B 1 34 ? 7.992 13.547 -7.199 1 85.94 34 PRO B O 1
ATOM 3127 N N . THR B 1 35 ? 8.102 11.391 -7.219 1 90.81 35 THR B N 1
ATOM 3128 C CA . THR B 1 35 ? 9.5 11.273 -7.605 1 90.81 35 THR B CA 1
ATOM 3129 C C . THR B 1 35 ? 9.633 10.641 -8.984 1 90.81 35 THR B C 1
ATOM 3131 O O . THR B 1 35 ? 9 9.625 -9.273 1 90.81 35 THR B O 1
ATOM 3134 N N . LEU B 1 36 ? 10.359 11.312 -9.867 1 94.94 36 LEU B N 1
ATOM 3135 C CA . LEU B 1 36 ? 10.492 10.875 -11.25 1 94.94 36 LEU B CA 1
ATOM 3136 C C . LEU B 1 36 ? 11.961 10.633 -11.602 1 94.94 36 LEU B C 1
ATOM 3138 O O . LEU B 1 36 ? 12.852 11.242 -11.008 1 94.94 36 LEU B O 1
ATOM 3142 N N . LEU B 1 37 ? 12.172 9.766 -12.516 1 96.38 37 LEU B N 1
ATOM 3143 C CA . LEU B 1 37 ? 13.469 9.555 -13.148 1 96.38 37 LEU B CA 1
ATOM 3144 C C . LEU B 1 37 ? 13.383 9.781 -14.656 1 96.38 37 LEU B C 1
ATOM 3146 O O . LEU B 1 37 ? 12.531 9.195 -15.328 1 96.38 37 LEU B O 1
ATOM 3150 N N . VAL B 1 38 ? 14.148 10.672 -15.109 1 97.94 38 VAL B N 1
ATOM 3151 C CA . VAL B 1 38 ? 14.258 10.891 -16.547 1 97.94 38 VAL B CA 1
ATOM 3152 C C . VAL B 1 38 ? 15.594 10.344 -17.047 1 97.94 38 VAL B C 1
ATOM 3154 O O . VAL B 1 38 ? 16.656 10.75 -16.578 1 97.94 38 VAL B O 1
ATOM 3157 N N . VAL B 1 39 ? 15.5 9.406 -17.969 1 97.56 39 VAL B N 1
ATOM 3158 C CA . VAL B 1 39 ? 16.688 8.844 -18.578 1 97.56 39 VAL B CA 1
ATOM 3159 C C . VAL B 1 39 ? 16.797 9.32 -20.031 1 97.56 39 VAL B C 1
ATOM 3161 O O . VAL B 1 39 ? 15.828 9.227 -20.797 1 97.56 39 VAL B O 1
ATOM 3164 N N . ASP B 1 40 ? 17.906 9.867 -20.297 1 94.75 40 ASP B N 1
ATOM 3165 C CA . ASP B 1 40 ? 18.234 10.344 -21.641 1 94.75 40 ASP B CA 1
ATOM 3166 C C . ASP B 1 40 ? 19.312 9.469 -22.281 1 94.75 40 ASP B C 1
ATOM 3168 O O . ASP B 1 40 ? 20.297 9.102 -21.625 1 94.75 40 ASP B O 1
ATOM 3172 N N . ALA B 1 41 ? 19.109 9.109 -23.625 1 94.06 41 ALA B N 1
ATOM 3173 C CA . ALA B 1 41 ? 20.031 8.211 -24.297 1 94.06 41 ALA B CA 1
ATOM 3174 C C . ALA B 1 41 ? 21.422 8.836 -24.422 1 94.06 41 ALA B C 1
ATOM 3176 O O . ALA B 1 41 ? 22.422 8.125 -24.531 1 94.06 41 ALA B O 1
ATOM 3177 N N . ASP B 1 42 ? 21.469 10.148 -24.438 1 93.25 42 ASP B N 1
ATOM 3178 C CA . ASP B 1 42 ? 22.719 10.828 -24.766 1 93.25 42 ASP B CA 1
ATOM 3179 C C . ASP B 1 42 ? 23.281 11.586 -23.562 1 93.25 42 ASP B C 1
ATOM 3181 O O . ASP B 1 42 ? 24.391 12.102 -23.594 1 93.25 42 ASP B O 1
ATOM 3185 N N . ASP B 1 43 ? 22.531 11.688 -22.453 1 93.69 43 ASP B N 1
ATOM 3186 C CA . ASP B 1 43 ? 22.953 12.492 -21.312 1 93.69 43 ASP B CA 1
ATOM 3187 C C . ASP B 1 43 ? 22.781 11.719 -20 1 93.69 43 ASP B C 1
ATOM 3189 O O . ASP B 1 43 ? 22.188 10.633 -19.984 1 93.69 43 ASP B O 1
ATOM 3193 N N . GLU B 1 44 ? 23.266 12.305 -18.891 1 95.56 44 GLU B N 1
ATOM 3194 C CA . GLU B 1 44 ? 23.109 11.719 -17.562 1 95.56 44 GLU B CA 1
ATOM 3195 C C . GLU B 1 44 ? 21.641 11.75 -17.125 1 95.56 44 GLU B C 1
ATOM 3197 O O . GLU B 1 44 ? 20.906 12.688 -17.453 1 95.56 44 GLU B O 1
ATOM 3202 N N . PRO B 1 45 ? 21.219 10.703 -16.391 1 97.31 45 PRO B N 1
ATOM 3203 C CA . PRO B 1 45 ? 19.844 10.711 -15.906 1 97.31 45 PRO B CA 1
ATOM 3204 C C . PRO B 1 45 ? 19.594 11.797 -14.859 1 97.31 45 PRO B C 1
ATOM 3206 O O . PRO B 1 45 ? 20.531 12.32 -14.266 1 97.31 45 PRO B O 1
ATOM 3209 N N . VAL B 1 46 ? 18.328 12.125 -14.742 1 97.56 46 VAL B N 1
ATOM 3210 C CA . VAL B 1 46 ? 17.875 13.148 -13.797 1 97.56 46 VAL B CA 1
ATOM 3211 C C . VAL B 1 46 ? 16.828 12.562 -12.859 1 97.56 46 VAL B C 1
ATOM 3213 O O . VAL B 1 46 ? 15.891 11.898 -13.312 1 97.56 46 VAL B O 1
ATOM 3216 N N . VAL B 1 47 ? 17.016 12.805 -11.578 1 96.06 47 VAL B N 1
ATOM 3217 C CA . VAL B 1 47 ? 15.961 12.5 -10.617 1 96.06 47 VAL B CA 1
ATOM 3218 C C . VAL B 1 47 ? 15.258 13.781 -10.195 1 96.06 47 VAL B C 1
ATOM 3220 O O . VAL B 1 47 ? 15.906 14.789 -9.898 1 96.06 47 VAL B O 1
ATOM 3223 N N . ILE B 1 48 ? 13.953 13.781 -10.258 1 95.31 48 ILE B N 1
ATOM 3224 C CA . ILE B 1 48 ? 13.109 14.883 -9.805 1 95.31 48 ILE B CA 1
ATOM 3225 C C . ILE B 1 48 ? 12.328 14.453 -8.57 1 95.31 48 ILE B C 1
ATOM 3227 O O . ILE B 1 48 ? 11.555 13.492 -8.609 1 95.31 48 ILE B O 1
ATOM 3231 N N . THR B 1 49 ? 12.508 15.148 -7.457 1 91.81 49 THR B N 1
ATOM 3232 C CA . THR B 1 49 ? 11.891 14.711 -6.211 1 91.81 49 THR B CA 1
ATOM 3233 C C . THR B 1 49 ? 11.508 15.906 -5.348 1 91.81 49 THR B C 1
ATOM 3235 O O . THR B 1 49 ? 12.055 17 -5.512 1 91.81 49 THR B O 1
ATOM 3238 N N . PRO B 1 50 ? 10.484 15.719 -4.484 1 86.62 50 PRO B N 1
ATOM 3239 C CA . PRO B 1 50 ? 10.148 16.812 -3.574 1 86.62 50 PRO B CA 1
ATOM 3240 C C . PRO B 1 50 ? 11.328 17.234 -2.699 1 86.62 50 PRO B C 1
ATOM 3242 O O . PRO B 1 50 ? 12.117 16.391 -2.271 1 86.62 50 PRO B O 1
ATOM 3245 N N . LEU B 1 51 ? 11.352 18.484 -2.395 1 82.25 51 LEU B N 1
ATOM 3246 C CA . LEU B 1 51 ? 12.398 19.031 -1.538 1 82.25 51 LEU B CA 1
ATOM 3247 C C . LEU B 1 51 ? 12.5 18.25 -0.237 1 82.25 51 LEU B C 1
ATOM 3249 O O . LEU B 1 51 ? 13.602 17.938 0.22 1 82.25 51 LEU B O 1
ATOM 3253 N N . MET B 1 52 ? 11.406 17.859 0.273 1 76.56 52 MET B N 1
ATOM 3254 C CA . MET B 1 52 ? 11.367 17.188 1.569 1 76.56 52 MET B CA 1
ATOM 3255 C C . MET B 1 52 ? 12.016 15.805 1.489 1 76.56 52 MET B C 1
ATOM 3257 O O . MET B 1 52 ? 12.422 15.25 2.508 1 76.56 52 MET B O 1
ATOM 3261 N N . GLU B 1 53 ? 12.18 15.25 0.252 1 80.62 53 GLU B N 1
ATOM 3262 C CA . GLU B 1 53 ? 12.75 13.922 0.061 1 80.62 53 GLU B CA 1
ATOM 3263 C C . GLU B 1 53 ? 14.18 14.008 -0.463 1 80.62 53 GLU B C 1
ATOM 3265 O O . GLU B 1 53 ? 14.867 12.984 -0.589 1 80.62 53 GLU B O 1
ATOM 3270 N N . SER B 1 54 ? 14.578 15.148 -0.718 1 84.31 54 SER B N 1
ATOM 3271 C CA . SER B 1 54 ? 15.773 15.336 -1.524 1 84.31 54 SER B CA 1
ATOM 3272 C C . SER B 1 54 ? 17.016 14.805 -0.806 1 84.31 54 SER B C 1
ATOM 3274 O O . SER B 1 54 ? 17.906 14.234 -1.436 1 84.31 54 SER B O 1
ATOM 3276 N N . GLU B 1 55 ? 17.078 14.992 0.48 1 81.31 55 GLU B N 1
ATOM 3277 C CA . GLU B 1 55 ? 18.234 14.492 1.221 1 81.31 55 GLU B CA 1
ATOM 3278 C C . GLU B 1 55 ? 18.312 12.969 1.166 1 81.31 55 GLU B C 1
ATOM 3280 O O . GLU B 1 55 ? 19.375 12.406 0.908 1 81.31 55 GLU B O 1
ATOM 3285 N N . MET B 1 56 ? 17.25 12.375 1.382 1 82.88 56 MET B N 1
ATOM 3286 C CA . MET B 1 56 ? 17.188 10.914 1.347 1 82.88 56 MET B CA 1
ATOM 3287 C C . MET B 1 56 ? 17.531 10.391 -0.046 1 82.88 56 MET B C 1
ATOM 3289 O O . MET B 1 56 ? 18.312 9.453 -0.19 1 82.88 56 MET B O 1
ATOM 3293 N N . VAL B 1 57 ? 16.938 10.984 -1.042 1 87.19 57 VAL B N 1
ATOM 3294 C CA . VAL B 1 57 ? 17.156 10.578 -2.424 1 87.19 57 VAL B CA 1
ATOM 3295 C C . VAL B 1 57 ? 18.641 10.719 -2.771 1 87.19 57 VAL B C 1
ATOM 3297 O O . VAL B 1 57 ? 19.25 9.797 -3.338 1 87.19 57 VAL B O 1
ATOM 3300 N N . ALA B 1 58 ? 19.188 11.797 -2.354 1 87.69 58 ALA B N 1
ATOM 3301 C CA . ALA B 1 58 ? 20.578 12.07 -2.686 1 87.69 58 ALA B CA 1
ATOM 3302 C C . ALA B 1 58 ? 21.516 11.062 -2.027 1 87.69 58 ALA B C 1
ATOM 3304 O O . ALA B 1 58 ? 22.562 10.719 -2.582 1 87.69 58 ALA B O 1
ATOM 3305 N N . GLU B 1 59 ? 21.125 10.57 -0.956 1 86.12 59 GLU B N 1
ATOM 3306 C CA . GLU B 1 59 ? 21.953 9.617 -0.236 1 86.12 59 GLU B CA 1
ATOM 3307 C C . GLU B 1 59 ? 21.844 8.219 -0.832 1 86.12 59 GLU B C 1
ATOM 3309 O O . GLU B 1 59 ? 22.75 7.395 -0.683 1 86.12 59 GLU B O 1
ATOM 3314 N N . MET B 1 60 ? 20.828 7.992 -1.486 1 87.81 60 MET B N 1
ATOM 3315 C CA . MET B 1 60 ? 20.562 6.633 -1.939 1 87.81 60 MET B CA 1
ATOM 3316 C C . MET B 1 60 ? 20.906 6.469 -3.414 1 87.81 60 MET B C 1
ATOM 3318 O O . MET B 1 60 ? 21.469 5.445 -3.811 1 87.81 60 MET B O 1
ATOM 3322 N N . THR B 1 61 ? 20.656 7.453 -4.199 1 92.44 61 THR B N 1
ATOM 3323 C CA . THR B 1 61 ? 20.781 7.312 -5.648 1 92.44 61 THR B CA 1
ATOM 3324 C C . THR B 1 61 ? 22.219 7.555 -6.098 1 92.44 61 THR B C 1
ATOM 3326 O O . THR B 1 61 ? 22.953 8.305 -5.461 1 92.44 61 THR B O 1
ATOM 3329 N N . TRP B 1 62 ? 22.594 6.871 -7.152 1 94.19 62 TRP B N 1
ATOM 3330 C CA . TRP B 1 62 ? 23.891 7.137 -7.781 1 94.19 62 TRP B CA 1
ATOM 3331 C C . TRP B 1 62 ? 23.781 8.289 -8.773 1 94.19 62 TRP B C 1
ATOM 3333 O O . TRP B 1 62 ? 24.797 8.805 -9.242 1 94.19 62 TRP B O 1
ATOM 3343 N N . VAL B 1 63 ? 22.531 8.68 -9.07 1 96.31 63 VAL B N 1
ATOM 3344 C CA . VAL B 1 63 ? 22.297 9.766 -10.016 1 96.31 63 VAL B CA 1
ATOM 3345 C C . VAL B 1 63 ? 22.781 11.086 -9.414 1 96.31 63 VAL B C 1
ATOM 3347 O O . VAL B 1 63 ? 22.422 11.438 -8.289 1 96.31 63 VAL B O 1
ATOM 3350 N N . THR B 1 64 ? 23.531 11.844 -10.164 1 95.81 64 THR B N 1
ATOM 3351 C CA . THR B 1 64 ? 24.156 13.055 -9.656 1 95.81 64 THR B CA 1
ATOM 3352 C C . THR B 1 64 ? 23.25 14.258 -9.828 1 95.81 64 THR B C 1
ATOM 3354 O O . THR B 1 64 ? 23.266 15.188 -9.008 1 95.81 64 THR B O 1
ATOM 3357 N N . ASP B 1 65 ? 22.453 14.281 -10.828 1 96.88 65 ASP B N 1
ATOM 3358 C CA . ASP B 1 65 ? 21.547 15.398 -11.078 1 96.88 65 ASP B CA 1
ATOM 3359 C C . ASP B 1 65 ? 20.203 15.172 -10.398 1 96.88 65 ASP B C 1
ATOM 3361 O O . ASP B 1 65 ? 19.297 14.586 -10.992 1 96.88 65 ASP B O 1
ATOM 3365 N N . VAL B 1 66 ? 20.109 15.688 -9.219 1 95.31 66 VAL B N 1
ATOM 3366 C CA . VAL B 1 66 ? 18.859 15.633 -8.469 1 95.31 66 VAL B CA 1
ATOM 3367 C C . VAL B 1 66 ? 18.203 17.016 -8.438 1 95.31 66 VAL B C 1
ATOM 3369 O O . VAL B 1 66 ? 18.75 17.953 -7.859 1 95.31 66 VAL B O 1
ATOM 3372 N N . ARG B 1 67 ? 17.062 17.078 -9.062 1 95.56 67 ARG B N 1
ATOM 3373 C CA . ARG B 1 67 ? 16.312 18.328 -9.117 1 95.56 67 ARG B CA 1
ATOM 3374 C C . ARG B 1 67 ? 15.141 18.297 -8.141 1 95.56 67 ARG B C 1
ATOM 3376 O O . ARG B 1 67 ? 14.391 17.312 -8.094 1 95.56 67 ARG B O 1
ATOM 3383 N N . VAL B 1 68 ? 15 19.391 -7.441 1 91.94 68 VAL B N 1
ATOM 3384 C CA . VAL B 1 68 ? 14.016 19.422 -6.371 1 91.94 68 VAL B CA 1
ATOM 3385 C C . VAL B 1 68 ? 12.828 20.297 -6.785 1 91.94 68 VAL B C 1
ATOM 3387 O O . VAL B 1 68 ? 12.977 21.172 -7.629 1 91.94 68 VAL B O 1
ATOM 3390 N N . TRP B 1 69 ? 11.703 19.891 -6.25 1 90 69 TRP B N 1
ATOM 3391 C CA . TRP B 1 69 ? 10.5 20.688 -6.43 1 90 69 TRP B CA 1
ATOM 3392 C C . TRP B 1 69 ? 9.758 20.859 -5.113 1 90 69 TRP B C 1
ATOM 3394 O O . TRP B 1 69 ? 10.109 20.25 -4.105 1 90 69 TRP B O 1
ATOM 3404 N N . GLU B 1 70 ? 8.867 21.844 -5.082 1 81 70 GLU B N 1
ATOM 3405 C CA . GLU B 1 70 ? 8.133 22.172 -3.867 1 81 70 GLU B CA 1
ATOM 3406 C C . GLU B 1 70 ? 6.629 22.234 -4.133 1 81 70 GLU B C 1
ATOM 3408 O O . GLU B 1 70 ? 6.203 22.484 -5.262 1 81 70 GLU B O 1
ATOM 3413 N N . ASP B 1 71 ? 5.859 21.891 -3.059 1 72 71 ASP B N 1
ATOM 3414 C CA . ASP B 1 71 ? 4.402 21.922 -3.15 1 72 71 ASP B CA 1
ATOM 3415 C C . ASP B 1 71 ? 3.893 23.328 -3.457 1 72 71 ASP B C 1
ATOM 3417 O O . ASP B 1 71 ? 2.865 23.484 -4.117 1 72 71 ASP B O 1
ATOM 3421 N N . ILE B 1 72 ? 4.555 24.266 -2.854 1 66.88 72 ILE B N 1
ATOM 3422 C CA . ILE B 1 72 ? 4.113 25.656 -2.99 1 66.88 72 ILE B CA 1
ATOM 3423 C C . ILE B 1 72 ? 5.16 26.453 -3.766 1 66.88 72 ILE B C 1
ATOM 3425 O O . ILE B 1 72 ? 6.359 26.203 -3.639 1 66.88 72 ILE B O 1
ATOM 3429 N N . GLY B 1 73 ? 4.723 27.281 -4.621 1 72.44 73 GLY B N 1
ATOM 3430 C CA . GLY B 1 73 ? 5.637 28.188 -5.301 1 72.44 73 GLY B CA 1
ATOM 3431 C C . GLY B 1 73 ? 5.844 27.828 -6.762 1 72.44 73 GLY B C 1
ATOM 3432 O O . GLY B 1 73 ? 4.977 27.219 -7.387 1 72.44 73 GLY B O 1
ATOM 3433 N N . GLN B 1 74 ? 6.938 28.297 -7.227 1 78.88 74 GLN B N 1
ATOM 3434 C CA . GLN B 1 74 ? 7.184 28.219 -8.664 1 78.88 74 GLN B CA 1
ATOM 3435 C C . GLN B 1 74 ? 7.953 26.938 -9.008 1 78.88 74 GLN B C 1
ATOM 3437 O O . GLN B 1 74 ? 7.992 26.531 -10.172 1 78.88 74 GLN B O 1
ATOM 3442 N N . ARG B 1 75 ? 8.57 26.359 -8.094 1 86.12 75 ARG B N 1
ATOM 3443 C CA . ARG B 1 75 ? 9.352 25.156 -8.359 1 86.12 75 ARG B CA 1
ATOM 3444 C C . ARG B 1 75 ? 8.469 23.906 -8.289 1 86.12 75 ARG B C 1
ATOM 3446 O O . ARG B 1 75 ? 8.57 23.125 -7.348 1 86.12 75 ARG B O 1
ATOM 3453 N N . THR B 1 76 ? 7.727 23.672 -9.367 1 90.88 76 THR B N 1
ATOM 3454 C CA . THR B 1 76 ? 6.828 22.516 -9.414 1 90.88 76 THR B CA 1
ATOM 3455 C C . THR B 1 76 ? 7.516 21.328 -10.078 1 90.88 76 THR B C 1
ATOM 3457 O O . THR B 1 76 ? 8.5 21.484 -10.797 1 90.88 76 THR B O 1
ATOM 3460 N N . TRP B 1 77 ? 7.008 20.141 -9.805 1 92.69 77 TRP B N 1
ATOM 3461 C CA . TRP B 1 77 ? 7.59 18.969 -10.438 1 92.69 77 TRP B CA 1
ATOM 3462 C C . TRP B 1 77 ? 7.398 19 -11.953 1 92.69 77 TRP B C 1
ATOM 3464 O O . TRP B 1 77 ? 8.234 18.5 -12.703 1 92.69 77 TRP B O 1
ATOM 3474 N N . GLY B 1 78 ? 6.285 19.641 -12.398 1 93.62 78 GLY B N 1
ATOM 3475 C CA . GLY B 1 78 ? 6.047 19.797 -13.82 1 93.62 78 GLY B CA 1
ATOM 3476 C C . GLY B 1 78 ? 7.121 20.609 -14.523 1 93.62 78 GLY B C 1
ATOM 3477 O O . GLY B 1 78 ? 7.598 20.219 -15.594 1 93.62 78 GLY B O 1
ATOM 3478 N N . ARG B 1 79 ? 7.461 21.672 -13.945 1 94.31 79 ARG B N 1
ATOM 3479 C CA . ARG B 1 79 ? 8.5 22.516 -14.523 1 94.31 79 ARG B CA 1
ATOM 3480 C C . ARG B 1 79 ? 9.844 21.781 -14.555 1 94.31 79 ARG B C 1
ATOM 3482 O O . ARG B 1 79 ? 10.586 21.891 -15.539 1 94.31 79 ARG B O 1
ATOM 3489 N N . ALA B 1 80 ? 10.117 21.125 -13.422 1 95.62 80 ALA B N 1
ATOM 3490 C CA . ALA B 1 80 ? 11.352 20.344 -13.391 1 95.62 80 ALA B CA 1
ATOM 3491 C C . ALA B 1 80 ? 11.367 19.281 -14.492 1 95.62 80 ALA B C 1
ATOM 3493 O O . ALA B 1 80 ? 12.383 19.078 -15.164 1 95.62 80 ALA B O 1
ATOM 3494 N N . LEU B 1 81 ? 10.273 18.609 -14.672 1 96.5 81 LEU B N 1
ATOM 3495 C CA . LEU B 1 81 ? 10.148 17.578 -15.688 1 96.5 81 LEU B CA 1
ATOM 3496 C C . LEU B 1 81 ? 10.305 18.172 -17.094 1 96.5 81 LEU B C 1
ATOM 3498 O O . LEU B 1 81 ? 11.023 17.609 -17.922 1 96.5 81 LEU B O 1
ATOM 3502 N N . ALA B 1 82 ? 9.648 19.281 -17.297 1 96 82 ALA B N 1
ATOM 3503 C CA . ALA B 1 82 ? 9.758 19.953 -18.594 1 96 82 ALA B CA 1
ATOM 3504 C C . ALA B 1 82 ? 11.203 20.359 -18.875 1 96 82 ALA B C 1
ATOM 3506 O O . ALA B 1 82 ? 11.656 20.281 -20.031 1 96 82 ALA B O 1
ATOM 3507 N N . GLY B 1 83 ? 11.852 20.797 -17.828 1 95.38 83 GLY B N 1
ATOM 3508 C CA . GLY B 1 83 ? 13.258 21.125 -17.969 1 95.38 83 GLY B CA 1
ATOM 3509 C C . GLY B 1 83 ? 14.109 19.953 -18.391 1 95.38 83 GLY B C 1
ATOM 3510 O O . GLY B 1 83 ? 15.055 20.109 -19.172 1 95.38 83 GLY B O 1
ATOM 3511 N N . ALA B 1 84 ? 13.828 18.812 -17.922 1 96.06 84 ALA B N 1
ATOM 3512 C CA . ALA B 1 84 ? 14.578 17.594 -18.25 1 96.06 84 ALA B CA 1
ATOM 3513 C C . ALA B 1 84 ? 14.211 17.078 -19.625 1 96.06 84 ALA B C 1
ATOM 3515 O O . ALA B 1 84 ? 15.055 16.516 -20.344 1 96.06 84 ALA B O 1
ATOM 3516 N N . LEU B 1 85 ? 12.961 17.203 -20.016 1 96.25 85 LEU B N 1
ATOM 3517 C CA . LEU B 1 85 ? 12.461 16.656 -21.281 1 96.25 85 LEU B CA 1
ATOM 3518 C C . LEU B 1 85 ? 12.766 17.594 -22.438 1 96.25 85 LEU B C 1
ATOM 3520 O O . LEU B 1 85 ? 12.898 17.156 -23.578 1 96.25 85 LEU B O 1
ATOM 3524 N N . GLY B 1 86 ? 12.828 18.891 -22.172 1 94.06 86 GLY B N 1
ATOM 3525 C CA . GLY B 1 86 ? 12.977 19.875 -23.219 1 94.06 86 GLY B CA 1
ATOM 3526 C C . GLY B 1 86 ? 11.648 20.359 -23.781 1 94.06 86 GLY B C 1
ATOM 3527 O O . GLY B 1 86 ? 10.602 19.766 -23.484 1 94.06 86 GLY B O 1
ATOM 3528 N N . ASP B 1 87 ? 11.672 21.281 -24.719 1 91.12 87 ASP B N 1
ATOM 3529 C CA . ASP B 1 87 ? 10.477 21.984 -25.188 1 91.12 87 ASP B CA 1
ATOM 3530 C C . ASP B 1 87 ? 9.758 21.188 -26.266 1 91.12 87 ASP B C 1
ATOM 3532 O O . ASP B 1 87 ? 8.531 21.234 -26.375 1 91.12 87 ASP B O 1
ATOM 3536 N N . LYS B 1 88 ? 10.586 20.531 -27.016 1 91.75 88 LYS B N 1
ATOM 3537 C CA . LYS B 1 88 ? 9.969 19.859 -28.156 1 91.75 88 LYS B CA 1
ATOM 3538 C C . LYS B 1 88 ? 10.508 18.453 -28.328 1 91.75 88 LYS B C 1
ATOM 3540 O O . LYS B 1 88 ? 11.102 18.125 -29.359 1 91.75 88 LYS B O 1
ATOM 3545 N N . PRO B 1 89 ? 10.172 17.641 -27.328 1 93.19 89 PRO B N 1
ATOM 3546 C CA . PRO B 1 89 ? 10.57 16.25 -27.547 1 93.19 89 PRO B CA 1
ATOM 3547 C C . PRO B 1 89 ? 9.805 15.586 -28.688 1 93.19 89 PRO B C 1
ATOM 3549 O O . PRO B 1 89 ? 8.617 15.859 -28.875 1 93.19 89 PRO B O 1
ATOM 3552 N N . THR B 1 90 ? 10.438 14.836 -29.516 1 91.38 90 THR B N 1
ATOM 3553 C CA . THR B 1 90 ? 9.781 14.141 -30.625 1 91.38 90 THR B CA 1
ATOM 3554 C C . THR B 1 90 ? 8.898 13.008 -30.109 1 91.38 90 THR B C 1
ATOM 3556 O O . THR B 1 90 ? 7.809 12.773 -30.641 1 91.38 90 THR B O 1
ATOM 3559 N N . ARG B 1 91 ? 9.422 12.32 -29.094 1 95.12 91 ARG B N 1
ATOM 3560 C CA . ARG B 1 91 ? 8.711 11.242 -28.406 1 95.12 91 ARG B CA 1
ATOM 3561 C C . ARG B 1 91 ? 9.117 11.164 -26.938 1 95.12 91 ARG B C 1
ATOM 3563 O O . ARG B 1 91 ? 10.219 11.57 -26.578 1 95.12 91 ARG B O 1
ATOM 3570 N N . ILE B 1 92 ? 8.195 10.797 -26.188 1 96.94 92 ILE B N 1
ATOM 3571 C CA . ILE B 1 92 ? 8.469 10.547 -24.766 1 96.94 92 ILE B CA 1
ATOM 3572 C C . ILE B 1 92 ? 8.109 9.109 -24.422 1 96.94 92 ILE B C 1
ATOM 3574 O O . ILE B 1 92 ? 6.988 8.656 -24.688 1 96.94 92 ILE B O 1
ATOM 3578 N N . TRP B 1 93 ? 9.055 8.383 -23.922 1 97.81 93 TRP B N 1
ATOM 3579 C CA . TRP B 1 93 ? 8.797 7.004 -23.516 1 97.81 93 TRP B CA 1
ATOM 3580 C C . TRP B 1 93 ? 8.414 6.941 -22.031 1 97.81 93 TRP B C 1
ATOM 3582 O O . TRP B 1 93 ? 9.023 7.613 -21.203 1 97.81 93 TRP B O 1
ATOM 3592 N N . ILE B 1 94 ? 7.344 6.266 -21.719 1 97.5 94 ILE B N 1
ATOM 3593 C CA . ILE B 1 94 ? 6.82 6.129 -20.359 1 97.5 94 ILE B CA 1
ATOM 3594 C C . ILE B 1 94 ? 6.461 4.668 -20.094 1 97.5 94 ILE B C 1
ATOM 3596 O O . ILE B 1 94 ? 6.461 3.844 -21.016 1 97.5 94 ILE B O 1
ATOM 3600 N N . GLU B 1 95 ? 6.277 4.367 -18.859 1 94.94 95 GLU B N 1
ATOM 3601 C CA . GLU B 1 95 ? 5.621 3.107 -18.516 1 94.94 95 GLU B CA 1
ATOM 3602 C C . GLU B 1 95 ? 4.102 3.23 -18.609 1 94.94 95 GLU B C 1
ATOM 3604 O O . GLU B 1 95 ? 3.432 3.475 -17.609 1 94.94 95 GLU B O 1
ATOM 3609 N N . ARG B 1 96 ? 3.658 2.984 -19.734 1 93.94 96 ARG B N 1
ATOM 3610 C CA . ARG B 1 96 ? 2.289 3.312 -20.125 1 93.94 96 ARG B CA 1
ATOM 3611 C C . ARG B 1 96 ? 1.282 2.637 -19.203 1 93.94 96 ARG B C 1
ATOM 3613 O O . ARG B 1 96 ? 0.235 3.209 -18.891 1 93.94 96 ARG B O 1
ATOM 3620 N N . GLY B 1 97 ? 1.577 1.47 -18.734 1 89.88 97 GLY B N 1
ATOM 3621 C CA . GLY B 1 97 ? 0.64 0.688 -17.938 1 89.88 97 GLY B CA 1
ATOM 3622 C C . GLY B 1 97 ? 0.598 1.105 -16.484 1 89.88 97 GLY B C 1
ATOM 3623 O O . GLY B 1 97 ? -0.319 0.729 -15.75 1 89.88 97 GLY B O 1
ATOM 3624 N N . THR B 1 98 ? 1.535 1.976 -16.062 1 89.06 98 THR B N 1
ATOM 3625 C CA . THR B 1 98 ? 1.62 2.258 -14.641 1 89.06 98 THR B CA 1
ATOM 3626 C C . THR B 1 98 ? 1.779 3.756 -14.391 1 89.06 98 THR B C 1
ATOM 3628 O O . THR B 1 98 ? 1.791 4.203 -13.242 1 89.06 98 THR B O 1
ATOM 3631 N N . ILE B 1 99 ? 1.862 4.555 -15.398 1 92.94 99 ILE B N 1
ATOM 3632 C CA . ILE B 1 99 ? 2.074 5.984 -15.219 1 92.94 99 ILE B CA 1
ATOM 3633 C C . ILE B 1 99 ? 0.936 6.574 -14.391 1 92.94 99 ILE B C 1
ATOM 3635 O O . ILE B 1 99 ? -0.239 6.32 -14.664 1 92.94 99 ILE B O 1
ATOM 3639 N N . PRO B 1 100 ? 1.313 7.273 -13.32 1 92 100 PRO B N 1
ATOM 3640 C CA . PRO B 1 100 ? 0.257 7.918 -12.539 1 92 100 PRO B CA 1
ATOM 3641 C C . PRO B 1 100 ? -0.561 8.914 -13.352 1 92 100 PRO B C 1
ATOM 3643 O O . PRO B 1 100 ? -0.017 9.594 -14.234 1 92 100 PRO B O 1
ATOM 3646 N N . ALA B 1 101 ? -1.813 9.023 -13.023 1 92.31 101 ALA B N 1
ATOM 3647 C CA . ALA B 1 101 ? -2.734 9.906 -13.734 1 92.31 101 ALA B CA 1
ATOM 3648 C C . ALA B 1 101 ? -2.201 11.336 -13.781 1 92.31 101 ALA B C 1
ATOM 3650 O O . ALA B 1 101 ? -2.252 11.992 -14.828 1 92.31 101 ALA B O 1
ATOM 3651 N N . SER B 1 102 ? -1.674 11.789 -12.664 1 91.31 102 SER B N 1
ATOM 3652 C CA . SER B 1 102 ? -1.21 13.172 -12.578 1 91.31 102 SER B CA 1
ATOM 3653 C C . SER B 1 102 ? -0.078 13.438 -13.562 1 91.31 102 SER B C 1
ATOM 3655 O O . SER B 1 102 ? -0.063 14.469 -14.234 1 91.31 102 SER B O 1
ATOM 3657 N N . VAL B 1 103 ? 0.791 12.508 -13.672 1 93.94 103 VAL B N 1
ATOM 3658 C CA . VAL B 1 103 ? 1.928 12.672 -14.57 1 93.94 103 VAL B CA 1
ATOM 3659 C C . VAL B 1 103 ? 1.463 12.539 -16.016 1 93.94 103 VAL B C 1
ATOM 3661 O O . VAL B 1 103 ? 1.865 13.328 -16.875 1 93.94 103 VAL B O 1
ATOM 3664 N N . ARG B 1 104 ? 0.624 11.609 -16.25 1 94.75 104 ARG B N 1
ATOM 3665 C CA . ARG B 1 104 ? 0.067 11.43 -17.594 1 94.75 104 ARG B CA 1
ATOM 3666 C C . ARG B 1 104 ? -0.672 12.68 -18.047 1 94.75 104 ARG B C 1
ATOM 3668 O O . ARG B 1 104 ? -0.488 13.133 -19.172 1 94.75 104 ARG B O 1
ATOM 3675 N N . ASN B 1 105 ? -1.543 13.156 -17.188 1 93.62 105 ASN B N 1
ATOM 3676 C CA . ASN B 1 105 ? -2.268 14.383 -17.5 1 93.62 105 ASN B CA 1
ATOM 3677 C C . ASN B 1 105 ? -1.314 15.531 -17.828 1 93.62 105 ASN B C 1
ATOM 3679 O O . ASN B 1 105 ? -1.522 16.266 -18.797 1 93.62 105 ASN B O 1
ATOM 3683 N N . TYR B 1 106 ? -0.321 15.68 -17.047 1 94.56 106 TYR B N 1
ATOM 3684 C CA . TYR B 1 106 ? 0.656 16.734 -17.25 1 94.56 106 TYR B CA 1
ATOM 3685 C C . TYR B 1 106 ? 1.316 16.609 -18.625 1 94.56 106 TYR B C 1
ATOM 3687 O O . TYR B 1 106 ? 1.428 17.594 -19.359 1 94.56 106 TYR B O 1
ATOM 3695 N N . LEU B 1 107 ? 1.759 15.422 -18.969 1 95.88 107 LEU B N 1
ATOM 3696 C CA . LEU B 1 107 ? 2.424 15.195 -20.234 1 95.88 107 LEU B CA 1
ATOM 3697 C C . LEU B 1 107 ? 1.479 15.484 -21.406 1 95.88 107 LEU B C 1
ATOM 3699 O O . LEU B 1 107 ? 1.872 16.125 -22.391 1 95.88 107 LEU B O 1
ATOM 3703 N N . ASP B 1 108 ? 0.274 15.023 -21.297 1 93 108 ASP B N 1
ATOM 3704 C CA . ASP B 1 108 ? -0.711 15.266 -22.344 1 93 108 ASP B CA 1
ATOM 3705 C C . ASP B 1 108 ? -0.965 16.75 -22.531 1 93 108 ASP B C 1
ATOM 3707 O O . ASP B 1 108 ? -1.092 17.234 -23.672 1 93 108 ASP B O 1
ATOM 3711 N N . ASP B 1 109 ? -1.045 17.453 -21.453 1 94.38 109 ASP B N 1
ATOM 3712 C CA . ASP B 1 109 ? -1.372 18.875 -21.484 1 94.38 109 ASP B CA 1
ATOM 3713 C C . ASP B 1 109 ? -0.181 19.703 -21.969 1 94.38 109 ASP B C 1
ATOM 3715 O O . ASP B 1 109 ? -0.349 20.672 -22.703 1 94.38 109 ASP B O 1
ATOM 3719 N N . THR B 1 110 ? 0.987 19.391 -21.562 1 95.81 110 THR B N 1
ATOM 3720 C CA . THR B 1 110 ? 2.188 20.188 -21.812 1 95.81 110 THR B CA 1
ATOM 3721 C C . THR B 1 110 ? 2.742 19.891 -23.203 1 95.81 110 THR B C 1
ATOM 3723 O O . THR B 1 110 ? 3.311 20.781 -23.844 1 95.81 110 THR B O 1
ATOM 3726 N N . TYR B 1 111 ? 2.592 18.656 -23.641 1 95.81 111 TYR B N 1
ATOM 3727 C CA . TYR B 1 111 ? 3.135 18.234 -24.938 1 95.81 111 TYR B CA 1
ATOM 3728 C C . TYR B 1 111 ? 2.043 17.641 -25.828 1 95.81 111 TYR B C 1
ATOM 3730 O O . TYR B 1 111 ? 2.139 16.5 -26.25 1 95.81 111 TYR B O 1
ATOM 3738 N N . PRO B 1 112 ? 1.123 18.547 -26.109 1 91.94 112 PRO B N 1
ATOM 3739 C CA . PRO B 1 112 ? 0.051 18.031 -26.969 1 91.94 112 PRO B CA 1
ATOM 3740 C C . PRO B 1 112 ? 0.564 17.531 -28.312 1 91.94 112 PRO B C 1
ATOM 3742 O O . PRO B 1 112 ? 1.371 18.203 -28.969 1 91.94 112 PRO B O 1
ATOM 3745 N N . GLY B 1 113 ? 0.22 16.344 -28.688 1 89.94 113 GLY B N 1
ATOM 3746 C CA . GLY B 1 113 ? 0.574 15.797 -29.984 1 89.94 113 GLY B CA 1
ATOM 3747 C C . GLY B 1 113 ? 1.83 14.945 -29.953 1 89.94 113 GLY B C 1
ATOM 3748 O O . GLY B 1 113 ? 2.146 14.258 -30.922 1 89.94 113 GLY B O 1
ATOM 3749 N N . VAL B 1 114 ? 2.6 15.109 -28.906 1 93.88 114 VAL B N 1
ATOM 3750 C CA . VAL B 1 114 ? 3.791 14.281 -28.781 1 93.88 114 VAL B CA 1
ATOM 3751 C C . VAL B 1 114 ? 3.389 12.852 -28.422 1 93.88 114 VAL B C 1
ATOM 3753 O O . VAL B 1 114 ? 2.588 12.641 -27.5 1 93.88 114 VAL B O 1
ATOM 3756 N N . ALA B 1 115 ? 3.99 11.938 -29.125 1 92.88 115 ALA B N 1
ATOM 3757 C CA . ALA B 1 115 ? 3.658 10.531 -28.891 1 92.88 115 ALA B CA 1
ATOM 3758 C C . ALA B 1 115 ? 4.258 10.047 -27.578 1 92.88 115 ALA B C 1
ATOM 3760 O O . ALA B 1 115 ? 5.445 10.242 -27.312 1 92.88 115 ALA B O 1
ATOM 3761 N N . LEU B 1 116 ? 3.41 9.445 -26.75 1 95 116 LEU B N 1
ATOM 3762 C CA . LEU B 1 116 ? 3.859 8.719 -25.578 1 95 116 LEU B CA 1
ATOM 3763 C C . LEU B 1 116 ? 4.004 7.23 -25.875 1 95 116 LEU B C 1
ATOM 3765 O O . LEU B 1 116 ? 3.006 6.539 -26.094 1 95 116 LEU B O 1
ATOM 3769 N N . LYS B 1 117 ? 5.246 6.746 -25.953 1 96.38 117 LYS B N 1
ATOM 3770 C CA . LYS B 1 117 ? 5.539 5.355 -26.297 1 96.38 117 LYS B CA 1
ATOM 3771 C C . LYS B 1 117 ? 5.812 4.535 -25.031 1 96.38 117 LYS B C 1
ATOM 3773 O O . LYS B 1 117 ? 6.195 5.086 -24 1 96.38 117 LYS B O 1
ATOM 3778 N N . ASP B 1 118 ? 5.57 3.316 -25.156 1 96.25 118 ASP B N 1
ATOM 3779 C CA . ASP B 1 118 ? 5.711 2.441 -24 1 96.25 118 ASP B CA 1
ATOM 3780 C C . ASP B 1 118 ? 7.137 1.902 -23.875 1 96.25 118 ASP B C 1
ATOM 3782 O O . ASP B 1 118 ? 7.645 1.272 -24.812 1 96.25 118 ASP B O 1
ATOM 3786 N N . ILE B 1 119 ? 7.746 2.141 -22.75 1 96.56 119 ILE B N 1
ATOM 3787 C CA . ILE B 1 119 ? 9.125 1.709 -22.516 1 96.56 119 ILE B CA 1
ATOM 3788 C C . ILE B 1 119 ? 9.125 0.362 -21.797 1 96.56 119 ILE B C 1
ATOM 3790 O O . ILE B 1 119 ? 10.172 -0.288 -21.688 1 96.56 119 ILE B O 1
ATOM 3794 N N . SER B 1 120 ? 7.988 -0.109 -21.344 1 93.75 120 SER B N 1
ATOM 3795 C CA . SER B 1 120 ? 7.867 -1.235 -20.422 1 93.75 120 SER B CA 1
ATOM 3796 C C . SER B 1 120 ? 8.461 -2.504 -21.031 1 93.75 120 SER B C 1
ATOM 3798 O O . SER B 1 120 ? 9.148 -3.262 -20.328 1 93.75 120 SER B O 1
ATOM 3800 N N . PRO B 1 121 ? 8.25 -2.828 -22.328 1 92.62 121 PRO B N 1
ATOM 3801 C CA . PRO B 1 121 ? 8.844 -4.051 -22.875 1 92.62 121 PRO B CA 1
ATOM 3802 C C . PRO B 1 121 ? 10.367 -4.059 -22.797 1 92.62 121 PRO B C 1
ATOM 3804 O O . PRO B 1 121 ? 10.969 -5.098 -22.531 1 92.62 121 PRO B O 1
ATOM 3807 N N . LEU B 1 122 ? 10.969 -2.941 -23.047 1 94.25 122 LEU B N 1
ATOM 3808 C CA . LEU B 1 122 ? 12.43 -2.85 -22.984 1 94.25 122 LEU B CA 1
ATOM 3809 C C . LEU B 1 122 ? 12.93 -3.055 -21.562 1 94.25 122 LEU B C 1
ATOM 3811 O O . LEU B 1 122 ? 13.891 -3.785 -21.344 1 94.25 122 LEU B O 1
ATOM 3815 N N . LEU B 1 123 ? 12.281 -2.402 -20.625 1 94 123 LEU B N 1
ATOM 3816 C CA . LEU B 1 123 ? 12.641 -2.572 -19.219 1 94 123 LEU B CA 1
ATOM 3817 C C . LEU B 1 123 ? 12.445 -4.02 -18.781 1 94 123 LEU B C 1
ATOM 3819 O O . LEU B 1 123 ? 13.258 -4.562 -18.031 1 94 123 LEU B O 1
ATOM 3823 N N . GLY B 1 124 ? 11.336 -4.602 -19.219 1 92.75 124 GLY B N 1
ATOM 3824 C CA . GLY B 1 124 ? 11.07 -6 -18.906 1 92.75 124 GLY B CA 1
ATOM 3825 C C . GLY B 1 124 ? 12.172 -6.934 -19.375 1 92.75 124 GLY B C 1
ATOM 3826 O O . GLY B 1 124 ? 12.547 -7.863 -18.656 1 92.75 124 GLY B O 1
ATOM 3827 N N . LYS B 1 125 ? 12.688 -6.711 -20.547 1 92.44 125 LYS B N 1
ATOM 3828 C CA . LYS B 1 125 ? 13.781 -7.52 -21.062 1 92.44 125 LYS B CA 1
ATOM 3829 C C . LYS B 1 125 ? 15.031 -7.379 -20.203 1 92.44 125 LYS B C 1
ATOM 3831 O O . LYS B 1 125 ? 15.734 -8.359 -19.953 1 92.44 125 LYS B O 1
ATOM 3836 N N . LEU B 1 126 ? 15.25 -6.207 -19.766 1 92.5 126 LEU B N 1
ATOM 3837 C CA . LEU B 1 126 ? 16.406 -5.938 -18.938 1 92.5 126 LEU B CA 1
ATOM 3838 C C . LEU B 1 126 ? 16.312 -6.672 -17.594 1 92.5 126 LEU B C 1
ATOM 3840 O O . LEU B 1 126 ? 17.312 -7.164 -17.078 1 92.5 126 LEU B O 1
ATOM 3844 N N . ARG B 1 127 ? 15.094 -6.801 -17.094 1 94.06 127 ARG B N 1
ATOM 3845 C CA . ARG B 1 127 ? 14.867 -7.344 -15.766 1 94.06 127 ARG B CA 1
ATOM 3846 C C . ARG B 1 127 ? 14.68 -8.852 -15.805 1 94.06 127 ARG B C 1
ATOM 3848 O O . ARG B 1 127 ? 14.625 -9.508 -14.766 1 94.06 127 ARG B O 1
ATOM 3855 N N . MET B 1 128 ? 14.664 -9.398 -17 1 95.75 128 MET B N 1
ATOM 3856 C CA . MET B 1 128 ? 14.273 -10.797 -17.172 1 95.75 128 MET B CA 1
ATOM 3857 C C . MET B 1 128 ? 15.312 -11.727 -16.562 1 95.75 128 MET B C 1
ATOM 3859 O O . MET B 1 128 ? 14.961 -12.734 -15.945 1 95.75 128 MET B O 1
ATOM 3863 N N . ILE B 1 129 ? 16.562 -11.422 -16.766 1 96.94 129 ILE B N 1
ATOM 3864 C CA . ILE B 1 129 ? 17.656 -12.227 -16.234 1 96.94 129 ILE B CA 1
ATOM 3865 C C . ILE B 1 129 ? 18.25 -11.531 -15.008 1 96.94 129 ILE B C 1
ATOM 3867 O O . ILE B 1 129 ? 18.828 -10.445 -15.117 1 96.94 129 ILE B O 1
ATOM 3871 N N . LYS B 1 130 ? 18.109 -12.188 -13.867 1 96.88 130 LYS B N 1
ATOM 3872 C CA . LYS B 1 130 ? 18.609 -11.602 -12.625 1 96.88 130 LYS B CA 1
ATOM 3873 C C . LYS B 1 130 ? 20.109 -11.82 -12.492 1 96.88 130 LYS B C 1
ATOM 3875 O O . LYS B 1 130 ? 20.625 -12.875 -12.867 1 96.88 130 LYS B O 1
ATOM 3880 N N . THR B 1 131 ? 20.812 -10.844 -11.906 1 96.12 131 THR B N 1
ATOM 3881 C CA . THR B 1 131 ? 22.234 -10.977 -11.57 1 96.12 131 THR B CA 1
ATOM 3882 C C . THR B 1 131 ? 22.406 -11.812 -10.305 1 96.12 131 THR B C 1
ATOM 3884 O O . THR B 1 131 ? 21.453 -12.023 -9.555 1 96.12 131 THR B O 1
ATOM 3887 N N . PRO B 1 132 ? 23.656 -12.242 -10.086 1 97 132 PRO B N 1
ATOM 3888 C CA . PRO B 1 132 ? 23.906 -12.969 -8.836 1 97 132 PRO B CA 1
ATOM 3889 C C . PRO B 1 132 ? 23.578 -12.141 -7.598 1 97 132 PRO B C 1
ATOM 3891 O O . PRO B 1 132 ? 23.109 -12.688 -6.594 1 97 132 PRO B O 1
ATOM 3894 N N . PHE B 1 133 ? 23.812 -10.875 -7.672 1 94.38 133 PHE B N 1
ATOM 3895 C CA . PHE B 1 133 ? 23.469 -9.992 -6.562 1 94.38 133 PHE B CA 1
ATOM 3896 C C . PHE B 1 133 ? 21.969 -10.023 -6.293 1 94.38 133 PHE B C 1
ATOM 3898 O O . PHE B 1 133 ? 21.547 -10.18 -5.148 1 94.38 133 PHE B O 1
ATOM 3905 N N . GLU B 1 134 ? 21.172 -9.867 -7.332 1 95.56 134 GLU B N 1
ATOM 3906 C CA . GLU B 1 134 ? 19.719 -9.906 -7.199 1 95.56 134 GLU B CA 1
ATOM 3907 C C . GLU B 1 134 ? 19.266 -11.227 -6.602 1 95.56 134 GLU B C 1
ATOM 3909 O O . GLU B 1 134 ? 18.422 -11.25 -5.703 1 95.56 134 GLU B O 1
ATOM 3914 N N . ILE B 1 135 ? 19.828 -12.273 -7.078 1 97.38 135 ILE B N 1
ATOM 3915 C CA . ILE B 1 135 ? 19.453 -13.602 -6.609 1 97.38 135 ILE B CA 1
ATOM 3916 C C . ILE B 1 135 ? 19.781 -13.734 -5.125 1 97.38 135 ILE B C 1
ATOM 3918 O O . ILE B 1 135 ? 19.031 -14.336 -4.363 1 97.38 135 ILE B O 1
ATOM 3922 N N . GLY B 1 136 ? 20.953 -13.234 -4.754 1 97.12 136 GLY B N 1
ATOM 3923 C CA . GLY B 1 136 ? 21.297 -13.234 -3.344 1 97.12 136 GLY B CA 1
ATOM 3924 C C . GLY B 1 136 ? 20.281 -12.531 -2.473 1 97.12 136 GLY B C 1
ATOM 3925 O O . GLY B 1 136 ? 19.891 -13.047 -1.425 1 97.12 136 GLY B O 1
ATOM 3926 N N . VAL B 1 137 ? 19.828 -11.367 -2.865 1 95 137 VAL B N 1
ATOM 3927 C CA . VAL B 1 137 ? 18.812 -10.617 -2.141 1 95 137 VAL B CA 1
ATOM 3928 C C . VAL B 1 137 ? 17.516 -11.406 -2.104 1 95 137 VAL B C 1
ATOM 3930 O O . VAL B 1 137 ? 16.844 -11.469 -1.067 1 95 137 VAL B O 1
ATOM 3933 N N . MET B 1 138 ? 17.188 -12 -3.197 1 96.06 138 MET B N 1
ATOM 3934 C CA . MET B 1 138 ? 15.961 -12.789 -3.275 1 96.06 138 MET B CA 1
ATOM 3935 C C . MET B 1 138 ? 16.031 -13.992 -2.342 1 96.06 138 MET B C 1
ATOM 3937 O O . MET B 1 138 ? 15.023 -14.383 -1.743 1 96.06 138 MET B O 1
ATOM 3941 N N . LYS B 1 139 ? 17.188 -14.594 -2.225 1 97.25 139 LYS B N 1
ATOM 3942 C CA . LYS B 1 139 ? 17.344 -15.711 -1.3 1 97.25 139 LYS B CA 1
ATOM 3943 C C . LYS B 1 139 ? 17.188 -15.258 0.147 1 97.25 139 LYS B C 1
ATOM 3945 O O . LYS B 1 139 ? 16.625 -15.977 0.974 1 97.25 139 LYS B O 1
ATOM 3950 N N . GLU B 1 140 ? 17.703 -14.062 0.478 1 96.56 140 GLU B N 1
ATOM 3951 C CA . GLU B 1 140 ? 17.422 -13.484 1.788 1 96.56 140 GLU B CA 1
ATOM 3952 C C . GLU B 1 140 ? 15.922 -13.312 2.002 1 96.56 140 GLU B C 1
ATOM 3954 O O . GLU B 1 140 ? 15.391 -13.68 3.053 1 96.56 140 GLU B O 1
ATOM 3959 N N . ALA B 1 141 ? 15.234 -12.773 0.973 1 95.31 141 ALA B N 1
ATOM 3960 C CA . ALA B 1 141 ? 13.789 -12.625 1.037 1 95.31 141 ALA B CA 1
ATOM 3961 C C . ALA B 1 141 ? 13.109 -13.977 1.263 1 95.31 141 ALA B C 1
ATOM 3963 O O . ALA B 1 141 ? 12.117 -14.062 1.988 1 95.31 141 ALA B O 1
ATOM 3964 N N . GLY B 1 142 ? 13.633 -14.977 0.626 1 96.62 142 GLY B N 1
ATOM 3965 C CA . GLY B 1 142 ? 13.125 -16.312 0.824 1 96.62 142 GLY B CA 1
ATOM 3966 C C . GLY B 1 142 ? 13.234 -16.797 2.26 1 96.62 142 GLY B C 1
ATOM 3967 O O . GLY B 1 142 ? 12.312 -17.438 2.781 1 96.62 142 GLY B O 1
ATOM 3968 N N . GLN B 1 143 ? 14.383 -16.547 2.854 1 97.44 143 GLN B N 1
ATOM 3969 C CA . GLN B 1 143 ? 14.578 -16.906 4.254 1 97.44 143 GLN B CA 1
ATOM 3970 C C . GLN B 1 143 ? 13.609 -16.156 5.156 1 97.44 143 GLN B C 1
ATOM 3972 O O . GLN B 1 143 ? 13.078 -16.719 6.121 1 97.44 143 GLN B O 1
ATOM 3977 N N . ILE B 1 144 ? 13.367 -14.898 4.871 1 96.06 144 ILE B N 1
ATOM 3978 C CA . ILE B 1 144 ? 12.398 -14.094 5.602 1 96.06 144 ILE B CA 1
ATOM 3979 C C . ILE B 1 144 ? 11.008 -14.711 5.469 1 96.06 144 ILE B C 1
ATOM 3981 O O . ILE B 1 144 ? 10.32 -14.914 6.469 1 96.06 144 ILE B O 1
ATOM 3985 N N . ALA B 1 145 ? 10.641 -15.062 4.266 1 95.69 145 ALA B N 1
ATOM 3986 C CA . ALA B 1 145 ? 9.344 -15.688 4.016 1 95.69 145 ALA B CA 1
ATOM 3987 C C . ALA B 1 145 ? 9.227 -17.016 4.758 1 95.69 145 ALA B C 1
ATOM 3989 O O . ALA B 1 145 ? 8.156 -17.375 5.246 1 95.69 145 ALA B O 1
ATOM 3990 N N . GLY B 1 146 ? 10.312 -17.75 4.773 1 96.69 146 GLY B N 1
ATOM 3991 C CA . GLY B 1 146 ? 10.32 -18.984 5.539 1 96.69 146 GLY B CA 1
ATOM 3992 C C . GLY B 1 146 ? 10.039 -18.781 7.012 1 96.69 146 GLY B C 1
ATOM 3993 O O . GLY B 1 146 ? 9.281 -19.531 7.617 1 96.69 146 GLY B O 1
ATOM 3994 N N . ALA B 1 147 ? 10.68 -17.797 7.555 1 97.12 147 ALA B N 1
ATOM 3995 C CA . ALA B 1 147 ? 10.43 -17.453 8.953 1 97.12 147 ALA B CA 1
ATOM 3996 C C . ALA B 1 147 ? 8.969 -17.062 9.164 1 97.12 147 ALA B C 1
ATOM 3998 O O . ALA B 1 147 ? 8.359 -17.438 10.172 1 97.12 147 ALA B O 1
ATOM 3999 N N . MET B 1 148 ? 8.438 -16.328 8.242 1 95.75 148 MET B N 1
ATOM 4000 C CA . MET B 1 148 ? 7.031 -15.945 8.289 1 95.75 148 MET B CA 1
ATOM 4001 C C . MET B 1 148 ? 6.137 -17.188 8.281 1 95.75 148 MET B C 1
ATOM 4003 O O . MET B 1 148 ? 5.219 -17.297 9.102 1 95.75 148 MET B O 1
ATOM 4007 N N . MET B 1 149 ? 6.426 -18.094 7.406 1 96.56 149 MET B N 1
ATOM 4008 C CA . MET B 1 149 ? 5.594 -19.281 7.254 1 96.56 149 MET B CA 1
ATOM 4009 C C . MET B 1 149 ? 5.668 -20.156 8.5 1 96.56 149 MET B C 1
ATOM 4011 O O . MET B 1 149 ? 4.656 -20.719 8.93 1 96.56 149 MET B O 1
ATOM 4015 N N . THR B 1 150 ? 6.855 -20.281 9.023 1 97.81 150 THR B N 1
ATOM 4016 C CA . THR B 1 150 ? 7.023 -21.031 10.266 1 97.81 150 THR B CA 1
ATOM 4017 C C . THR B 1 150 ? 6.172 -20.422 11.375 1 97.81 150 THR B C 1
ATOM 4019 O O . THR B 1 150 ? 5.469 -21.141 12.086 1 97.81 150 THR B O 1
ATOM 4022 N N . ALA B 1 151 ? 6.215 -19.141 11.508 1 96.94 151 ALA B N 1
ATOM 4023 C CA . ALA B 1 151 ? 5.414 -18.453 12.516 1 96.94 151 ALA B CA 1
ATOM 4024 C C . ALA B 1 151 ? 3.922 -18.656 12.266 1 96.94 151 ALA B C 1
ATOM 4026 O O . ALA B 1 151 ? 3.145 -18.828 13.203 1 96.94 151 ALA B O 1
ATOM 4027 N N . ALA B 1 152 ? 3.545 -18.547 11.023 1 96.25 152 ALA B N 1
ATOM 4028 C CA . ALA B 1 152 ? 2.158 -18.828 10.664 1 96.25 152 ALA B CA 1
ATOM 4029 C C . ALA B 1 152 ? 1.738 -20.219 11.156 1 96.25 152 ALA B C 1
ATOM 4031 O O . ALA B 1 152 ? 0.733 -20.359 11.852 1 96.25 152 ALA B O 1
ATOM 4032 N N . HIS B 1 153 ? 2.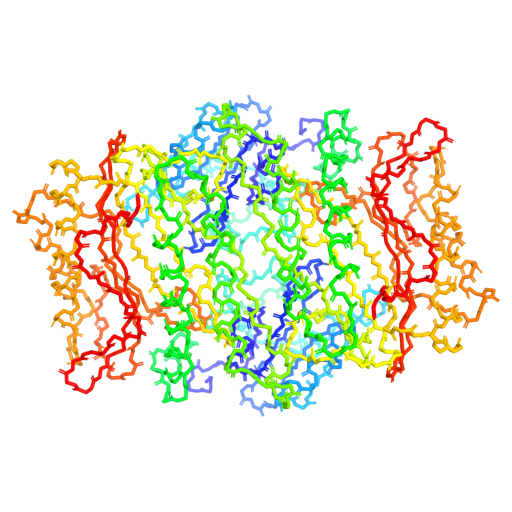5 -21.172 10.828 1 97.81 153 HIS B N 1
ATOM 4033 C CA . HIS B 1 153 ? 2.221 -22.562 11.18 1 97.81 153 HIS B CA 1
ATOM 4034 C C . HIS B 1 153 ? 2.117 -22.734 12.688 1 97.81 153 HIS B C 1
ATOM 4036 O O . HIS B 1 153 ? 1.189 -23.375 13.18 1 97.81 153 HIS B O 1
ATOM 4042 N N . GLU B 1 154 ? 3.025 -22.172 13.406 1 98.06 154 GLU B N 1
ATOM 4043 C CA . GLU B 1 154 ? 3.104 -22.312 14.852 1 98.06 154 GLU B CA 1
ATOM 4044 C C . GLU B 1 154 ? 1.943 -21.609 15.547 1 98.06 154 GLU B C 1
ATOM 4046 O O . GLU B 1 154 ? 1.596 -21.938 16.688 1 98.06 154 GLU B O 1
ATOM 4051 N N . SER B 1 155 ? 1.38 -20.641 14.875 1 97.25 155 SER B N 1
ATOM 4052 C CA . SER B 1 155 ? 0.298 -19.859 15.461 1 97.25 155 SER B CA 1
ATOM 4053 C C . SER B 1 155 ? -1.039 -20.578 15.336 1 97.25 155 SER B C 1
ATOM 4055 O O . SER B 1 155 ? -2.02 -20.188 15.984 1 97.25 155 SER B O 1
ATOM 4057 N N . LEU B 1 156 ? -1.145 -21.594 14.531 1 97.81 156 LEU B N 1
ATOM 4058 C CA . LEU B 1 156 ? -2.408 -22.234 14.195 1 97.81 156 LEU B CA 1
ATOM 4059 C C . LEU B 1 156 ? -2.83 -23.203 15.297 1 97.81 156 LEU B C 1
ATOM 4061 O O . LEU B 1 156 ? -2.096 -24.141 15.625 1 97.81 156 LEU B O 1
ATOM 4065 N N . ARG B 1 157 ? -3.982 -23.016 15.812 1 97.25 157 ARG B N 1
ATOM 4066 C CA . ARG B 1 157 ? -4.656 -23.922 16.75 1 97.25 157 ARG B CA 1
ATOM 4067 C C . ARG B 1 157 ? -6.148 -23.609 16.812 1 97.25 157 ARG B C 1
ATOM 4069 O O . ARG B 1 157 ? -6.57 -22.484 16.594 1 97.25 157 ARG B O 1
ATOM 4076 N N . GLU B 1 158 ? -6.855 -24.672 17.188 1 97.12 158 GLU B N 1
ATOM 4077 C CA . GLU B 1 158 ? -8.289 -24.469 17.359 1 97.12 158 GLU B CA 1
ATOM 4078 C C . GLU B 1 158 ? -8.562 -23.375 18.391 1 97.12 158 GLU B C 1
ATOM 4080 O O . GLU B 1 158 ? -7.941 -23.344 19.453 1 97.12 158 GLU B O 1
ATOM 4085 N N . GLY B 1 159 ? -9.398 -22.406 18.016 1 97.06 159 GLY B N 1
ATOM 4086 C CA . GLY B 1 159 ? -9.781 -21.344 18.938 1 97.06 159 GLY B CA 1
ATOM 4087 C C . GLY B 1 159 ? -8.969 -20.078 18.766 1 97.06 159 GLY B C 1
ATOM 4088 O O . GLY B 1 159 ? -9.375 -19 19.219 1 97.06 159 GLY B O 1
ATOM 4089 N N . ALA B 1 160 ? -7.848 -20.141 18.172 1 97.06 160 ALA B N 1
ATOM 4090 C CA . ALA B 1 160 ? -7.047 -18.953 17.906 1 97.06 160 ALA B CA 1
ATOM 4091 C C . ALA B 1 160 ? -7.691 -18.078 16.828 1 97.06 160 ALA B C 1
ATOM 4093 O O . ALA B 1 160 ? -8.492 -18.562 16.031 1 97.06 160 ALA B O 1
ATOM 4094 N N . ARG B 1 161 ? -7.363 -16.844 16.844 1 96.38 161 ARG B N 1
ATOM 4095 C CA . ARG B 1 161 ? -7.949 -15.898 15.898 1 96.38 161 ARG B CA 1
ATOM 4096 C C . ARG B 1 161 ? -7.02 -15.664 14.711 1 96.38 161 ARG B C 1
ATOM 4098 O O . ARG B 1 161 ? -5.801 -15.617 14.875 1 96.38 161 ARG B O 1
ATOM 4105 N N . GLU B 1 162 ? -7.559 -15.414 13.555 1 95.88 162 GLU B N 1
ATOM 4106 C CA . GLU B 1 162 ? -6.797 -15.195 12.32 1 95.88 162 GLU B CA 1
ATOM 4107 C C . GLU B 1 162 ? -5.773 -14.078 12.5 1 95.88 162 GLU B C 1
ATOM 4109 O O . GLU B 1 162 ? -4.605 -14.242 12.125 1 95.88 162 GLU B O 1
ATOM 4114 N N . TYR B 1 163 ? -6.184 -12.922 13.102 1 94.94 163 TYR B N 1
ATOM 4115 C CA . TYR B 1 163 ? -5.305 -11.758 13.133 1 94.94 163 TYR B CA 1
ATOM 4116 C C . TYR B 1 163 ? -4.102 -12.008 14.039 1 94.94 163 TYR B C 1
ATOM 4118 O O . TYR B 1 163 ? -3.053 -11.383 13.875 1 94.94 163 TYR B O 1
ATOM 4126 N N . GLU B 1 164 ? -4.211 -12.938 14.938 1 96.31 164 GLU B N 1
ATOM 4127 C CA . GLU B 1 164 ? -3.074 -13.305 15.773 1 96.31 164 GLU B CA 1
ATOM 4128 C C . GLU B 1 164 ? -1.985 -13.992 14.961 1 96.31 164 GLU B C 1
ATOM 4130 O O . GLU B 1 164 ? -0.795 -13.805 15.219 1 96.31 164 GLU B O 1
ATOM 4135 N N . SER B 1 165 ? -2.463 -14.812 14.039 1 96.19 165 SER B N 1
ATOM 4136 C CA . SER B 1 165 ? -1.505 -15.438 13.125 1 96.19 165 SER B CA 1
ATOM 4137 C C . SER B 1 165 ? -0.81 -14.391 12.266 1 96.19 165 SER B C 1
ATOM 4139 O O . SER B 1 165 ? 0.398 -14.469 12.031 1 96.19 165 SER B O 1
ATOM 4141 N N . ALA B 1 166 ? -1.596 -13.445 11.812 1 93.56 166 ALA B N 1
ATOM 4142 C CA . ALA B 1 166 ? -1.023 -12.383 10.992 1 93.56 166 ALA B CA 1
ATOM 4143 C C . ALA B 1 166 ? 0.029 -11.594 11.773 1 93.56 166 ALA B C 1
ATOM 4145 O O . ALA B 1 166 ? 1.085 -11.258 11.234 1 93.56 166 ALA B O 1
ATOM 4146 N N . LEU B 1 167 ? -0.24 -11.289 13.039 1 94.62 167 LEU B N 1
ATOM 4147 C CA . LEU B 1 167 ? 0.716 -10.586 13.891 1 94.62 167 LEU B CA 1
ATOM 4148 C C . LEU B 1 167 ? 1.993 -11.406 14.062 1 94.62 167 LEU B C 1
ATOM 4150 O O . LEU B 1 167 ? 3.098 -10.859 14 1 94.62 167 LEU B O 1
ATOM 4154 N N . ALA B 1 168 ? 1.818 -12.719 14.266 1 96 168 ALA B N 1
ATOM 4155 C CA . ALA B 1 168 ? 2.977 -13.594 14.414 1 96 168 ALA B CA 1
ATOM 4156 C C . ALA B 1 168 ? 3.836 -13.586 13.156 1 96 168 ALA B C 1
ATOM 4158 O O . ALA B 1 168 ? 5.066 -13.562 13.234 1 96 168 ALA B O 1
ATOM 4159 N N . VAL B 1 169 ? 3.23 -13.602 12.055 1 94.88 169 VAL B N 1
ATOM 4160 C CA . VAL B 1 169 ? 3.898 -13.609 10.758 1 94.88 169 VAL B CA 1
ATOM 4161 C C . VAL B 1 169 ? 4.684 -12.312 10.57 1 94.88 169 VAL B C 1
ATOM 4163 O O . VAL B 1 169 ? 5.863 -12.344 10.203 1 94.88 169 VAL B O 1
ATOM 4166 N N . ILE B 1 170 ? 4.086 -11.172 10.844 1 92.94 170 ILE B N 1
ATOM 4167 C CA . ILE B 1 170 ? 4.715 -9.867 10.688 1 92.94 170 ILE B CA 1
ATOM 4168 C C . ILE B 1 170 ? 5.926 -9.758 11.609 1 92.94 170 ILE B C 1
ATOM 4170 O O . ILE B 1 170 ? 6.996 -9.305 11.195 1 92.94 170 ILE B O 1
ATOM 4174 N N . GLU B 1 171 ? 5.723 -10.203 12.812 1 94.75 171 GLU B N 1
ATOM 4175 C CA . GLU B 1 171 ? 6.809 -10.141 13.789 1 94.75 171 GLU B CA 1
ATOM 4176 C C . GLU B 1 171 ? 7.996 -11 13.352 1 94.75 171 GLU B C 1
ATOM 4178 O O . GLU B 1 171 ? 9.133 -10.523 13.32 1 94.75 171 GLU B O 1
ATOM 4183 N N . ALA B 1 172 ? 7.719 -12.203 12.961 1 96.38 172 ALA B N 1
ATOM 4184 C CA . ALA B 1 172 ? 8.781 -13.133 12.578 1 96.38 172 ALA B CA 1
ATOM 4185 C C . ALA B 1 172 ? 9.516 -12.648 11.336 1 96.38 172 ALA B C 1
ATOM 4187 O O . ALA B 1 172 ? 10.75 -12.672 11.289 1 96.38 172 ALA B O 1
ATOM 4188 N N . GLY B 1 173 ? 8.781 -12.227 10.367 1 94.94 173 GLY B N 1
ATOM 4189 C CA . GLY B 1 173 ? 9.391 -11.727 9.148 1 94.94 173 GLY B CA 1
ATOM 4190 C C . GLY B 1 173 ? 10.242 -10.492 9.367 1 94.94 173 GLY B C 1
ATOM 4191 O O . GLY B 1 173 ? 11.359 -10.406 8.852 1 94.94 173 GLY B O 1
ATOM 4192 N N . SER B 1 174 ? 9.711 -9.547 10.117 1 94.31 174 SER B N 1
ATOM 4193 C CA . SER B 1 174 ? 10.43 -8.297 10.375 1 94.31 174 SER B CA 1
ATOM 4194 C C . SER B 1 174 ? 11.734 -8.555 11.125 1 94.31 174 SER B C 1
ATOM 4196 O O . SER B 1 174 ? 12.773 -7.984 10.789 1 94.31 174 SER B O 1
ATOM 4198 N N . ARG B 1 175 ? 11.656 -9.438 12.117 1 96.81 175 ARG B N 1
ATOM 4199 C CA . ARG B 1 175 ? 12.844 -9.742 12.898 1 96.81 175 ARG B CA 1
ATOM 4200 C C . ARG B 1 175 ? 13.891 -10.469 12.055 1 96.81 175 ARG B C 1
ATOM 4202 O O . ARG B 1 175 ? 15.086 -10.195 12.164 1 96.81 175 ARG B O 1
ATOM 4209 N N . LYS B 1 176 ? 13.43 -11.406 11.234 1 97.06 176 LYS B N 1
ATOM 4210 C CA . LYS B 1 176 ? 14.359 -12.078 10.336 1 97.06 176 LYS B CA 1
ATOM 4211 C C . LYS B 1 176 ? 15 -11.094 9.367 1 97.06 176 LYS B C 1
ATOM 4213 O O . LYS B 1 176 ? 16.203 -11.133 9.133 1 97.06 176 LYS B O 1
ATOM 4218 N N . ALA B 1 177 ? 14.211 -10.234 8.781 1 95.38 177 ALA B N 1
ATOM 4219 C CA . ALA B 1 177 ? 14.711 -9.219 7.859 1 95.38 177 ALA B CA 1
ATOM 4220 C C . ALA B 1 177 ? 15.742 -8.312 8.547 1 95.38 177 ALA B C 1
ATOM 4222 O O . ALA B 1 177 ? 16.766 -7.977 7.957 1 95.38 177 ALA B O 1
ATOM 4223 N N . ALA B 1 178 ? 15.422 -7.938 9.781 1 96.5 178 ALA B N 1
ATOM 4224 C CA . ALA B 1 178 ? 16.344 -7.094 10.547 1 96.5 178 ALA B CA 1
ATOM 4225 C C . ALA B 1 178 ? 17.719 -7.746 10.68 1 96.5 178 ALA B C 1
ATOM 4227 O O . ALA B 1 178 ? 18.734 -7.059 10.695 1 96.5 178 ALA B O 1
ATOM 4228 N N . GLY B 1 179 ? 17.703 -9.031 10.734 1 97.38 179 GLY B N 1
ATOM 4229 C CA . GLY B 1 179 ? 18.953 -9.773 10.875 1 97.38 179 GLY B CA 1
ATOM 4230 C C . GLY B 1 179 ? 19.875 -9.641 9.672 1 97.38 179 GLY B C 1
ATOM 4231 O O . GLY B 1 179 ? 21.062 -9.922 9.766 1 97.38 179 GLY B O 1
ATOM 4232 N N . PHE B 1 180 ? 19.359 -9.203 8.547 1 96.88 180 PHE B N 1
ATOM 4233 C CA . PHE B 1 180 ? 20.141 -9.078 7.328 1 96.88 180 PHE B CA 1
ATOM 4234 C C . PHE B 1 180 ? 20.578 -7.637 7.117 1 96.88 180 PHE B C 1
ATOM 4236 O O . PHE B 1 180 ? 21.219 -7.316 6.109 1 96.88 180 PHE B O 1
ATOM 4243 N N . LEU B 1 181 ? 20.234 -6.773 8.023 1 96.25 181 LEU B N 1
ATOM 4244 C CA . LEU B 1 181 ? 20.469 -5.348 7.816 1 96.25 181 LEU B CA 1
ATOM 4245 C C . LEU B 1 181 ? 21.422 -4.797 8.859 1 96.25 181 LEU B C 1
ATOM 4247 O O . LEU B 1 181 ? 21.562 -5.359 9.945 1 96.25 181 LEU B O 1
ATOM 4251 N N . THR B 1 182 ? 22.109 -3.734 8.5 1 95.5 182 THR B N 1
ATOM 4252 C CA . THR B 1 182 ? 22.938 -2.951 9.406 1 95.5 182 THR B CA 1
ATOM 4253 C C . THR B 1 182 ? 22.531 -1.48 9.375 1 95.5 182 THR B C 1
ATOM 4255 O O . THR B 1 182 ? 21.719 -1.07 8.539 1 95.5 182 THR B O 1
ATOM 4258 N N . ASP B 1 183 ? 22.984 -0.749 10.32 1 93.69 183 ASP B N 1
ATOM 4259 C CA . ASP B 1 183 ? 22.703 0.682 10.375 1 93.69 183 ASP B CA 1
ATOM 4260 C C . ASP B 1 183 ? 23.734 1.48 9.594 1 93.69 183 ASP B C 1
ATOM 4262 O O . ASP B 1 183 ? 24 2.645 9.906 1 93.69 183 ASP B O 1
ATOM 4266 N N . GLU B 1 184 ? 24.344 0.886 8.633 1 92.94 184 GLU B N 1
ATOM 4267 C CA . GLU B 1 184 ? 25.406 1.518 7.859 1 92.94 184 GLU B CA 1
ATOM 4268 C C . GLU B 1 184 ? 25.078 1.506 6.367 1 92.94 184 GLU B C 1
ATOM 4270 O O . GLU B 1 184 ? 24.359 0.636 5.891 1 92.94 184 GLU B O 1
ATOM 4275 N N . GLY B 1 185 ? 25.594 2.496 5.742 1 87.19 185 GLY B N 1
ATOM 4276 C CA . GLY B 1 185 ? 25.484 2.535 4.293 1 87.19 185 GLY B CA 1
ATOM 4277 C C . GLY B 1 185 ? 24.047 2.521 3.811 1 87.19 185 GLY B C 1
ATOM 4278 O O . GLY B 1 185 ? 23.172 3.131 4.43 1 87.19 185 GLY B O 1
ATOM 4279 N N . TRP B 1 186 ? 23.844 1.818 2.723 1 82.88 186 TRP B N 1
ATOM 4280 C CA . TRP B 1 186 ? 22.531 1.779 2.096 1 82.88 186 TRP B CA 1
ATOM 4281 C C . TRP B 1 186 ? 21.547 0.956 2.928 1 82.88 186 TRP B C 1
ATOM 4283 O O . TRP B 1 186 ? 20.328 1.158 2.854 1 82.88 186 TRP B O 1
ATOM 4293 N N . ASP B 1 187 ? 22.078 0.111 3.719 1 88.44 187 ASP B N 1
ATOM 4294 C CA . ASP B 1 187 ? 21.234 -0.753 4.547 1 88.44 187 ASP B CA 1
ATOM 4295 C C . ASP B 1 187 ? 20.422 0.063 5.547 1 88.44 187 ASP B C 1
ATOM 4297 O O . ASP B 1 187 ? 19.312 -0.322 5.91 1 88.44 187 ASP B O 1
ATOM 4301 N N . ARG B 1 188 ? 20.984 1.222 5.875 1 88.81 188 ARG B N 1
ATOM 4302 C CA . ARG B 1 188 ? 20.328 2.01 6.914 1 88.81 188 ARG B CA 1
ATOM 4303 C C . ARG B 1 188 ? 19 2.568 6.418 1 88.81 188 ARG B C 1
ATOM 4305 O O . ARG B 1 188 ? 18.156 2.975 7.223 1 88.81 188 ARG B O 1
ATOM 4312 N N . PHE B 1 189 ? 18.797 2.57 5.102 1 86.25 189 PHE B N 1
ATOM 4313 C CA . PHE B 1 189 ? 17.578 3.133 4.535 1 86.25 189 PHE B CA 1
ATOM 4314 C C . PHE B 1 189 ? 16.547 2.045 4.297 1 86.25 189 PHE B C 1
ATOM 4316 O O . PHE B 1 189 ? 15.391 2.338 3.969 1 86.25 189 PHE B O 1
ATOM 4323 N N . VAL B 1 190 ? 16.969 0.785 4.496 1 87.56 190 VAL B N 1
ATOM 4324 C CA . VAL B 1 190 ? 16.047 -0.331 4.285 1 87.56 190 VAL B CA 1
ATOM 4325 C C . VAL B 1 190 ? 15.297 -0.634 5.578 1 87.56 190 VAL B C 1
ATOM 4327 O O . VAL B 1 190 ? 15.914 -0.889 6.617 1 87.56 190 VAL B O 1
ATOM 4330 N N . SER B 1 191 ? 13.977 -0.537 5.504 1 89.69 191 SER B N 1
ATOM 4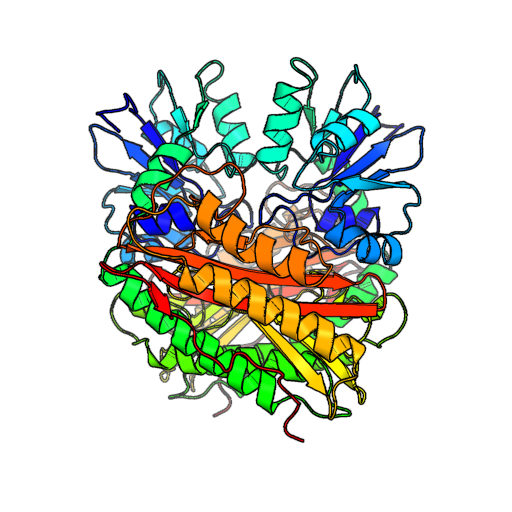331 C CA . SER B 1 191 ? 13.164 -0.942 6.645 1 89.69 191 SER B CA 1
ATOM 4332 C C . SER B 1 191 ? 12.961 -2.453 6.672 1 89.69 191 SER B C 1
ATOM 4334 O O . SER B 1 191 ? 12.594 -3.053 5.66 1 89.69 191 SER B O 1
ATOM 4336 N N . PRO B 1 192 ? 13.188 -3.086 7.809 1 92.06 192 PRO B N 1
ATOM 4337 C CA . PRO B 1 192 ? 12.961 -4.531 7.891 1 92.06 192 PRO B CA 1
ATOM 4338 C C . PRO B 1 192 ? 11.492 -4.895 8.047 1 92.06 192 PRO B C 1
ATOM 4340 O O . PRO B 1 192 ? 11.133 -6.074 8.039 1 92.06 192 PRO B O 1
ATOM 4343 N N . MET B 1 193 ? 10.648 -3.895 8.172 1 89.94 193 MET B N 1
ATOM 4344 C CA . MET B 1 193 ? 9.25 -4.148 8.5 1 89.94 193 MET B CA 1
ATOM 4345 C C . MET B 1 193 ? 8.555 -4.891 7.363 1 89.94 193 MET B C 1
ATOM 4347 O O . MET B 1 193 ? 8.688 -4.516 6.199 1 89.94 193 MET B O 1
ATOM 4351 N N . ILE B 1 194 ? 7.867 -5.969 7.684 1 87.25 194 ILE B N 1
ATOM 4352 C CA . ILE B 1 194 ? 6.934 -6.598 6.75 1 87.25 194 ILE B CA 1
ATOM 4353 C C . ILE B 1 194 ? 5.664 -5.758 6.641 1 87.25 194 ILE B C 1
ATOM 4355 O O . ILE B 1 194 ? 4.988 -5.512 7.641 1 87.25 194 ILE B O 1
ATOM 4359 N N . HIS B 1 195 ? 5.645 -5.219 5.254 1 69.06 195 HIS B N 1
ATOM 4360 C CA . HIS B 1 195 ? 4.582 -4.25 5.008 1 69.06 195 HIS B CA 1
ATOM 4361 C C . HIS B 1 195 ? 3.381 -4.91 4.34 1 69.06 195 HIS B C 1
ATOM 4363 O O . HIS B 1 195 ? 3.541 -5.801 3.5 1 69.06 195 HIS B O 1
ATOM 4369 N N . ASN B 1 196 ? 2.148 -4.77 4.742 1 62.41 196 ASN B N 1
ATOM 4370 C CA . ASN B 1 196 ? 0.935 -5.094 4.004 1 62.41 196 ASN B CA 1
ATOM 4371 C C . ASN B 1 196 ? 0.35 -6.434 4.441 1 62.41 196 ASN B C 1
ATOM 4373 O O . ASN B 1 196 ? 1.071 -7.297 4.945 1 62.41 196 ASN B O 1
ATOM 4377 N N . LEU B 1 197 ? -0.901 -6.32 4.559 1 58.66 197 LEU B N 1
ATOM 4378 C CA . LEU B 1 197 ? -1.753 -7.379 5.086 1 58.66 197 LEU B CA 1
ATOM 4379 C C . LEU B 1 197 ? -1.561 -8.672 4.297 1 58.66 197 LEU B C 1
ATOM 4381 O O . LEU B 1 197 ? -1.744 -8.695 3.08 1 58.66 197 LEU B O 1
ATOM 4385 N N . GLN B 1 198 ? -1.126 -9.773 4.922 1 64.44 198 GLN B N 1
ATOM 4386 C CA . GLN B 1 198 ? -1.115 -11.188 4.559 1 64.44 198 GLN B CA 1
ATOM 4387 C C . GLN B 1 198 ? -2.48 -11.633 4.047 1 64.44 198 GLN B C 1
ATOM 4389 O O . GLN B 1 198 ? -3.512 -11.305 4.641 1 64.44 198 GLN B O 1
ATOM 4394 N N . ILE B 1 199 ? -2.51 -12.086 2.766 1 82.94 199 ILE B N 1
ATOM 4395 C CA . ILE B 1 199 ? -3.682 -12.891 2.453 1 82.94 199 ILE B CA 1
ATOM 4396 C C . ILE B 1 199 ? -3.797 -14.047 3.447 1 82.94 199 ILE B C 1
ATOM 4398 O O . ILE B 1 199 ? -2.879 -14.867 3.566 1 82.94 199 ILE B O 1
ATOM 4402 N N . LEU B 1 200 ? -4.691 -13.992 4.285 1 90.19 200 LEU B N 1
ATOM 4403 C CA . LEU B 1 200 ? -5.031 -15.062 5.215 1 90.19 200 LEU B CA 1
ATOM 4404 C C . LEU B 1 200 ? -6.523 -15.375 5.168 1 90.19 200 LEU B C 1
ATOM 4406 O O . LEU B 1 200 ? -7.355 -14.484 5.359 1 90.19 200 LEU B O 1
ATOM 4410 N N . GLN B 1 201 ? -6.777 -16.578 4.887 1 88.31 201 GLN B N 1
ATOM 4411 C CA . GLN B 1 201 ? -8.148 -17.062 4.777 1 88.31 201 GLN B CA 1
ATOM 4412 C C . GLN B 1 201 ? -8.328 -18.359 5.562 1 88.31 201 GLN B C 1
ATOM 4414 O O . GLN B 1 201 ? -7.414 -19.188 5.621 1 88.31 201 GLN B O 1
ATOM 4419 N N . SER B 1 202 ? -9.453 -18.469 6.113 1 91.81 202 SER B N 1
ATOM 4420 C CA . SER B 1 202 ? -9.719 -19.734 6.785 1 91.81 202 SER B CA 1
ATOM 4421 C C . SER B 1 202 ? -11.172 -20.172 6.594 1 91.81 202 SER B C 1
ATOM 4423 O O . SER B 1 202 ? -12.016 -19.359 6.211 1 91.81 202 SER B O 1
ATOM 4425 N N . GLY B 1 203 ? -11.414 -21.422 6.77 1 88.94 203 GLY B N 1
ATOM 4426 C CA . GLY B 1 203 ? -12.758 -21.969 6.633 1 88.94 203 GLY B CA 1
ATOM 4427 C C . GLY B 1 203 ? -13.32 -21.828 5.23 1 88.94 203 GLY B C 1
ATOM 4428 O O . GLY B 1 203 ? -12.594 -21.969 4.246 1 88.94 203 GLY B O 1
ATOM 4429 N N . ALA B 1 204 ? -14.609 -21.594 5.148 1 81.19 204 ALA B N 1
ATOM 4430 C CA . ALA B 1 204 ? -15.297 -21.531 3.859 1 81.19 204 ALA B CA 1
ATOM 4431 C C . ALA B 1 204 ? -14.82 -20.328 3.047 1 81.19 204 ALA B C 1
ATOM 4433 O O . ALA B 1 204 ? -15.008 -20.281 1.828 1 81.19 204 ALA B O 1
ATOM 4434 N N . 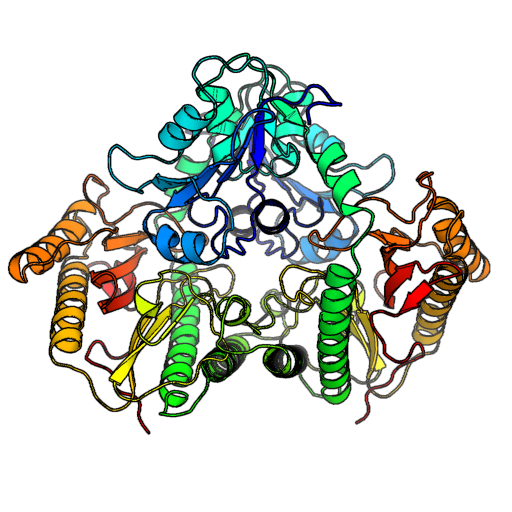GLU B 1 205 ? -14.172 -19.391 3.717 1 81.56 205 GLU B N 1
ATOM 4435 C CA . GLU B 1 205 ? -13.75 -18.172 3.029 1 81.56 205 GLU B CA 1
ATOM 4436 C C . GLU B 1 205 ? -12.445 -18.391 2.275 1 81.56 205 GLU B C 1
ATOM 4438 O O . GLU B 1 205 ? -11.977 -17.5 1.559 1 81.56 205 GLU B O 1
ATOM 4443 N N . THR B 1 206 ? -11.883 -19.562 2.385 1 83.81 206 THR B N 1
ATOM 4444 C CA . THR B 1 206 ? -10.711 -19.906 1.595 1 83.81 206 THR B CA 1
ATOM 4445 C C . THR B 1 206 ? -11.031 -19.875 0.104 1 83.81 206 THR B C 1
ATOM 4447 O O . THR B 1 206 ? -10.125 -19.828 -0.733 1 83.81 206 THR B O 1
ATOM 4450 N N . SER B 1 207 ? -12.281 -19.906 -0.174 1 75.19 207 SER B N 1
ATOM 4451 C CA . SER B 1 207 ? -12.68 -19.781 -1.573 1 75.19 207 SER B CA 1
ATOM 4452 C C . SER B 1 207 ? -12.641 -18.328 -2.025 1 75.19 207 SER B C 1
ATOM 4454 O O . SER B 1 207 ? -12.68 -18.047 -3.225 1 75.19 207 SER B O 1
ATOM 4456 N N . MET B 1 208 ? -12.586 -17.391 -1.038 1 75.38 208 MET B N 1
ATOM 4457 C CA . MET B 1 208 ? -12.492 -15.969 -1.351 1 75.38 208 MET B CA 1
ATOM 4458 C C . MET B 1 208 ? -11.039 -15.531 -1.459 1 75.38 208 MET B C 1
ATOM 4460 O O . MET B 1 208 ? -10.367 -15.328 -0.444 1 75.38 208 MET B O 1
ATOM 4464 N N . VAL B 1 209 ? -10.469 -15.398 -2.564 1 68.19 209 VAL B N 1
ATOM 4465 C CA . VAL B 1 209 ? -9.062 -15.398 -2.951 1 68.19 209 VAL B CA 1
ATOM 4466 C C . VAL B 1 209 ? -8.32 -14.297 -2.191 1 68.19 209 VAL B C 1
ATOM 4468 O O . VAL B 1 209 ? -7.172 -14.492 -1.779 1 68.19 209 VAL B O 1
ATOM 4471 N N . HIS B 1 210 ? -8.789 -13.031 -1.958 1 77.81 210 HIS B N 1
ATOM 4472 C CA . HIS B 1 210 ? -7.961 -11.953 -1.428 1 77.81 210 HIS B CA 1
ATOM 4473 C C . HIS B 1 210 ? -8.492 -11.461 -0.087 1 77.81 210 HIS B C 1
ATOM 4475 O O . HIS B 1 210 ? -8.445 -10.258 0.204 1 77.81 210 HIS B O 1
ATOM 4481 N N . ARG B 1 211 ? -8.836 -12.484 0.723 1 81.06 211 ARG B N 1
ATOM 4482 C CA . ARG B 1 211 ? -9.25 -12.125 2.078 1 81.06 211 ARG B CA 1
ATOM 4483 C C . ARG B 1 211 ? -8.039 -11.789 2.947 1 81.06 211 ARG B C 1
ATOM 4485 O O . ARG B 1 211 ? -6.957 -12.352 2.756 1 81.06 211 ARG B O 1
ATOM 4492 N N . ARG B 1 212 ? -8.266 -10.922 3.873 1 85.88 212 ARG B N 1
ATOM 4493 C CA . ARG B 1 212 ? -7.27 -10.594 4.887 1 85.88 212 ARG B CA 1
ATOM 4494 C C . ARG B 1 212 ? -7.672 -11.156 6.25 1 85.88 212 ARG B C 1
ATOM 4496 O O . ARG B 1 212 ? -8.828 -11.531 6.453 1 85.88 212 ARG B O 1
ATOM 4503 N N . ALA B 1 213 ? -6.738 -11.156 7.141 1 90.94 213 ALA B N 1
ATOM 4504 C CA . ALA B 1 213 ? -6.98 -11.711 8.469 1 90.94 213 ALA B CA 1
ATOM 4505 C C . ALA B 1 213 ? -8.094 -10.953 9.188 1 90.94 213 ALA B C 1
ATOM 4507 O O . ALA B 1 213 ? -8.109 -9.719 9.188 1 90.94 213 ALA B O 1
ATOM 4508 N N . GLY B 1 214 ? -9.055 -11.656 9.711 1 91.88 214 GLY B N 1
ATOM 4509 C CA . GLY B 1 214 ? -10.117 -11.086 10.531 1 91.88 214 GLY B CA 1
ATOM 4510 C C . GLY B 1 214 ? -10.07 -11.539 11.977 1 91.88 214 GLY B C 1
ATOM 4511 O O . GLY B 1 214 ? -9.016 -11.969 12.461 1 91.88 214 GLY B O 1
ATOM 4512 N N . VAL B 1 215 ? -11.195 -11.391 12.633 1 95.5 215 VAL B N 1
ATOM 4513 C CA . VAL B 1 215 ? -11.25 -11.766 14.047 1 95.5 215 VAL B CA 1
ATOM 4514 C C . VAL B 1 215 ? -11.852 -13.164 14.18 1 95.5 215 VAL B C 1
ATOM 4516 O O . VAL B 1 215 ? -12.125 -13.625 15.289 1 95.5 215 VAL B O 1
ATOM 4519 N N . ARG B 1 216 ? -12.023 -13.82 13.062 1 95.62 216 ARG B N 1
ATOM 4520 C CA . ARG B 1 216 ? -12.578 -15.172 13.062 1 95.62 216 ARG B CA 1
ATOM 4521 C C . ARG B 1 216 ? -11.664 -16.125 13.812 1 95.62 216 ARG B C 1
ATOM 4523 O O . ARG B 1 216 ? -10.438 -16.062 13.688 1 95.62 216 ARG B O 1
ATOM 4530 N N . THR B 1 217 ? -12.32 -17.078 14.555 1 96.75 217 THR B N 1
ATOM 4531 C CA . THR B 1 217 ? -11.586 -18.141 15.242 1 96.75 217 THR B CA 1
ATOM 4532 C C . THR B 1 217 ? -11.477 -19.375 14.367 1 96.75 217 THR B C 1
ATOM 4534 O O . THR B 1 217 ? -12.43 -19.734 13.672 1 96.75 217 THR B O 1
ATOM 4537 N N . TYR B 1 218 ? -10.297 -19.953 14.43 1 97 218 TYR B N 1
ATOM 4538 C CA . TYR B 1 218 ? -10.117 -21.203 13.719 1 97 218 TYR B CA 1
ATOM 4539 C C . TYR B 1 218 ? -10.961 -22.312 14.344 1 97 218 TYR B C 1
ATOM 4541 O O . TYR B 1 218 ? -11.086 -22.391 15.57 1 97 218 TYR B O 1
ATOM 4549 N N . ARG B 1 219 ? -11.562 -23.203 13.5 1 96.44 219 ARG B N 1
ATOM 4550 C CA . ARG B 1 219 ? -12.297 -24.375 13.93 1 96.44 219 ARG B CA 1
ATOM 4551 C C . ARG B 1 219 ? -11.648 -25.656 13.406 1 96.44 219 ARG B C 1
ATOM 4553 O O . ARG B 1 219 ? -10.969 -25.641 12.383 1 96.44 219 ARG B O 1
ATOM 4560 N N . LYS B 1 220 ? -11.93 -26.688 14.133 1 96.5 220 LYS B N 1
ATOM 4561 C CA . LYS B 1 220 ? -11.422 -27.969 13.672 1 96.5 220 LYS B CA 1
ATOM 4562 C C . LYS B 1 220 ? -11.805 -28.219 12.219 1 96.5 220 LYS B C 1
ATOM 4564 O O . LYS B 1 220 ? -12.938 -27.969 11.82 1 96.5 220 LYS B O 1
ATOM 4569 N N . PHE B 1 221 ? -10.82 -28.672 11.406 1 95 221 PHE B N 1
ATOM 4570 C CA . PHE B 1 221 ? -10.953 -29.047 10 1 95 221 PHE B CA 1
ATOM 4571 C C . PHE B 1 221 ? -10.898 -27.828 9.102 1 95 221 PHE B C 1
ATOM 4573 O O . PHE B 1 221 ? -10.906 -27.953 7.875 1 95 221 PHE B O 1
ATOM 4580 N N . ASP B 1 222 ? -10.82 -26.609 9.695 1 94.81 222 ASP B N 1
ATOM 4581 C CA . ASP B 1 222 ? -10.711 -25.422 8.852 1 94.81 222 ASP B CA 1
ATOM 4582 C C . ASP B 1 222 ? -9.469 -25.484 7.961 1 94.81 222 ASP B C 1
ATOM 4584 O O . ASP B 1 222 ? -8.367 -25.719 8.445 1 94.81 222 ASP B O 1
ATOM 4588 N N . PRO B 1 223 ? -9.672 -25.391 6.641 1 95 223 PRO B N 1
ATOM 4589 C CA . PRO B 1 223 ? -8.508 -24.984 5.844 1 95 223 PRO B CA 1
ATOM 4590 C C . PRO B 1 223 ? -8.047 -23.562 6.141 1 95 223 PRO B C 1
ATOM 4592 O O . PRO B 1 223 ? -8.875 -22.688 6.395 1 95 223 PRO B O 1
ATOM 4595 N N . VAL B 1 224 ? -6.785 -23.328 6.18 1 94.81 224 VAL B N 1
ATOM 4596 C CA . VAL B 1 224 ? -6.203 -22 6.406 1 94.81 224 VAL B CA 1
ATOM 4597 C C . VAL B 1 224 ? -5.141 -21.719 5.348 1 94.81 224 VAL B C 1
ATOM 4599 O O . VAL B 1 224 ? -4.195 -22.5 5.184 1 94.81 224 VAL B O 1
ATOM 4602 N N . TYR B 1 225 ? -5.301 -20.641 4.648 1 93.75 225 TYR B N 1
ATOM 4603 C CA . TYR B 1 225 ? -4.402 -20.281 3.557 1 93.75 225 TYR B CA 1
ATOM 4604 C C . TYR B 1 225 ? -3.611 -19.031 3.896 1 93.75 225 TYR B C 1
ATOM 4606 O O . TYR B 1 225 ? -4.184 -18.016 4.312 1 93.75 225 TYR B O 1
ATOM 4614 N N . PHE B 1 226 ? -2.283 -19.109 3.768 1 93.5 226 PHE B N 1
ATOM 4615 C CA . PHE B 1 226 ? -1.389 -17.953 3.857 1 93.5 226 PHE B CA 1
ATOM 4616 C C . PHE B 1 226 ? -0.718 -17.688 2.518 1 93.5 226 PHE B C 1
ATOM 4618 O O . PHE B 1 226 ? -0.163 -18.594 1.898 1 93.5 226 PHE B O 1
ATOM 4625 N N . CYS B 1 227 ? -0.773 -16.453 2.105 1 91.38 227 CYS B N 1
ATOM 4626 C CA . CYS B 1 227 ? -0.039 -16.031 0.918 1 91.38 227 CYS B CA 1
ATOM 4627 C C . CYS B 1 227 ? 0.811 -14.797 1.211 1 91.38 227 CYS B C 1
ATOM 4629 O O . CYS B 1 227 ? 0.297 -13.781 1.678 1 91.38 227 CYS B O 1
ATOM 4631 N N . PHE B 1 228 ? 2.051 -14.898 0.937 1 87.56 228 PHE B N 1
ATOM 4632 C CA . PHE B 1 228 ? 2.982 -13.812 1.225 1 87.56 228 PHE B CA 1
ATOM 4633 C C . PHE B 1 228 ? 3.424 -13.125 -0.06 1 87.56 228 PHE B C 1
ATOM 4635 O O . PHE B 1 228 ? 4.488 -12.5 -0.104 1 87.56 228 PHE B O 1
ATOM 4642 N N . CYS B 1 229 ? 2.688 -13.219 -1.079 1 76 229 CYS B N 1
ATOM 4643 C CA . CYS B 1 229 ? 3.041 -12.641 -2.371 1 76 229 CYS B CA 1
ATOM 4644 C C . CYS B 1 229 ? 3.221 -11.133 -2.266 1 76 229 CYS B C 1
ATOM 4646 O O . CYS B 1 229 ? 4.129 -10.57 -2.873 1 76 229 CYS B O 1
ATOM 4648 N N . ASN B 1 230 ? 2.463 -10.43 -1.427 1 66.19 230 ASN B N 1
ATOM 4649 C CA . ASN B 1 230 ? 2.562 -8.984 -1.313 1 66.19 230 ASN B CA 1
ATOM 4650 C C . ASN B 1 230 ? 3.521 -8.57 -0.2 1 66.19 230 ASN B C 1
ATOM 4652 O O . ASN B 1 230 ? 3.848 -7.391 -0.059 1 66.19 230 ASN B O 1
ATOM 4656 N N . MET B 1 231 ? 3.975 -9.453 0.504 1 60.28 231 MET B N 1
ATOM 4657 C CA . MET B 1 231 ? 4.672 -9.125 1.746 1 60.28 231 MET B CA 1
ATOM 4658 C C . MET B 1 231 ? 6.141 -9.523 1.665 1 60.28 231 MET B C 1
ATOM 4660 O O . MET B 1 231 ? 6.996 -8.891 2.281 1 60.28 231 MET B O 1
ATOM 4664 N N . ALA B 1 232 ? 6.277 -10.438 0.901 1 57.09 232 ALA B N 1
ATOM 4665 C CA . ALA B 1 232 ? 7.656 -10.922 0.883 1 57.09 232 ALA B CA 1
ATOM 4666 C C . ALA B 1 232 ? 8.523 -10.07 -0.035 1 57.09 232 ALA B C 1
ATOM 4668 O O . ALA B 1 232 ? 8.789 -10.445 -1.18 1 57.09 232 ALA B O 1
ATOM 4669 N N . GLN B 1 233 ? 8.641 -8.891 0.466 1 69.25 233 GLN B N 1
ATOM 4670 C CA . GLN B 1 233 ? 9.555 -7.988 -0.231 1 69.25 233 GLN B CA 1
ATOM 4671 C C . GLN B 1 233 ? 10.711 -7.578 0.671 1 69.25 233 GLN B C 1
ATOM 4673 O O . GLN B 1 233 ? 10.531 -7.375 1.873 1 69.25 233 GLN B O 1
ATOM 4678 N N . PHE B 1 234 ? 11.828 -7.742 0.168 1 81.81 234 PHE B N 1
ATOM 4679 C CA . PHE B 1 234 ? 13.055 -7.305 0.818 1 81.81 234 PHE B CA 1
ATOM 4680 C C . PHE B 1 234 ? 13.961 -6.574 -0.169 1 81.81 234 PHE B C 1
ATOM 4682 O O . PHE B 1 234 ? 14.242 -7.086 -1.255 1 81.81 234 PHE B O 1
ATOM 4689 N N . LYS B 1 235 ? 14.242 -5.391 0.159 1 86.62 235 LYS B N 1
ATOM 4690 C CA . LYS B 1 235 ? 15.078 -4.562 -0.704 1 86.62 235 LYS B CA 1
ATOM 4691 C C . LYS B 1 235 ? 14.5 -4.473 -2.111 1 86.62 235 LYS B C 1
ATOM 4693 O O . LYS B 1 235 ? 15.219 -4.621 -3.1 1 86.62 235 LYS B O 1
ATOM 4698 N N . GLN B 1 236 ? 13.156 -4.438 -2.211 1 86.25 236 GLN B N 1
ATOM 4699 C CA . GLN B 1 236 ? 12.359 -4.188 -3.41 1 86.25 236 GLN B CA 1
ATOM 4700 C C . GLN B 1 236 ? 12.078 -5.484 -4.16 1 86.25 236 GLN B C 1
ATOM 4702 O O . GLN B 1 236 ? 11.281 -5.5 -5.105 1 86.25 236 GLN B O 1
ATOM 4707 N N . TYR B 1 237 ? 12.734 -6.496 -3.773 1 90.31 237 TYR B N 1
ATOM 4708 C CA . TYR B 1 237 ? 12.477 -7.754 -4.465 1 90.31 237 TYR B CA 1
ATOM 4709 C C . TYR B 1 237 ? 11.297 -8.484 -3.842 1 90.31 237 TYR B C 1
ATOM 4711 O O . TYR B 1 237 ? 11.195 -8.586 -2.617 1 90.31 237 TYR B O 1
ATOM 4719 N N . LYS B 1 238 ? 10.453 -8.984 -4.734 1 89.62 238 LYS B N 1
ATOM 4720 C CA . LYS B 1 238 ? 9.195 -9.625 -4.359 1 89.62 238 LYS B CA 1
ATOM 4721 C C . LYS B 1 238 ? 9.203 -11.102 -4.746 1 89.62 238 LYS B C 1
ATOM 4723 O O . LYS B 1 238 ? 9.727 -11.469 -5.797 1 89.62 238 LYS B O 1
ATOM 4728 N N . LEU B 1 239 ? 8.609 -11.859 -3.871 1 92.38 239 LEU B N 1
ATOM 4729 C CA . LEU B 1 239 ? 8.523 -13.297 -4.098 1 92.38 239 LEU B CA 1
ATOM 4730 C C . LEU B 1 239 ? 7.066 -13.758 -4.129 1 92.38 239 LEU B C 1
ATOM 4732 O O . LEU B 1 239 ? 6.16 -12.977 -3.816 1 92.38 239 LEU B O 1
ATOM 4736 N N . GLY B 1 240 ? 6.867 -14.891 -4.672 1 92.62 240 GLY B N 1
ATOM 4737 C CA . GLY B 1 240 ? 5.648 -15.656 -4.445 1 92.62 240 GLY B CA 1
ATOM 4738 C C . GLY B 1 240 ? 5.84 -16.812 -3.484 1 92.62 240 GLY B C 1
ATOM 4739 O O . GLY B 1 240 ? 6.777 -17.594 -3.633 1 92.62 240 GLY B O 1
ATOM 4740 N N . PHE B 1 241 ? 5.043 -16.859 -2.443 1 94.75 241 PHE B N 1
ATOM 4741 C CA . PHE B 1 241 ? 5.176 -17.906 -1.438 1 94.75 241 PHE B CA 1
ATOM 4742 C C . PHE B 1 241 ? 3.871 -18.094 -0.668 1 94.75 241 PHE B C 1
ATOM 4744 O O . PHE B 1 241 ? 3.395 -17.156 -0.017 1 94.75 241 PHE B O 1
ATOM 4751 N N . ASP B 1 242 ? 3.301 -19.266 -0.782 1 94.94 242 ASP B N 1
ATOM 4752 C CA . ASP B 1 242 ? 2.039 -19.5 -0.086 1 94.94 242 ASP B CA 1
ATOM 4753 C C . ASP B 1 242 ? 1.896 -20.969 0.314 1 94.94 242 ASP B C 1
ATOM 4755 O O . ASP B 1 242 ? 2.564 -21.828 -0.248 1 94.94 242 ASP B O 1
ATOM 4759 N N . ARG B 1 243 ? 1.12 -21.219 1.315 1 96.12 243 ARG B N 1
ATOM 4760 C CA . ARG B 1 243 ? 0.798 -22.562 1.783 1 96.12 243 ARG B CA 1
ATOM 4761 C C . ARG B 1 243 ? -0.64 -22.641 2.283 1 96.12 243 ARG B C 1
ATOM 4763 O O . ARG B 1 243 ? -1.202 -21.641 2.729 1 96.12 243 ARG B O 1
ATOM 4770 N N . MET B 1 244 ? -1.144 -23.844 2.174 1 95.44 244 MET B N 1
ATOM 4771 C CA . MET B 1 244 ? -2.42 -24.219 2.773 1 95.44 244 MET B CA 1
ATOM 4772 C C . MET B 1 244 ? -2.207 -25.109 3.994 1 95.44 244 MET B C 1
ATOM 4774 O O . MET B 1 244 ? -1.394 -26.031 3.961 1 95.44 244 MET B O 1
ATOM 4778 N N . PHE B 1 245 ? -2.926 -24.812 5.043 1 97 245 PHE B N 1
ATOM 4779 C CA . PHE B 1 245 ? -2.92 -25.609 6.266 1 97 245 PHE B CA 1
ATOM 4780 C C . PHE B 1 245 ? -4.32 -26.109 6.594 1 97 245 PHE B C 1
ATOM 4782 O O . PHE B 1 245 ? -5.305 -25.656 6.004 1 97 245 PHE B O 1
ATOM 4789 N N . HIS B 1 246 ? -4.387 -27.078 7.555 1 97.38 246 HIS B N 1
ATOM 4790 C CA . HIS B 1 246 ? -5.652 -27.547 8.094 1 97.38 246 HIS B CA 1
ATOM 4791 C C . HIS B 1 246 ? -5.602 -27.656 9.617 1 97.38 246 HIS B C 1
ATOM 4793 O O . HIS B 1 246 ? -4.633 -28.172 10.172 1 97.38 246 HIS B O 1
ATOM 4799 N N . ILE B 1 247 ? -6.645 -27.156 10.266 1 97.75 247 ILE B N 1
ATOM 4800 C CA . ILE B 1 247 ? -6.672 -27.125 11.719 1 97.75 247 ILE B CA 1
ATOM 4801 C C . ILE B 1 247 ? -7.012 -28.5 12.266 1 97.75 247 ILE B C 1
ATOM 4803 O O . ILE B 1 247 ? -8.133 -28.984 12.094 1 97.75 247 ILE B O 1
ATOM 4807 N N . GLY B 1 248 ? -6.09 -29.172 12.945 1 96.81 248 GLY B N 1
ATOM 4808 C CA . GLY B 1 248 ? -6.285 -30.453 13.602 1 96.81 248 GLY B CA 1
ATOM 4809 C C . GLY B 1 248 ? -6.234 -31.625 12.641 1 96.81 248 GLY B C 1
ATOM 4810 O O . GLY B 1 248 ? -5.367 -32.5 12.758 1 96.81 248 GLY B O 1
ATOM 4811 N N . GLU B 1 249 ? -7.211 -31.656 11.719 1 96.19 249 GLU B N 1
ATOM 4812 C CA . GLU B 1 249 ? -7.359 -32.75 10.75 1 96.19 249 GLU B CA 1
ATOM 4813 C C . GLU B 1 249 ? -7.773 -32.188 9.383 1 96.19 249 GLU B C 1
ATOM 4815 O O . GLU B 1 249 ? -8.133 -31.016 9.258 1 96.19 249 GLU B O 1
ATOM 4820 N N . VAL B 1 250 ? -7.578 -33.031 8.438 1 96.44 250 VAL B N 1
ATOM 4821 C CA . VAL B 1 250 ? -7.965 -32.688 7.074 1 96.44 250 VAL B CA 1
ATOM 4822 C C . VAL B 1 250 ? -9.078 -33.625 6.594 1 96.44 250 VAL B C 1
ATOM 4824 O O . VAL B 1 250 ? -9.047 -34.812 6.859 1 96.44 250 VAL B O 1
ATOM 4827 N N . THR B 1 251 ? -10.078 -33.094 5.957 1 94.44 251 THR B N 1
ATOM 4828 C CA . THR B 1 251 ? -11.125 -33.938 5.367 1 94.44 251 THR B CA 1
ATOM 4829 C C . THR B 1 251 ? -10.617 -34.625 4.117 1 94.44 251 THR B C 1
ATOM 4831 O O . THR B 1 251 ? -9.641 -34.188 3.506 1 94.44 251 THR B O 1
ATOM 4834 N N . ASP B 1 252 ? -11.305 -35.625 3.703 1 95.5 252 ASP B N 1
ATOM 4835 C CA . ASP B 1 252 ? -10.906 -36.344 2.504 1 95.5 252 ASP B CA 1
ATOM 4836 C C . ASP B 1 252 ? -10.961 -35.438 1.271 1 95.5 252 ASP B C 1
ATOM 4838 O O . ASP B 1 252 ? -10.039 -35.469 0.447 1 95.5 252 ASP B O 1
ATOM 4842 N N . GLN B 1 253 ? -11.969 -34.75 1.202 1 92.62 253 GLN B N 1
ATOM 4843 C CA . GLN B 1 253 ? -12.125 -33.844 0.05 1 92.62 253 GLN B CA 1
ATOM 4844 C C . GLN B 1 253 ? -11.008 -32.812 -0.001 1 92.62 253 GLN B C 1
ATOM 4846 O O . GLN B 1 253 ? -10.398 -32.594 -1.052 1 92.62 253 GLN B O 1
ATOM 4851 N N . ALA B 1 254 ? -10.781 -32.188 1.124 1 93.56 254 ALA B N 1
ATOM 4852 C CA . ALA B 1 254 ? -9.719 -31.188 1.189 1 93.56 254 ALA B CA 1
ATOM 4853 C C . ALA B 1 254 ? -8.359 -31.812 0.875 1 93.56 254 ALA B C 1
ATOM 4855 O O . ALA B 1 254 ? -7.531 -31.188 0.205 1 93.56 254 ALA B O 1
ATOM 4856 N N . ARG B 1 255 ? -8.18 -32.969 1.329 1 96.38 255 ARG B N 1
ATOM 4857 C CA . ARG B 1 255 ? -6.941 -33.688 1.066 1 96.38 255 ARG B CA 1
ATOM 4858 C C . ARG B 1 255 ? -6.742 -33.906 -0.429 1 96.38 255 ARG B C 1
ATOM 4860 O O . ARG B 1 255 ? -5.668 -33.625 -0.967 1 96.38 255 ARG B O 1
ATOM 4867 N N . HIS B 1 256 ? -7.746 -34.375 -1.035 1 95.94 256 HIS B N 1
ATOM 4868 C CA . HIS B 1 256 ? -7.672 -34.688 -2.457 1 95.94 256 HIS B CA 1
ATOM 4869 C C . HIS B 1 256 ? -7.371 -33.438 -3.279 1 95.94 256 HIS B C 1
ATOM 4871 O O . HIS B 1 256 ? -6.539 -33.469 -4.188 1 95.94 256 HIS B O 1
ATOM 4877 N N . VAL B 1 257 ? -8.023 -32.406 -2.963 1 93.5 257 VAL B N 1
ATOM 4878 C CA . VAL B 1 257 ? -7.863 -31.141 -3.689 1 93.5 257 VAL B CA 1
ATOM 4879 C C . VAL B 1 257 ? -6.453 -30.594 -3.471 1 93.5 257 VAL B C 1
ATOM 4881 O O . VAL B 1 257 ? -5.777 -30.203 -4.422 1 93.5 257 VAL B O 1
ATOM 4884 N N . GLN B 1 258 ? -6.004 -30.594 -2.238 1 96.06 258 GLN B N 1
ATOM 4885 C CA . GLN B 1 258 ? -4.691 -30.062 -1.897 1 96.06 258 GLN B CA 1
ATOM 4886 C C . GLN B 1 258 ? -3.578 -30.906 -2.523 1 96.06 258 GLN B C 1
ATOM 4888 O O . GLN B 1 258 ? -2.609 -30.344 -3.055 1 96.06 258 GLN B O 1
ATOM 4893 N N . GLU B 1 259 ? -3.723 -32.156 -2.504 1 97.56 259 GLU B N 1
ATOM 4894 C CA . GLU B 1 259 ? -2.717 -33.031 -3.094 1 97.56 259 GLU B CA 1
ATOM 4895 C C . GLU B 1 259 ? -2.631 -32.844 -4.605 1 97.56 259 GLU B C 1
ATOM 4897 O O . GLU B 1 259 ? -1.548 -32.906 -5.188 1 97.56 259 GLU B O 1
ATOM 4902 N N . ALA B 1 260 ? -3.742 -32.625 -5.199 1 96.88 260 ALA B N 1
ATOM 4903 C CA . ALA B 1 260 ? -3.754 -32.312 -6.629 1 96.88 260 ALA B CA 1
ATOM 4904 C C . ALA B 1 260 ? -2.992 -31.031 -6.938 1 96.88 260 ALA B C 1
ATOM 4906 O O . ALA B 1 260 ? -2.209 -30.984 -7.887 1 96.88 260 ALA B O 1
ATOM 4907 N N . ALA B 1 261 ? -3.217 -30.031 -6.145 1 96.19 261 ALA B N 1
ATOM 4908 C CA . ALA B 1 261 ? -2.523 -28.75 -6.324 1 96.19 261 ALA B CA 1
ATOM 4909 C C . ALA B 1 261 ? -1.018 -28.922 -6.145 1 96.19 261 ALA B C 1
ATOM 4911 O O . ALA B 1 261 ? -0.229 -28.391 -6.934 1 96.19 261 ALA B O 1
ATOM 4912 N N . ILE B 1 262 ? -0.637 -29.641 -5.145 1 97.94 262 ILE B N 1
ATOM 4913 C CA . ILE B 1 262 ? 0.774 -29.891 -4.859 1 97.94 262 ILE B CA 1
ATOM 4914 C C . ILE B 1 262 ? 1.412 -30.641 -6.027 1 97.94 262 ILE B C 1
ATOM 4916 O O . ILE B 1 262 ? 2.486 -30.266 -6.504 1 97.94 262 ILE B O 1
ATOM 4920 N N . ALA B 1 263 ? 0.71 -31.656 -6.453 1 98.12 263 ALA B N 1
ATOM 4921 C CA . ALA B 1 263 ? 1.24 -32.469 -7.543 1 98.12 263 ALA B CA 1
ATOM 4922 C C . ALA B 1 263 ? 1.417 -31.641 -8.812 1 98.12 263 ALA B C 1
ATOM 4924 O O . ALA B 1 263 ? 2.42 -31.781 -9.516 1 98.12 263 ALA B O 1
ATOM 4925 N N . ALA B 1 264 ? 0.479 -30.828 -9.07 1 97.81 264 ALA B N 1
ATOM 4926 C CA . ALA B 1 264 ? 0.544 -29.984 -10.258 1 97.81 264 ALA B CA 1
ATOM 4927 C C . ALA B 1 264 ? 1.718 -29.016 -10.18 1 97.81 264 ALA B C 1
ATOM 4929 O O . ALA B 1 264 ? 2.461 -28.844 -11.148 1 97.81 264 ALA B O 1
ATOM 4930 N N . GLN B 1 265 ? 1.888 -28.375 -9.062 1 97.81 265 GLN B N 1
ATOM 4931 C CA . GLN B 1 265 ? 3.004 -27.453 -8.883 1 97.81 265 GLN B CA 1
ATOM 4932 C C . GLN B 1 265 ? 4.34 -28.172 -9.047 1 97.81 265 GLN B C 1
ATOM 4934 O O . GLN B 1 265 ? 5.254 -27.641 -9.695 1 97.81 265 GLN B O 1
ATOM 4939 N N . GLN B 1 266 ? 4.422 -29.312 -8.469 1 98.25 266 GLN B N 1
ATOM 4940 C CA . GLN B 1 266 ? 5.672 -30.062 -8.516 1 98.25 266 GLN B CA 1
ATOM 4941 C C . GLN B 1 266 ? 6 -30.5 -9.945 1 98.25 266 GLN B C 1
ATOM 4943 O O . GLN B 1 266 ? 7.168 -30.547 -10.336 1 98.25 266 GLN B O 1
ATOM 4948 N N . ALA B 1 267 ? 5.02 -30.859 -10.68 1 98.31 267 ALA B N 1
ATOM 4949 C CA . ALA B 1 267 ? 5.23 -31.188 -12.094 1 98.31 267 ALA B CA 1
ATOM 4950 C C . ALA B 1 267 ? 5.77 -29.984 -12.859 1 98.31 267 ALA B C 1
ATOM 4952 O O . ALA B 1 267 ? 6.672 -30.125 -13.688 1 98.31 267 ALA B O 1
ATOM 4953 N N . ALA B 1 268 ? 5.207 -28.844 -12.578 1 98.31 268 ALA B N 1
ATOM 4954 C CA . ALA B 1 268 ? 5.676 -27.609 -13.211 1 98.31 268 ALA B CA 1
ATOM 4955 C C . ALA B 1 268 ? 7.133 -27.328 -12.852 1 98.31 268 ALA B C 1
ATOM 4957 O O . ALA B 1 268 ? 7.961 -27.094 -13.734 1 98.31 268 ALA B O 1
ATOM 4958 N N . ILE B 1 269 ? 7.441 -27.406 -11.578 1 98.38 269 ILE B N 1
ATOM 4959 C CA . ILE B 1 269 ? 8.781 -27.078 -11.102 1 98.38 269 ILE B CA 1
ATOM 4960 C C . ILE B 1 269 ? 9.781 -28.078 -11.688 1 98.38 269 ILE B C 1
ATOM 4962 O O . ILE B 1 269 ? 10.883 -27.688 -12.102 1 98.38 269 ILE B O 1
ATOM 4966 N N . ALA B 1 270 ? 9.414 -29.297 -11.781 1 98.12 270 ALA B N 1
ATOM 4967 C CA . ALA B 1 270 ? 10.297 -30.328 -12.32 1 98.12 270 ALA B CA 1
ATOM 4968 C C . ALA B 1 270 ? 10.609 -30.078 -13.789 1 98.12 270 ALA B C 1
ATOM 4970 O O . ALA B 1 270 ? 11.656 -30.5 -14.289 1 98.12 270 ALA B O 1
ATOM 4971 N N . ALA B 1 271 ? 9.781 -29.391 -14.445 1 98.12 271 ALA B N 1
ATOM 4972 C CA . ALA B 1 271 ? 9.93 -29.125 -15.875 1 98.12 271 ALA B CA 1
ATOM 4973 C C . ALA B 1 271 ? 10.82 -27.906 -16.125 1 98.12 271 ALA B C 1
ATOM 4975 O O . ALA B 1 271 ? 11.266 -27.672 -17.25 1 98.12 271 ALA B O 1
ATOM 4976 N N . ILE B 1 272 ? 11.078 -27.156 -15.141 1 98.44 272 ILE B N 1
ATOM 4977 C CA . ILE B 1 272 ? 11.797 -25.891 -15.297 1 98.44 272 ILE B CA 1
ATOM 4978 C C . ILE B 1 272 ? 13.281 -26.156 -15.516 1 98.44 272 ILE B C 1
ATOM 4980 O O . ILE B 1 272 ? 13.953 -26.719 -14.641 1 98.44 272 ILE B O 1
ATOM 4984 N N . ARG B 1 273 ? 13.766 -25.734 -16.656 1 98.12 273 ARG B N 1
ATOM 4985 C CA . ARG B 1 273 ? 15.18 -25.75 -17.016 1 98.12 273 ARG B CA 1
ATOM 4986 C C . ARG B 1 273 ? 15.438 -24.859 -18.234 1 98.12 273 ARG B C 1
ATOM 4988 O O . ARG B 1 273 ? 14.508 -24.562 -19 1 98.12 273 ARG B O 1
ATOM 4995 N N . PRO B 1 274 ? 16.734 -24.453 -18.406 1 98.19 274 PRO B N 1
ATOM 4996 C CA . PRO B 1 274 ? 17.031 -23.641 -19.578 1 98.19 274 PRO B CA 1
ATOM 4997 C C . PRO B 1 274 ? 16.656 -24.344 -20.891 1 98.19 274 PRO B C 1
ATOM 4999 O O . PRO B 1 274 ? 16.859 -25.562 -21.016 1 98.19 274 PRO B O 1
ATOM 5002 N N . GLY B 1 275 ? 16.125 -23.547 -21.812 1 98.19 275 GLY B N 1
ATOM 5003 C CA . GLY B 1 275 ? 15.836 -24.094 -23.125 1 98.19 275 GLY B CA 1
ATOM 5004 C C . GLY B 1 275 ? 14.383 -24.5 -23.297 1 98.19 275 GLY B C 1
ATOM 5005 O O . GLY B 1 275 ? 13.906 -24.656 -24.422 1 98.19 275 GLY B O 1
ATOM 5006 N N . VAL B 1 276 ? 13.703 -24.672 -22.219 1 98.06 276 VAL B N 1
ATOM 5007 C CA . VAL B 1 276 ? 12.289 -25.047 -22.281 1 98.06 276 VAL B CA 1
ATOM 5008 C C . VAL B 1 276 ? 11.438 -23.797 -22.469 1 98.06 276 VAL B C 1
ATOM 5010 O O . VAL B 1 276 ? 11.82 -22.703 -22.047 1 98.06 276 VAL B O 1
ATOM 5013 N N . LEU B 1 277 ? 10.367 -23.953 -23.125 1 98.19 277 LEU B N 1
ATOM 5014 C CA . LEU B 1 277 ? 9.453 -22.844 -23.328 1 98.19 277 LEU B CA 1
ATOM 5015 C C . LEU B 1 277 ? 8.562 -22.641 -22.094 1 98.19 277 LEU B C 1
ATOM 5017 O O . LEU B 1 277 ? 8.133 -23.609 -21.469 1 98.19 277 LEU B O 1
ATOM 5021 N N . ALA B 1 278 ? 8.195 -21.422 -21.844 1 97.62 278 ALA B N 1
ATOM 5022 C CA . ALA B 1 278 ? 7.348 -21.094 -20.688 1 97.62 278 ALA B CA 1
ATOM 5023 C C . ALA B 1 278 ? 6.027 -21.859 -20.75 1 97.62 278 ALA B C 1
ATOM 5025 O O . ALA B 1 278 ? 5.562 -22.375 -19.734 1 97.62 278 ALA B O 1
ATOM 5026 N N . ARG B 1 279 ? 5.43 -21.938 -21.891 1 96.25 279 ARG B N 1
ATOM 5027 C CA . ARG B 1 279 ? 4.141 -22.609 -22.047 1 96.25 279 ARG B CA 1
ATOM 5028 C C . ARG B 1 279 ? 4.234 -24.078 -21.688 1 96.25 279 ARG B C 1
ATOM 5030 O O . ARG B 1 279 ? 3.242 -24.703 -21.281 1 96.25 279 ARG B O 1
ATOM 5037 N N . GLU B 1 280 ? 5.422 -24.672 -21.828 1 97.62 280 GLU B N 1
ATOM 5038 C CA . GLU B 1 280 ? 5.602 -26.094 -21.531 1 97.62 280 GLU B CA 1
ATOM 5039 C C . GLU B 1 280 ? 5.543 -26.359 -20.031 1 97.62 280 GLU B C 1
ATOM 5041 O O . GLU B 1 280 ? 5.164 -27.453 -19.609 1 97.62 280 GLU B O 1
ATOM 5046 N N . ILE B 1 281 ? 5.957 -25.391 -19.297 1 97.69 281 ILE B N 1
ATOM 5047 C CA . ILE B 1 281 ? 5.859 -25.5 -17.844 1 97.69 281 ILE B CA 1
ATOM 5048 C C . ILE B 1 281 ? 4.395 -25.531 -17.422 1 97.69 281 ILE B C 1
ATOM 5050 O O . ILE B 1 281 ? 3.99 -26.359 -16.609 1 97.69 281 ILE B O 1
ATOM 5054 N N . ALA B 1 282 ? 3.656 -24.672 -18 1 95.88 282 ALA B N 1
ATOM 5055 C CA . ALA B 1 282 ? 2.219 -24.656 -17.75 1 95.88 282 ALA B CA 1
ATOM 5056 C C . ALA B 1 282 ? 1.565 -25.953 -18.188 1 95.88 282 ALA B C 1
ATOM 5058 O O . ALA B 1 282 ? 0.684 -26.484 -17.5 1 95.88 282 ALA B O 1
ATOM 5059 N N . ALA B 1 283 ? 2.004 -26.438 -19.281 1 96.38 283 ALA B N 1
ATOM 5060 C CA . ALA B 1 283 ? 1.452 -27.688 -19.797 1 96.38 283 ALA B CA 1
ATOM 5061 C C . ALA B 1 283 ? 1.695 -28.828 -18.828 1 96.38 283 ALA B C 1
ATOM 5063 O O . ALA B 1 283 ? 0.835 -29.703 -18.656 1 96.38 283 ALA B O 1
ATOM 5064 N N . ALA B 1 284 ? 2.84 -28.844 -18.234 1 97.62 284 ALA B N 1
ATOM 5065 C CA . ALA B 1 284 ? 3.18 -29.891 -17.266 1 97.62 284 ALA B CA 1
ATOM 5066 C C . ALA B 1 284 ? 2.223 -29.875 -16.078 1 97.62 284 ALA B C 1
ATOM 5068 O O . ALA B 1 284 ? 1.76 -30.938 -15.633 1 97.62 284 ALA B O 1
ATOM 5069 N N . ALA B 1 285 ? 1.917 -28.781 -15.555 1 97.25 285 ALA B N 1
ATOM 5070 C CA . ALA B 1 285 ? 0.971 -28.641 -14.445 1 97.25 285 ALA B CA 1
ATOM 5071 C C . ALA B 1 285 ? -0.442 -29.016 -14.891 1 97.25 285 ALA B C 1
ATOM 5073 O O . ALA B 1 285 ? -1.145 -29.75 -14.195 1 97.25 285 ALA B O 1
ATOM 5074 N N . ASN B 1 286 ? -0.841 -28.484 -16.031 1 95.5 286 ASN B N 1
ATOM 5075 C CA . ASN B 1 286 ? -2.193 -28.703 -16.547 1 95.5 286 ASN B CA 1
ATOM 5076 C C . ASN B 1 286 ? -2.477 -30.172 -16.797 1 95.5 286 ASN B C 1
ATOM 5078 O O . ASN B 1 286 ? -3.609 -30.625 -16.625 1 95.5 286 ASN B O 1
ATOM 5082 N N . GLU B 1 287 ? -1.509 -30.859 -17.234 1 96.88 287 GLU B N 1
ATOM 5083 C CA . GLU B 1 287 ? -1.662 -32.281 -17.422 1 96.88 287 GLU B CA 1
ATOM 5084 C C . GLU B 1 287 ? -2.01 -33 -16.109 1 96.88 287 GLU B C 1
ATOM 5086 O O . GLU B 1 287 ? -2.895 -33.844 -16.078 1 96.88 287 GLU B O 1
ATOM 5091 N N . VAL B 1 288 ? -1.394 -32.625 -15.062 1 97.12 288 VAL B N 1
ATOM 5092 C CA . VAL B 1 288 ? -1.66 -33.219 -13.75 1 97.12 288 VAL B CA 1
ATOM 5093 C C . VAL B 1 288 ? -3.076 -32.844 -13.305 1 97.12 288 VAL B C 1
ATOM 5095 O O . VAL B 1 288 ? -3.807 -33.719 -12.797 1 97.12 288 VAL B O 1
ATOM 5098 N N . TYR B 1 289 ? -3.461 -31.594 -13.484 1 95.25 289 TYR B N 1
ATOM 5099 C CA . TYR B 1 289 ? -4.824 -31.188 -13.148 1 95.25 289 TYR B CA 1
ATOM 5100 C C . TYR B 1 289 ? -5.84 -32.062 -13.883 1 95.25 289 TYR B C 1
ATOM 5102 O O . TYR B 1 289 ? -6.754 -32.594 -13.258 1 95.25 289 TYR B O 1
ATOM 5110 N N . ARG B 1 290 ? -5.641 -32.188 -15.141 1 95.06 290 ARG B N 1
ATOM 5111 C CA . ARG B 1 290 ? -6.562 -32.969 -15.969 1 95.06 290 ARG B CA 1
ATOM 5112 C C . ARG B 1 290 ? -6.641 -34.406 -15.508 1 95.06 290 ARG B C 1
ATOM 5114 O O . ARG B 1 290 ? -7.73 -34.969 -15.383 1 95.06 290 ARG B O 1
ATOM 5121 N N . GLU B 1 291 ? -5.555 -34.969 -15.266 1 96.5 291 GLU B N 1
ATOM 5122 C CA . GLU B 1 291 ? -5.492 -36.375 -14.828 1 96.5 291 GLU B CA 1
ATOM 5123 C C . GLU B 1 291 ? -6.234 -36.562 -13.508 1 96.5 291 GLU B C 1
ATOM 5125 O O . GLU B 1 291 ? -6.77 -37.656 -13.25 1 96.5 291 GLU B O 1
ATOM 5130 N N . ARG B 1 292 ? -6.293 -35.531 -12.75 1 94.75 292 ARG B N 1
ATOM 5131 C CA . ARG B 1 292 ? -6.918 -35.625 -11.438 1 94.75 292 ARG B CA 1
ATOM 5132 C C . ARG B 1 292 ? -8.344 -35.094 -11.469 1 94.75 292 ARG B C 1
ATOM 5134 O O . ARG B 1 292 ? -9.008 -35.031 -10.43 1 94.75 292 ARG B O 1
ATOM 5141 N N . GLY B 1 293 ? -8.797 -34.688 -12.609 1 93.44 293 GLY B N 1
ATOM 5142 C CA . GLY B 1 293 ? -10.18 -34.25 -12.789 1 93.44 293 GLY B CA 1
ATOM 5143 C C . GLY B 1 293 ? -10.414 -32.781 -12.469 1 93.44 293 GLY B C 1
ATOM 5144 O O . GLY B 1 293 ? -11.531 -32.406 -12.125 1 93.44 293 GLY B O 1
ATOM 5145 N N . TYR B 1 294 ? -9.328 -32.062 -12.461 1 91.31 294 TYR B N 1
ATOM 5146 C CA . TYR B 1 294 ? -9.445 -30.625 -12.156 1 91.31 294 TYR B CA 1
ATOM 5147 C C . TYR B 1 294 ? -8.984 -29.781 -13.336 1 91.31 294 TYR B C 1
ATOM 5149 O O . TYR B 1 294 ? -8.438 -30.297 -14.312 1 91.31 294 TYR B O 1
ATOM 5157 N N . GLN B 1 295 ? -9.391 -28.562 -13.297 1 83.06 295 GLN B N 1
ATOM 5158 C CA . GLN B 1 295 ? -8.859 -27.516 -14.148 1 83.06 295 GLN B CA 1
ATOM 5159 C C . GLN B 1 295 ? -8.438 -26.297 -13.328 1 83.06 295 GLN B C 1
ATOM 5161 O O . GLN B 1 295 ? -9.016 -26.016 -12.281 1 83.06 295 GLN B O 1
ATOM 5166 N N . THR B 1 296 ? -7.32 -25.719 -13.82 1 75.5 296 THR B N 1
ATOM 5167 C CA . THR B 1 296 ? -6.914 -24.516 -13.102 1 75.5 296 THR B CA 1
ATOM 5168 C C . THR B 1 296 ? -7.457 -23.266 -13.797 1 75.5 296 THR B C 1
ATOM 5170 O O . THR B 1 296 ? -7.625 -23.25 -15.016 1 75.5 296 THR B O 1
ATOM 5173 N N . GLY B 1 297 ? -7.848 -22.344 -12.938 1 66.12 297 GLY B N 1
ATOM 5174 C CA . GLY B 1 297 ? -8.344 -21.078 -13.469 1 66.12 297 GLY B CA 1
ATOM 5175 C C . GLY B 1 297 ? -7.266 -20.016 -13.555 1 66.12 297 GLY B C 1
ATOM 5176 O O . GLY B 1 297 ? -7.535 -18.891 -13.984 1 66.12 297 GLY B O 1
ATOM 5177 N N . TYR B 1 298 ? -6.094 -20.344 -13.195 1 72.94 298 TYR B N 1
ATOM 5178 C CA . TYR B 1 298 ? -5.09 -19.281 -13.164 1 72.94 298 TYR B CA 1
ATOM 5179 C C . TYR B 1 298 ? -3.764 -19.766 -13.734 1 72.94 298 TYR B C 1
ATOM 5181 O O . TYR B 1 298 ? -3.623 -20.938 -14.078 1 72.94 298 TYR B O 1
ATOM 5189 N N . ARG B 1 299 ? -2.854 -18.797 -13.859 1 80.25 299 ARG B N 1
ATOM 5190 C CA . ARG B 1 299 ? -1.537 -19.094 -14.414 1 80.25 299 ARG B CA 1
ATOM 5191 C C . ARG B 1 299 ? -0.729 -19.984 -13.469 1 80.25 299 ARG B C 1
ATOM 5193 O O . ARG B 1 299 ? -0.904 -19.906 -12.25 1 80.25 299 ARG B O 1
ATOM 5200 N N . THR B 1 300 ? 0.079 -20.734 -14.07 1 92.38 300 THR B N 1
ATOM 5201 C CA . THR B 1 300 ? 0.963 -21.625 -13.32 1 92.38 300 THR B CA 1
ATOM 5202 C C . THR B 1 300 ? 2.047 -20.828 -12.602 1 92.38 300 THR B C 1
ATOM 5204 O O . THR B 1 300 ? 2.523 -21.234 -11.539 1 92.38 300 THR B O 1
ATOM 5207 N N . GLY B 1 301 ? 2.348 -19.703 -13.211 1 93.69 301 GLY B N 1
ATOM 5208 C CA . GLY B 1 301 ? 3.377 -18.906 -12.562 1 93.69 301 GLY B CA 1
ATOM 5209 C C . GLY B 1 301 ? 3.697 -17.625 -13.305 1 93.69 301 GLY B C 1
ATOM 5210 O O . GLY B 1 301 ? 3.129 -17.359 -14.367 1 93.69 301 GLY B O 1
ATOM 5211 N N . ARG B 1 302 ? 4.559 -16.891 -12.656 1 92.62 302 ARG B N 1
ATOM 5212 C CA . ARG B 1 302 ? 4.996 -15.617 -13.219 1 92.62 302 ARG B CA 1
ATOM 5213 C C . ARG B 1 302 ? 6.426 -15.297 -12.797 1 92.62 302 ARG B C 1
ATOM 5215 O O . ARG B 1 302 ? 6.859 -15.672 -11.703 1 92.62 302 ARG B O 1
ATOM 5222 N N . SER B 1 303 ? 7.035 -14.57 -13.695 1 94.62 303 SER B N 1
ATOM 5223 C CA . SER B 1 303 ? 8.352 -14.055 -13.32 1 94.62 303 SER B CA 1
ATOM 5224 C C . SER B 1 303 ? 8.242 -13.047 -12.18 1 94.62 303 SER B C 1
ATOM 5226 O O . SER B 1 303 ? 7.254 -12.32 -12.078 1 94.62 303 SER B O 1
ATOM 5228 N N . ILE B 1 304 ? 9.273 -13.102 -11.32 1 93.44 304 ILE B N 1
ATOM 5229 C CA . ILE B 1 304 ? 9.281 -12.227 -10.156 1 93.44 304 ILE B CA 1
ATOM 5230 C C . ILE B 1 304 ? 10.633 -11.508 -10.062 1 93.44 304 ILE B C 1
ATOM 5232 O O . ILE B 1 304 ? 11.625 -11.977 -10.617 1 93.44 304 ILE B O 1
ATOM 5236 N N . GLY B 1 305 ? 10.688 -10.43 -9.406 1 92.19 305 GLY B N 1
ATOM 5237 C CA . GLY B 1 305 ? 11.812 -9.547 -9.148 1 92.19 305 GLY B CA 1
ATOM 5238 C C . GLY B 1 305 ? 11.414 -8.258 -8.453 1 92.19 305 GLY B C 1
ATOM 5239 O O . GLY B 1 305 ? 10.758 -8.289 -7.41 1 92.19 305 GLY B O 1
ATOM 5240 N N . VAL B 1 306 ? 11.695 -7.16 -9.102 1 88.69 306 VAL B N 1
ATOM 5241 C CA . VAL B 1 306 ? 11.391 -5.879 -8.469 1 88.69 306 VAL B CA 1
ATOM 5242 C C . VAL B 1 306 ? 9.914 -5.535 -8.695 1 88.69 306 VAL B C 1
ATOM 5244 O O . VAL B 1 306 ? 9.359 -4.684 -8 1 88.69 306 VAL B O 1
ATOM 5247 N N . ALA B 1 307 ? 9.328 -6.246 -9.617 1 83.56 307 ALA B N 1
ATOM 5248 C CA . ALA B 1 307 ? 7.895 -6.086 -9.836 1 83.56 307 ALA B CA 1
ATOM 5249 C C . ALA B 1 307 ? 7.145 -7.375 -9.508 1 83.56 307 ALA B C 1
ATOM 5251 O O . ALA B 1 307 ? 7.723 -8.461 -9.547 1 83.56 307 ALA B O 1
ATOM 5252 N N . TYR B 1 308 ? 5.855 -7.211 -9.172 1 74.62 308 TYR B N 1
ATOM 5253 C CA . TYR B 1 308 ? 5.031 -8.359 -8.828 1 74.62 308 TYR B CA 1
ATOM 5254 C C . TYR B 1 308 ? 4.734 -9.211 -10.062 1 74.62 308 TYR B C 1
ATOM 5256 O O . TYR B 1 308 ? 4.512 -10.414 -9.953 1 74.62 308 TYR B O 1
ATOM 5264 N N . LEU B 1 309 ? 4.645 -8.562 -11.094 1 75.81 309 LEU B N 1
ATOM 5265 C CA . LEU B 1 309 ? 4.395 -9.234 -12.359 1 75.81 309 LEU B CA 1
ATOM 5266 C C . LEU B 1 309 ? 5.438 -8.844 -13.406 1 75.81 309 LEU B C 1
ATOM 5268 O O . LEU B 1 309 ? 5.535 -7.672 -13.781 1 75.81 309 LEU B O 1
ATOM 5272 N N . GLU B 1 310 ? 6.188 -9.805 -13.727 1 86.56 310 GLU B N 1
ATOM 5273 C CA . GLU B 1 310 ? 7.199 -9.617 -14.758 1 86.56 310 GLU B CA 1
ATOM 5274 C C . GLU B 1 310 ? 7.086 -10.68 -15.844 1 86.56 310 GLU B C 1
ATOM 5276 O O . GLU B 1 310 ? 6.445 -11.719 -15.641 1 86.56 310 GLU B O 1
ATOM 5281 N N . ALA B 1 311 ? 7.566 -10.32 -16.953 1 89.38 311 ALA B N 1
ATOM 5282 C CA . ALA B 1 311 ? 7.699 -11.32 -18.016 1 89.38 311 ALA B CA 1
ATOM 5283 C C . ALA B 1 311 ? 8.922 -12.203 -17.797 1 89.38 311 ALA B C 1
ATOM 5285 O O . ALA B 1 311 ? 9.914 -11.758 -17.203 1 89.38 311 ALA B O 1
ATOM 5286 N N . PRO B 1 312 ? 8.742 -13.445 -18.234 1 93.81 312 PRO B N 1
ATOM 5287 C CA . PRO B 1 312 ? 7.609 -14.133 -18.859 1 93.81 312 PRO B CA 1
ATOM 5288 C C . PRO B 1 312 ? 6.629 -14.711 -17.844 1 93.81 312 PRO B C 1
ATOM 5290 O O . PRO B 1 312 ? 6.836 -14.57 -16.625 1 93.81 312 PRO B O 1
ATOM 5293 N N . GLU B 1 313 ? 5.594 -15.195 -18.328 1 93.5 313 GLU B N 1
ATOM 5294 C CA . GLU B 1 313 ? 4.625 -15.922 -17.516 1 93.5 313 GLU B CA 1
ATOM 5295 C C . GLU B 1 313 ? 4.582 -17.391 -17.891 1 93.5 313 GLU B C 1
ATOM 5297 O O . GLU B 1 313 ? 4.703 -17.75 -19.078 1 93.5 313 GLU B O 1
ATOM 5302 N N . LEU B 1 314 ? 4.422 -18.203 -16.906 1 96.06 314 LEU B N 1
ATOM 5303 C CA . LEU B 1 314 ? 4.254 -19.641 -17.141 1 96.06 314 LEU B CA 1
ATOM 5304 C C . LEU B 1 314 ? 2.795 -19.969 -17.453 1 96.06 314 LEU B C 1
ATOM 5306 O O . LEU B 1 314 ? 2.086 -20.516 -16.594 1 96.06 314 LEU B O 1
ATOM 5310 N N . LYS B 1 315 ? 2.479 -19.719 -18.656 1 92.31 315 LYS B N 1
ATOM 5311 C CA . LYS B 1 315 ? 1.101 -19.922 -19.078 1 92.31 315 LYS B CA 1
ATOM 5312 C C . LYS B 1 315 ? 1.042 -20.359 -20.547 1 92.31 315 LYS B C 1
ATOM 5314 O O . LYS B 1 315 ? 2.027 -20.234 -21.281 1 92.31 315 LYS B O 1
ATOM 5319 N N . GLU B 1 316 ? -0.146 -20.75 -20.906 1 89.12 316 GLU B N 1
ATOM 5320 C CA . GLU B 1 316 ? -0.355 -21.141 -22.297 1 89.12 316 GLU B CA 1
ATOM 5321 C C . GLU B 1 316 ? -0.099 -19.953 -23.25 1 89.12 316 GLU B C 1
ATOM 5323 O O . GLU B 1 316 ? -0.47 -18.828 -22.938 1 89.12 316 GLU B O 1
ATOM 5328 N N . GLY B 1 317 ? 0.571 -20.188 -24.25 1 90.88 317 GLY B N 1
ATOM 5329 C CA . GLY B 1 317 ? 0.763 -19.188 -25.281 1 90.88 317 GLY B CA 1
ATOM 5330 C C . GLY B 1 317 ? 2.068 -18.422 -25.141 1 90.88 317 GLY B C 1
ATOM 5331 O O . GLY B 1 317 ? 2.502 -17.75 -26.078 1 90.88 317 GLY B O 1
ATOM 5332 N N . ASP B 1 318 ? 2.695 -18.516 -23.969 1 94 318 ASP B N 1
ATOM 5333 C CA . ASP B 1 318 ? 3.973 -17.828 -23.812 1 94 318 ASP B CA 1
ATOM 5334 C C . ASP B 1 318 ? 5.125 -18.672 -24.344 1 94 318 ASP B C 1
ATOM 5336 O O . ASP B 1 318 ? 5.441 -19.719 -23.797 1 94 318 ASP B O 1
ATOM 5340 N N . ASN B 1 319 ? 5.801 -18.156 -25.375 1 97 319 ASN B N 1
ATOM 5341 C CA . ASN B 1 319 ? 6.824 -18.922 -26.078 1 97 319 ASN B CA 1
ATOM 5342 C C . ASN B 1 319 ? 8.227 -18.5 -25.656 1 97 319 ASN B C 1
ATOM 5344 O O . ASN B 1 319 ? 9.211 -18.844 -26.328 1 97 319 ASN B O 1
ATOM 5348 N N . THR B 1 320 ? 8.32 -17.828 -24.594 1 96.94 320 THR B N 1
ATOM 5349 C CA . THR B 1 320 ? 9.633 -17.406 -24.125 1 96.94 320 THR B CA 1
ATOM 5350 C C . THR B 1 320 ? 10.492 -18.609 -23.75 1 96.94 320 THR B C 1
ATOM 5352 O O . THR B 1 320 ? 10.016 -19.516 -23.062 1 96.94 320 THR B O 1
ATOM 5355 N N . VAL B 1 321 ? 11.688 -18.625 -24.219 1 98.12 321 VAL B N 1
ATOM 5356 C CA . VAL B 1 321 ? 12.625 -19.672 -23.859 1 98.12 321 VAL B CA 1
ATOM 5357 C C . VAL B 1 321 ? 13.258 -19.375 -22.5 1 98.12 321 VAL B C 1
ATOM 5359 O O . VAL B 1 321 ? 13.836 -18.297 -22.297 1 98.12 321 VAL B O 1
ATOM 5362 N N . LEU B 1 322 ? 13.125 -20.281 -21.578 1 98.38 322 LEU B N 1
ATOM 5363 C CA . LEU B 1 322 ? 13.688 -20.094 -20.25 1 98.38 322 LEU B CA 1
ATOM 5364 C C . LEU B 1 322 ? 15.211 -20.047 -20.312 1 98.38 322 LEU B C 1
ATOM 5366 O O . LEU B 1 322 ? 15.828 -20.797 -21.078 1 98.38 322 LEU B O 1
ATOM 5370 N N . LYS B 1 323 ? 15.781 -19.234 -19.516 1 98.25 323 LYS B N 1
ATOM 5371 C CA . LYS B 1 323 ? 17.234 -19.078 -19.406 1 98.25 323 LYS B CA 1
ATOM 5372 C C . LYS B 1 323 ? 17.656 -19.031 -17.938 1 98.25 323 LYS B C 1
ATOM 5374 O O . LYS B 1 323 ? 16.875 -18.641 -17.062 1 98.25 323 LYS B O 1
ATOM 5379 N N . ALA B 1 324 ? 18.953 -19.469 -17.75 1 98.38 324 ALA B N 1
ATOM 5380 C CA . ALA B 1 324 ? 19.516 -19.328 -16.406 1 98.38 324 ALA B CA 1
ATOM 5381 C C . ALA B 1 324 ? 19.422 -17.891 -15.906 1 98.38 324 ALA B C 1
ATOM 5383 O O . ALA B 1 324 ? 19.672 -16.953 -16.672 1 98.38 324 ALA B O 1
ATOM 5384 N N . GLY B 1 325 ? 19.031 -17.781 -14.641 1 98.06 325 GLY B N 1
ATOM 5385 C CA . GLY B 1 325 ? 18.922 -16.453 -14.047 1 98.06 325 GLY B CA 1
ATOM 5386 C C . GLY B 1 325 ? 17.5 -15.93 -14 1 98.06 325 GLY B C 1
ATOM 5387 O O . GLY B 1 325 ? 17.219 -14.953 -13.305 1 98.06 325 GLY B O 1
ATOM 5388 N N . MET B 1 326 ? 16.594 -16.594 -14.75 1 98.25 326 MET B N 1
ATOM 5389 C CA . MET B 1 326 ? 15.18 -16.25 -14.633 1 98.25 326 MET B CA 1
ATOM 5390 C C . MET B 1 326 ? 14.617 -16.734 -13.297 1 98.25 326 MET B C 1
ATOM 5392 O O . MET B 1 326 ? 15.016 -17.781 -12.797 1 98.25 326 MET B O 1
ATOM 5396 N N . THR B 1 327 ? 13.781 -15.945 -12.703 1 97.62 327 THR B N 1
ATOM 5397 C CA . THR B 1 327 ? 13.125 -16.312 -11.453 1 97.62 327 THR B CA 1
ATOM 5398 C C . THR B 1 327 ? 11.609 -16.359 -11.633 1 97.62 327 THR B C 1
ATOM 5400 O O . THR B 1 327 ? 11.047 -15.562 -12.375 1 97.62 327 THR B O 1
ATOM 5403 N N . PHE B 1 328 ? 10.984 -17.328 -10.891 1 97.25 328 PHE B N 1
ATOM 5404 C CA . PHE B 1 328 ? 9.547 -17.5 -11.047 1 97.25 328 PHE B CA 1
ATOM 5405 C C . PHE B 1 328 ? 8.891 -17.781 -9.703 1 97.25 328 PHE B C 1
ATOM 5407 O O . PHE B 1 328 ? 9.469 -18.453 -8.844 1 97.25 328 PHE B O 1
ATOM 5414 N N . ALA B 1 329 ? 7.742 -17.234 -9.492 1 96.25 329 ALA B N 1
ATOM 5415 C CA . ALA B 1 329 ? 6.77 -17.797 -8.57 1 96.25 329 ALA B CA 1
ATOM 5416 C C . ALA B 1 329 ? 5.926 -18.875 -9.25 1 96.25 329 ALA B C 1
ATOM 5418 O O . ALA B 1 329 ? 5.273 -18.609 -10.258 1 96.25 329 ALA B O 1
ATOM 5419 N N . VAL B 1 330 ? 5.961 -20.047 -8.742 1 97 330 VAL B N 1
ATOM 5420 C CA . VAL B 1 330 ? 5.242 -21.172 -9.32 1 97 330 VAL B CA 1
ATOM 5421 C C . VAL B 1 330 ? 4.133 -21.625 -8.367 1 97 330 VAL B C 1
ATOM 5423 O O . VAL B 1 330 ? 4.391 -21.922 -7.199 1 97 330 VAL B O 1
ATOM 5426 N N . ASP B 1 331 ? 3 -21.719 -8.984 1 95.5 331 ASP B N 1
ATOM 5427 C CA . ASP B 1 331 ? 1.834 -21.922 -8.133 1 95.5 331 ASP B CA 1
ATOM 5428 C C . ASP B 1 331 ? 1.084 -23.188 -8.523 1 95.5 331 ASP B C 1
ATOM 5430 O O . ASP B 1 331 ? 1.124 -23.609 -9.688 1 95.5 331 ASP B O 1
ATOM 5434 N N . GLY B 1 332 ? 0.515 -23.797 -7.594 1 94.44 332 GLY B N 1
ATOM 5435 C CA . GLY B 1 332 ? -0.578 -24.734 -7.738 1 94.44 332 GLY B CA 1
ATOM 5436 C C . GLY B 1 332 ? -1.861 -24.281 -7.074 1 94.44 332 GLY B C 1
ATOM 5437 O O . GLY B 1 332 ? -1.842 -23.812 -5.934 1 94.44 332 GLY B O 1
ATOM 5438 N N . GLY B 1 333 ? -2.873 -24.328 -7.816 1 91.12 333 GLY B N 1
ATOM 5439 C CA . GLY B 1 333 ? -4.094 -23.812 -7.223 1 91.12 333 GLY B CA 1
ATOM 5440 C C . GLY B 1 333 ? -5.352 -24.406 -7.82 1 91.12 333 GLY B C 1
ATOM 5441 O O . GLY B 1 333 ? -5.469 -24.531 -9.039 1 91.12 333 GLY B O 1
ATOM 5442 N N . ILE B 1 334 ? -6.266 -24.875 -7.004 1 87.5 334 ILE B N 1
ATOM 5443 C CA . ILE B 1 334 ? -7.602 -25.359 -7.328 1 87.5 334 ILE B CA 1
ATOM 5444 C C . ILE B 1 334 ? -8.625 -24.734 -6.387 1 87.5 334 ILE B C 1
ATOM 5446 O O . ILE B 1 334 ? -8.391 -24.641 -5.18 1 87.5 334 ILE B O 1
ATOM 5450 N N . SER B 1 335 ? -9.594 -24.109 -6.934 1 81.56 335 SER B N 1
ATOM 5451 C CA . SER B 1 335 ? -10.695 -23.625 -6.105 1 81.56 335 SER B CA 1
ATOM 5452 C C . SER B 1 335 ? -11.953 -24.453 -6.332 1 81.56 335 SER B C 1
ATOM 5454 O O . SER B 1 335 ? -12.312 -24.766 -7.473 1 81.56 335 SER B O 1
ATOM 5456 N N . VAL B 1 336 ? -12.484 -24.891 -5.262 1 79.88 336 VAL B N 1
ATOM 5457 C CA . VAL B 1 336 ? -13.789 -25.531 -5.297 1 79.88 336 VAL B CA 1
ATOM 5458 C C . VAL B 1 336 ? -14.828 -24.609 -4.637 1 79.88 336 VAL B C 1
ATOM 5460 O O . VAL B 1 336 ? -14.906 -24.547 -3.408 1 79.88 336 VAL B O 1
ATOM 5463 N N . ASP B 1 337 ? -15.531 -23.922 -5.457 1 73.25 337 ASP B N 1
ATOM 5464 C CA . ASP B 1 337 ? -16.422 -22.844 -5.023 1 73.25 337 ASP B CA 1
ATOM 5465 C C . ASP B 1 337 ? -17.297 -23.297 -3.863 1 73.25 337 ASP B C 1
ATOM 5467 O O . ASP B 1 337 ? -17.969 -24.328 -3.951 1 73.25 337 ASP B O 1
ATOM 5471 N N . GLY B 1 338 ? -17.281 -22.562 -2.828 1 72.88 338 GLY B N 1
ATOM 5472 C CA . GLY B 1 338 ? -18.141 -22.766 -1.676 1 72.88 338 GLY B CA 1
ATOM 5473 C C . GLY B 1 338 ? -17.719 -23.938 -0.804 1 72.88 338 GLY B C 1
ATOM 5474 O O . GLY B 1 338 ? -18.375 -24.25 0.182 1 72.88 338 GLY B O 1
ATOM 5475 N N . VAL B 1 339 ? -16.625 -24.547 -1.149 1 77.69 339 VAL B N 1
ATOM 5476 C CA . VAL B 1 339 ? -16.297 -25.766 -0.425 1 77.69 339 VAL B CA 1
ATOM 5477 C C . VAL B 1 339 ? -14.875 -25.656 0.142 1 77.69 339 VAL B C 1
ATOM 5479 O O . VAL B 1 339 ? -14.695 -25.562 1.357 1 77.69 339 VAL B O 1
ATOM 5482 N N . THR B 1 340 ? -13.922 -25.703 -0.726 1 83.25 340 THR B N 1
ATOM 5483 C CA . THR B 1 340 ? -12.531 -25.672 -0.291 1 83.25 340 THR B CA 1
ATOM 5484 C C . THR B 1 340 ? -11.625 -25.219 -1.425 1 83.25 340 THR B C 1
ATOM 5486 O O . THR B 1 340 ? -12.102 -24.812 -2.486 1 83.25 340 THR B O 1
ATOM 5489 N N . ALA B 1 341 ? -10.305 -25.156 -1.075 1 87.12 341 ALA B N 1
ATOM 5490 C CA . ALA B 1 341 ? -9.289 -24.859 -2.08 1 87.12 341 ALA B CA 1
ATOM 5491 C C . ALA B 1 341 ? -7.992 -25.625 -1.785 1 87.12 341 ALA B C 1
ATOM 5493 O O . ALA B 1 341 ? -7.809 -26.141 -0.681 1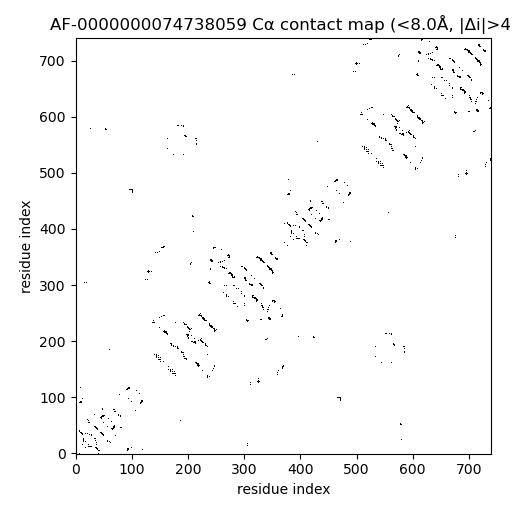 87.12 341 ALA B O 1
ATOM 5494 N N . GLY B 1 342 ? -7.305 -25.875 -2.783 1 90.5 342 GLY B N 1
ATOM 5495 C CA . GLY B 1 342 ? -5.918 -26.297 -2.676 1 90.5 342 GLY B CA 1
ATOM 5496 C C . GLY B 1 342 ? -4.945 -25.281 -3.25 1 90.5 342 GLY B C 1
ATOM 5497 O O . GLY B 1 342 ? -5.145 -24.781 -4.359 1 90.5 342 GLY B O 1
ATOM 5498 N N . ARG B 1 343 ? -3.955 -24.938 -2.43 1 93.25 343 ARG B N 1
ATOM 5499 C CA . ARG B 1 343 ? -3.006 -23.922 -2.861 1 93.25 343 ARG B CA 1
ATOM 5500 C C . ARG B 1 343 ? -1.591 -24.266 -2.41 1 93.25 343 ARG B C 1
ATOM 5502 O O . ARG B 1 343 ? -1.395 -24.812 -1.322 1 93.25 343 ARG B O 1
ATOM 5509 N N . ILE B 1 344 ? -0.673 -23.906 -3.234 1 95.94 344 ILE B N 1
ATOM 5510 C CA . ILE B 1 344 ? 0.745 -23.953 -2.898 1 95.94 344 ILE B CA 1
ATOM 5511 C C . ILE B 1 344 ? 1.531 -23.031 -3.818 1 95.94 344 ILE B C 1
ATOM 5513 O O . ILE B 1 344 ? 1.185 -22.859 -4.992 1 95.94 344 ILE B O 1
ATOM 5517 N N . GLY B 1 345 ? 2.498 -22.391 -3.293 1 96.31 345 GLY B N 1
ATOM 5518 C CA . GLY B 1 345 ? 3.34 -21.516 -4.094 1 96.31 345 GLY B CA 1
ATOM 5519 C C . GLY B 1 345 ? 4.77 -21.438 -3.594 1 96.31 345 GLY B C 1
ATOM 5520 O O . GLY B 1 345 ? 5.008 -21.391 -2.387 1 96.31 345 GLY B O 1
ATOM 5521 N N . ASP B 1 346 ? 5.711 -21.438 -4.516 1 97.5 346 ASP B N 1
ATOM 5522 C CA . ASP B 1 346 ? 7.133 -21.297 -4.227 1 97.5 346 ASP B CA 1
ATOM 5523 C C . ASP B 1 346 ? 7.805 -20.375 -5.242 1 97.5 346 ASP B C 1
ATOM 5525 O O . ASP B 1 346 ? 7.297 -20.188 -6.352 1 97.5 346 ASP B O 1
ATOM 5529 N N . SER B 1 347 ? 8.852 -19.812 -4.816 1 97.19 347 SER B N 1
ATOM 5530 C CA . SER B 1 347 ? 9.719 -19.062 -5.719 1 97.19 347 SER B CA 1
ATOM 5531 C C . SER B 1 347 ? 10.977 -19.844 -6.059 1 97.19 347 SER B C 1
ATOM 5533 O O . SER B 1 347 ? 11.562 -20.5 -5.188 1 97.19 347 SER B O 1
ATOM 5535 N N . VAL B 1 348 ? 11.3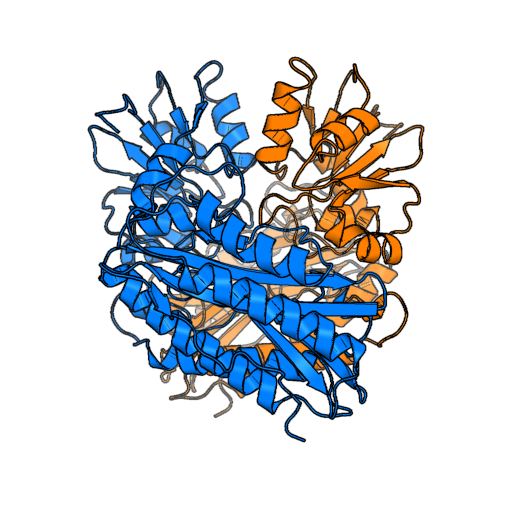59 -19.781 -7.352 1 98.38 348 VAL B N 1
ATOM 5536 C CA . VAL B 1 348 ? 12.531 -20.531 -7.809 1 98.38 348 VAL B CA 1
ATOM 5537 C C . VAL B 1 348 ? 13.383 -19.672 -8.727 1 98.38 348 VAL B C 1
ATOM 5539 O O . VAL B 1 348 ? 12.922 -18.625 -9.203 1 98.38 348 VAL B O 1
ATOM 5542 N N . VAL B 1 349 ? 14.633 -20.078 -8.891 1 98.56 349 VAL B N 1
ATOM 5543 C CA . VAL B 1 349 ? 15.539 -19.484 -9.867 1 98.56 349 VAL B CA 1
ATOM 5544 C C . VAL B 1 349 ? 16.016 -20.562 -10.844 1 98.56 349 VAL B C 1
ATOM 5546 O O . VAL B 1 349 ? 16.391 -21.656 -10.43 1 98.56 349 VAL B O 1
ATOM 5549 N N . VAL B 1 350 ? 15.898 -20.266 -12.117 1 98.69 350 VAL B N 1
ATOM 5550 C CA . VAL B 1 350 ? 16.406 -21.188 -13.141 1 98.69 350 VAL B CA 1
ATOM 5551 C C . VAL B 1 350 ? 17.922 -21.219 -13.086 1 98.69 350 VAL B C 1
ATOM 5553 O O . VAL B 1 350 ? 18.578 -20.172 -13.055 1 98.69 350 VAL B O 1
ATOM 5556 N N . THR B 1 351 ? 18.453 -22.406 -13.008 1 98.12 351 THR B N 1
ATOM 5557 C CA . THR B 1 351 ? 19.891 -22.609 -13.023 1 98.12 351 THR B CA 1
ATOM 5558 C C . THR B 1 351 ? 20.359 -23.125 -14.383 1 98.12 351 THR B C 1
ATOM 5560 O O . THR B 1 351 ? 19.578 -23.125 -15.344 1 98.12 351 THR B O 1
ATOM 5563 N N . GLU B 1 352 ? 21.609 -23.5 -14.469 1 97.5 352 GLU B N 1
ATOM 5564 C CA . GLU B 1 352 ? 22.156 -23.938 -15.742 1 97.5 352 GLU B CA 1
ATOM 5565 C C . GLU B 1 352 ? 21.594 -25.297 -16.156 1 97.5 352 GLU B C 1
ATOM 5567 O O . GLU B 1 352 ? 21.609 -25.641 -17.328 1 97.5 352 GLU B O 1
ATOM 5572 N N . ASN B 1 353 ? 21.078 -26.031 -15.195 1 96.25 353 ASN B N 1
ATOM 5573 C CA . ASN B 1 353 ? 20.641 -27.391 -15.523 1 96.25 353 ASN B CA 1
ATOM 5574 C C . ASN B 1 353 ? 19.266 -27.688 -14.945 1 96.25 353 ASN B C 1
ATOM 5576 O O . ASN B 1 353 ? 18.797 -28.828 -14.977 1 96.25 353 ASN B O 1
ATOM 5580 N N . GLY B 1 354 ? 18.641 -26.797 -14.375 1 97.56 354 GLY B N 1
ATOM 5581 C CA . GLY B 1 354 ? 17.359 -26.953 -13.711 1 97.56 354 GLY B CA 1
ATOM 5582 C C . GLY B 1 354 ? 16.906 -25.703 -12.984 1 97.56 354 GLY B C 1
ATOM 5583 O O . GLY B 1 354 ? 16.906 -24.609 -13.562 1 97.56 354 GLY B O 1
ATOM 5584 N N . CYS B 1 355 ? 16.438 -25.922 -11.766 1 97.69 355 CYS B N 1
ATOM 5585 C CA . CYS B 1 355 ? 16.062 -24.766 -10.961 1 97.69 355 CYS B CA 1
ATOM 5586 C C . CYS B 1 355 ? 16.312 -25.031 -9.477 1 97.69 355 CYS B C 1
ATOM 5588 O O . CYS B 1 355 ? 16.391 -26.188 -9.062 1 97.69 355 CYS B O 1
ATOM 5590 N N . ASP B 1 356 ? 16.562 -24 -8.766 1 98.19 356 ASP B N 1
ATOM 5591 C CA . ASP B 1 356 ? 16.703 -24.047 -7.316 1 98.19 356 ASP B CA 1
ATOM 5592 C C . ASP B 1 356 ? 15.586 -23.266 -6.629 1 98.19 356 ASP B C 1
ATOM 5594 O O . ASP B 1 356 ? 15.148 -22.219 -7.117 1 98.19 356 ASP B O 1
ATOM 5598 N N . TYR B 1 357 ? 15.164 -23.828 -5.496 1 98.38 357 TYR B N 1
ATOM 5599 C CA . TYR B 1 357 ? 14.188 -23.125 -4.684 1 98.38 357 TYR B CA 1
ATOM 5600 C C . TYR B 1 357 ? 14.805 -21.891 -4.031 1 98.38 357 TYR B C 1
ATOM 5602 O O . TYR B 1 357 ? 15.938 -21.938 -3.557 1 98.38 357 TYR B O 1
ATOM 5610 N N . ILE B 1 358 ? 14.055 -20.812 -4.039 1 97.62 358 ILE B N 1
ATOM 5611 C CA . ILE B 1 358 ? 14.375 -19.625 -3.27 1 97.62 358 ILE B CA 1
ATOM 5612 C C . ILE B 1 358 ? 13.656 -19.656 -1.924 1 97.62 358 ILE B C 1
ATOM 5614 O O . ILE B 1 358 ? 14.195 -19.219 -0.909 1 97.62 358 ILE B O 1
ATOM 5618 N N . THR B 1 359 ? 12.422 -20.125 -1.981 1 97.31 359 THR B N 1
ATOM 5619 C CA . THR B 1 359 ? 11.625 -20.328 -0.774 1 97.31 359 THR B CA 1
ATOM 5620 C C . THR B 1 359 ? 11.586 -21.812 -0.408 1 97.31 359 THR B C 1
ATOM 5622 O O . THR B 1 359 ? 11.742 -22.672 -1.274 1 97.31 359 THR B O 1
ATOM 5625 N N . ASP B 1 360 ? 11.414 -22.016 0.868 1 95.88 360 ASP B N 1
ATOM 5626 C CA . ASP B 1 360 ? 11.398 -23.422 1.285 1 95.88 360 ASP B CA 1
ATOM 5627 C C . ASP B 1 360 ? 10.484 -23.625 2.488 1 95.88 360 ASP B C 1
ATOM 5629 O O . ASP B 1 360 ? 10.586 -22.906 3.486 1 95.88 360 ASP B O 1
ATOM 5633 N N . TYR B 1 361 ? 9.695 -24.547 2.377 1 97.62 361 TYR B N 1
ATOM 5634 C CA . TYR B 1 361 ? 8.781 -25.078 3.387 1 97.62 361 TYR B CA 1
ATOM 5635 C C . TYR B 1 361 ? 8.195 -26.406 2.949 1 97.62 361 TYR B C 1
ATOM 5637 O O . TYR B 1 361 ? 8.172 -26.734 1.758 1 97.62 361 TYR B O 1
ATOM 5645 N N . PRO B 1 362 ? 7.742 -27.266 3.83 1 97.62 362 PRO B N 1
ATOM 5646 C CA . PRO B 1 362 ? 7.223 -28.562 3.416 1 97.62 362 PRO B CA 1
ATOM 5647 C C . PRO B 1 362 ? 6.129 -28.453 2.359 1 97.62 362 PRO B C 1
ATOM 5649 O O . PRO B 1 362 ? 5.312 -27.531 2.4 1 97.62 362 PRO B O 1
ATOM 5652 N N . ARG B 1 363 ? 6.121 -29.359 1.404 1 97.69 363 ARG B N 1
ATOM 5653 C CA . ARG B 1 363 ? 5.168 -29.438 0.304 1 97.69 363 ARG B CA 1
ATOM 5654 C C . ARG B 1 363 ? 4.301 -30.688 0.422 1 97.69 363 ARG B C 1
ATOM 5656 O O . ARG B 1 363 ? 4.359 -31.578 -0.431 1 97.69 363 ARG B O 1
ATOM 5663 N N . GLU B 1 364 ? 3.617 -30.75 1.438 1 97.69 364 GLU B N 1
ATOM 5664 C CA . GLU B 1 364 ? 2.707 -31.812 1.834 1 97.69 364 GLU B CA 1
ATOM 5665 C C . GLU B 1 364 ? 1.475 -31.266 2.541 1 97.69 364 GLU B C 1
ATOM 5667 O O . GLU B 1 364 ? 1.306 -30.047 2.639 1 97.69 364 GLU B O 1
ATOM 5672 N N . ILE B 1 365 ? 0.608 -32.219 2.904 1 97.75 365 ILE B N 1
ATOM 5673 C CA . ILE B 1 365 ? -0.511 -31.766 3.734 1 97.75 365 ILE B CA 1
ATOM 5674 C C . ILE B 1 365 ? 0.009 -31.266 5.078 1 97.75 365 ILE B C 1
ATOM 5676 O O . ILE B 1 365 ? 0.748 -31.969 5.77 1 97.75 365 ILE B O 1
ATOM 5680 N N . LEU B 1 366 ? -0.345 -30.047 5.422 1 98.19 366 LEU B N 1
ATOM 5681 C CA . LEU B 1 366 ? 0.134 -29.438 6.656 1 98.19 366 LEU B CA 1
ATOM 5682 C C . LEU B 1 366 ? -1.002 -29.266 7.66 1 98.19 366 LEU B C 1
ATOM 5684 O O . LEU B 1 366 ? -2.055 -28.719 7.332 1 98.19 366 LEU B O 1
ATOM 5688 N N . LEU B 1 367 ? -0.792 -29.766 8.812 1 97.88 367 LEU B N 1
ATOM 5689 C CA . LEU B 1 367 ? -1.758 -29.656 9.898 1 97.88 367 LEU B CA 1
ATOM 5690 C C . LEU B 1 367 ? -1.254 -28.703 10.977 1 97.88 367 LEU B C 1
ATOM 5692 O O . LEU B 1 367 ? -0.044 -28.547 11.148 1 97.88 367 LEU B O 1
ATOM 5696 N N . SER B 1 368 ? -2.248 -28.078 11.633 1 96.81 368 SER B N 1
ATOM 5697 C CA . SER B 1 368 ? -1.846 -27.297 12.797 1 96.81 368 SER B CA 1
ATOM 5698 C C . SER B 1 368 ? -1.115 -28.156 13.82 1 96.81 368 SER B C 1
ATOM 5700 O O . SER B 1 368 ? -1.392 -29.359 13.93 1 96.81 368 SER B O 1
ATOM 5702 N N . LYS B 1 369 ? -0.204 -27.641 14.57 1 88.12 369 LYS B N 1
ATOM 5703 C CA . LYS B 1 369 ? 0.628 -28.391 15.508 1 88.12 369 LYS B CA 1
ATOM 5704 C C . LYS B 1 369 ? -0.065 -28.547 16.859 1 88.12 369 LYS B C 1
ATOM 5706 O O . LYS B 1 369 ? 0.346 -29.359 17.688 1 88.12 369 LYS B O 1
ATOM 5711 N N . HIS B 1 370 ? -1.042 -27.781 17.203 1 80.88 370 HIS B N 1
ATOM 5712 C CA . HIS B 1 370 ? -1.749 -27.859 18.469 1 80.88 370 HIS B CA 1
ATOM 5713 C C . HIS B 1 370 ? -3.258 -27.938 18.266 1 80.88 370 HIS B C 1
ATOM 5715 O O . HIS B 1 370 ? -3.77 -27.469 17.25 1 80.88 370 HIS B O 1
#

Foldseek 3Di:
DVVVVAFKEKEQDQLLCCVPWQDNDDCRCPVHWTWMWMDGPVDFIEIEGAPVCQVVSCQGTPGPHYHYAYPDDDRHSLVVVCVRCDQAHQAYEYQVVDDDPVVVVSCCVRHPPHYYHYCQVVVLVVVQFADPVQLVQLLLLQVLQQQLVVQLLQQAAFFGFQVVSVVSSQVRSLVSQVVVADCDGNSVVWRSGQDDQFDKDKALCQLVPGDDTDRDGHHAQIKIKGWCQVRSDGSLWGWTWMAIAGEPDHDPVQQLQQVLLLQLLVQLQQPAAFFDFLQVSQVSSQVSQVVSPHGDPDFQKAWTTNDSHGDDTNHHPGGDGDDFRTKMKGKGKGRDNSHHIHITIFIWTHHNGGIGTSHDDDSHHHYRPD/DVVVVAFKEKEQDQLLCCVPWQDNDDCRCPVNWTWMWMDGPVDFIEIEGAPVCQVVSCQGTPGDHYHYAYPDDDRHSLVVVCVRCDQAHQAYEYQVVDDDPVVVVSCCVRHPPRYYHYCQVVVLVVVQFADPVQLVQLLLLQVLQQQLVVQLLQQAAFFGFQVSNQVSSQVRSLVSQVVVADCDGNSVVWRSGQDDFWQKDKALCQLVPRDGTDRDGHHAQIKIKTWCQPGSDGSLWGATWMAIAGEPDHDPVQQLQQVLLLQLLVQLQQPAAFFDFLQVSQVRSQVSQVVSPHGDPDFQKAWTTSDSHGDDTNHHPGGDGDDFRTKMKGKGKGRDNSHHIHITIFIWTHHNGGIGTSHDDDSHHHYRPD